Protein AF-A0A8T4Q3R3-F1 (afdb_monomer)

Secondary structure (DSSP, 8-state):
--EEEEEEEEETTEEEEEEEEEEB-STTTS-HHHHTT--HHHHHHHHHHHHHHHHHHHHHH-GGG---SSEEEEEEEE-----SS-SEEE-GGG-BTTEEEEEEEHHHHIIIIIHHHHTT---SHHHHHHHHHHHHHHHHHIIIIISHHHHHHHHHTT--GGGTT-HHHHHHHHHHHHHHHHHHHHHHHHHHTGGGT--EEEEHHHHHHHHHHHHHHHT--SHHHHHHHHHHHT----TT---HHHHHHHHHHHHHHHHHTTT-TTS--EEE-SSS-EEE-GGGHHHHHHH-SEEEEPPPPHHHHHHHHHHHHT--HHHHHHHHHHHHHHTT--TTTSSS-HHHHHHHHHHHHHHHHHH------TTSSS-----

Radius of gyration: 28.36 Å; Cα contacts (8 Å, |Δi|>4): 541; chains: 1; bounding box: 70×39×84 Å

Structure (mmCIF, N/CA/C/O backbone):
data_AF-A0A8T4Q3R3-F1
#
_entry.id   AF-A0A8T4Q3R3-F1
#
loop_
_atom_site.group_PDB
_atom_site.id
_atom_site.type_symbol
_atom_site.label_atom_id
_atom_site.label_alt_id
_atom_site.label_comp_id
_atom_site.label_asym_id
_atom_site.label_entity_id
_atom_site.label_seq_id
_atom_site.pdbx_PDB_ins_code
_atom_site.Cartn_x
_atom_site.Cartn_y
_atom_site.Cartn_z
_atom_site.occupancy
_atom_site.B_iso_or_equiv
_atom_site.auth_seq_id
_atom_site.auth_comp_id
_atom_site.auth_asym_id
_atom_site.auth_atom_id
_atom_site.pdbx_PDB_model_num
ATOM 1 N N . MET A 1 1 ? -9.802 -17.309 30.534 1.00 37.94 1 MET A N 1
ATOM 2 C CA . MET A 1 1 ? -10.594 -17.108 29.301 1.00 37.94 1 MET A CA 1
ATOM 3 C C . MET A 1 1 ? -11.742 -16.167 29.638 1.00 37.94 1 MET A C 1
ATOM 5 O O . MET A 1 1 ? -12.392 -16.405 30.647 1.00 37.94 1 MET A O 1
ATOM 9 N N . GLY A 1 2 ? -11.904 -15.060 28.903 1.00 51.31 2 GLY A N 1
ATOM 10 C CA . GLY A 1 2 ? -13.011 -14.107 29.094 1.00 51.31 2 GLY A CA 1
ATOM 11 C C . GLY A 1 2 ? -14.350 -14.713 28.665 1.00 51.31 2 GLY A C 1
ATOM 12 O O . GLY A 1 2 ? -14.351 -15.588 27.803 1.00 51.31 2 GLY A O 1
ATOM 13 N N . SER A 1 3 ? -15.470 -14.276 29.245 1.00 58.22 3 SER A N 1
ATOM 14 C CA . SER A 1 3 ? -16.790 -14.565 28.671 1.00 58.22 3 SER A CA 1
ATOM 15 C C . SER A 1 3 ? -17.034 -13.628 27.483 1.00 58.22 3 SER A C 1
ATOM 17 O O . SER A 1 3 ? -16.602 -12.471 27.509 1.00 58.22 3 SER A O 1
ATOM 19 N N . VAL A 1 4 ? -17.681 -14.143 26.435 1.00 66.75 4 VAL A N 1
ATOM 20 C CA . VAL A 1 4 ? -18.056 -13.388 25.233 1.00 66.75 4 VAL A CA 1
ATOM 21 C C . VAL A 1 4 ? -19.547 -13.567 25.006 1.00 66.75 4 VAL A C 1
ATOM 23 O O . VAL A 1 4 ? -20.035 -14.695 25.008 1.00 66.75 4 VAL A O 1
ATOM 26 N N . GLU A 1 5 ? -20.262 -12.467 24.805 1.00 69.06 5 GLU A N 1
ATOM 27 C CA . GLU A 1 5 ? -21.697 -12.490 24.523 1.00 69.06 5 GLU A CA 1
ATOM 28 C C . GLU A 1 5 ? -22.018 -11.540 23.374 1.00 69.06 5 GLU A C 1
ATOM 30 O O . GLU A 1 5 ? -21.525 -10.413 23.347 1.00 69.06 5 GLU A O 1
ATOM 35 N N . ARG A 1 6 ? -22.851 -11.990 22.431 1.00 76.56 6 ARG A N 1
ATOM 36 C CA . ARG A 1 6 ? -23.233 -11.226 21.240 1.00 76.56 6 ARG A CA 1
ATOM 37 C C . ARG A 1 6 ? -24.721 -10.912 21.265 1.00 76.56 6 ARG A C 1
ATOM 39 O O . ARG A 1 6 ? -25.539 -11.770 21.587 1.00 76.56 6 ARG A O 1
ATOM 46 N N . MET A 1 7 ? -25.058 -9.688 20.892 1.00 79.44 7 MET A N 1
ATOM 47 C CA . MET A 1 7 ? -26.422 -9.234 20.657 1.00 79.44 7 MET A CA 1
ATOM 48 C C . MET A 1 7 ? -26.556 -8.715 19.238 1.00 79.44 7 MET A C 1
ATOM 50 O O . MET A 1 7 ? -25.619 -8.108 18.730 1.00 79.44 7 MET A O 1
ATOM 54 N N . GLU A 1 8 ? -27.721 -8.913 18.630 1.00 82.94 8 GLU A N 1
ATOM 55 C CA . GLU A 1 8 ? -28.042 -8.387 17.305 1.00 82.94 8 GLU A CA 1
ATOM 56 C C . GLU A 1 8 ? -29.233 -7.436 17.381 1.00 82.94 8 GLU A C 1
ATOM 58 O O . GLU A 1 8 ? -30.151 -7.631 18.182 1.00 82.94 8 GLU A O 1
ATOM 63 N N . PHE A 1 9 ? -29.216 -6.402 16.549 1.00 79.56 9 PHE A N 1
ATOM 64 C CA . PHE A 1 9 ? -30.324 -5.468 16.405 1.00 79.56 9 PHE A CA 1
ATOM 65 C C . PHE A 1 9 ? -30.400 -4.940 14.971 1.00 79.56 9 PHE A C 1
ATOM 67 O O . PHE A 1 9 ? -29.423 -4.990 14.228 1.00 79.56 9 PHE A O 1
ATOM 74 N N . ASP A 1 10 ? -31.576 -4.452 14.581 1.00 78.94 10 ASP A N 1
ATOM 75 C CA . ASP A 1 10 ? -31.829 -3.926 13.239 1.00 78.94 10 ASP A CA 1
ATOM 76 C C . ASP A 1 10 ? -32.003 -2.403 13.260 1.00 78.94 10 ASP A C 1
ATOM 78 O O . ASP A 1 10 ? -32.707 -1.850 14.121 1.00 78.94 10 ASP A O 1
ATOM 82 N N . VAL A 1 11 ? -31.364 -1.742 12.294 1.00 73.06 11 VAL A N 1
ATOM 83 C CA . VAL A 1 11 ? -31.591 -0.333 11.962 1.00 73.06 11 VAL A CA 1
ATOM 84 C C . VAL A 1 11 ? -31.747 -0.235 10.444 1.00 73.06 11 VAL A C 1
ATOM 86 O O . VAL A 1 11 ? -30.822 -0.554 9.701 1.00 73.06 11 VAL A O 1
ATOM 89 N N . TYR A 1 12 ? -32.926 0.187 9.981 1.00 72.81 12 TYR A N 1
ATOM 90 C CA . TYR A 1 12 ? -33.265 0.317 8.555 1.00 72.81 12 TYR A CA 1
ATOM 91 C C . TYR A 1 12 ? -33.049 -0.963 7.718 1.00 72.81 12 TYR A C 1
ATOM 93 O O . TYR A 1 12 ? -32.594 -0.885 6.578 1.00 72.81 12 TYR A O 1
ATOM 101 N N . GLY A 1 13 ? -33.352 -2.148 8.261 1.00 66.88 13 GLY A N 1
ATOM 102 C CA . GLY A 1 13 ? -33.189 -3.424 7.548 1.00 66.88 13 GLY A CA 1
ATOM 103 C C . GLY A 1 13 ? -31.742 -3.923 7.472 1.00 66.88 13 GLY A C 1
ATOM 104 O O . GLY A 1 13 ? -31.460 -4.904 6.781 1.00 66.88 13 GLY A O 1
ATOM 105 N N . THR A 1 14 ? -30.815 -3.242 8.153 1.00 68.69 14 THR A N 1
ATOM 106 C CA . THR A 1 14 ? -29.413 -3.643 8.281 1.00 68.69 14 THR A CA 1
ATOM 107 C C . THR A 1 14 ? -29.186 -4.264 9.659 1.00 68.69 14 THR A C 1
ATOM 109 O O . THR A 1 14 ? -29.567 -3.681 10.676 1.00 68.69 14 THR A O 1
ATOM 112 N N . LYS A 1 15 ? -28.543 -5.440 9.701 1.00 78.25 15 LYS A N 1
ATOM 113 C CA . LYS A 1 15 ? -28.214 -6.145 10.949 1.00 78.25 15 LYS A CA 1
ATOM 114 C C . LYS A 1 15 ? -26.912 -5.624 11.556 1.00 78.25 15 LYS A C 1
ATOM 116 O O . LYS A 1 15 ? -25.850 -5.706 10.941 1.00 78.25 15 LYS A O 1
ATOM 121 N N . PHE A 1 16 ? -27.001 -5.168 12.796 1.00 80.38 16 PHE A N 1
ATOM 122 C CA . PHE A 1 16 ? -25.893 -4.716 13.629 1.00 80.38 16 PHE A CA 1
ATOM 123 C C . PHE A 1 16 ? -25.672 -5.702 14.769 1.00 80.38 16 PHE A C 1
ATOM 125 O O . PHE A 1 16 ? -26.614 -6.366 15.206 1.00 80.38 16 PHE A O 1
ATOM 132 N N . SER A 1 17 ? -24.451 -5.767 15.301 1.00 82.12 17 SER A N 1
ATOM 133 C CA . SER A 1 17 ? -24.191 -6.537 16.518 1.00 82.12 17 SER A CA 1
ATOM 134 C C . SER A 1 17 ? -23.352 -5.808 17.556 1.00 82.12 17 SER A C 1
ATOM 136 O O . SER A 1 17 ? -22.509 -4.986 17.221 1.00 82.12 17 SER A O 1
ATOM 138 N N . ILE A 1 18 ? -23.564 -6.139 18.828 1.00 83.44 18 ILE A N 1
ATOM 139 C CA . ILE A 1 18 ? -22.694 -5.746 19.938 1.00 83.44 18 ILE A CA 1
ATOM 140 C C . ILE A 1 18 ? -22.121 -7.014 20.556 1.00 83.44 18 ILE A C 1
ATOM 142 O O . ILE A 1 18 ? -22.873 -7.875 21.013 1.00 83.44 18 ILE A O 1
ATOM 146 N N . THR A 1 19 ? -20.800 -7.119 20.581 1.00 82.19 19 THR A N 1
ATOM 147 C CA . THR A 1 19 ? -20.057 -8.204 21.215 1.00 82.19 19 THR A CA 1
ATOM 148 C C . THR A 1 19 ? -19.414 -7.674 22.490 1.00 82.19 19 THR A C 1
ATOM 150 O O . THR A 1 19 ? -18.552 -6.798 22.442 1.00 82.19 19 THR A O 1
ATOM 153 N N . PHE A 1 20 ? -19.805 -8.209 23.642 1.00 79.19 20 PHE A N 1
ATOM 154 C CA . PHE A 1 20 ? -19.213 -7.866 24.931 1.00 79.19 20 PHE A CA 1
ATOM 155 C C . PHE A 1 20 ? -18.093 -8.842 25.292 1.00 79.19 20 PHE A C 1
ATOM 157 O O . PHE A 1 20 ? -18.277 -10.056 25.211 1.00 79.19 20 PHE A O 1
ATOM 164 N N . ILE A 1 21 ? -16.942 -8.315 25.716 1.00 80.25 21 ILE A N 1
ATOM 165 C CA . ILE A 1 21 ? -15.752 -9.082 26.103 1.00 80.25 21 ILE A CA 1
ATOM 166 C C . ILE A 1 21 ? -15.402 -8.753 27.557 1.00 80.25 21 ILE A C 1
ATOM 168 O O . ILE A 1 21 ? -14.948 -7.651 27.864 1.00 80.25 21 ILE A O 1
ATOM 172 N N . TYR A 1 22 ? -15.549 -9.716 28.465 1.00 73.12 22 TYR A N 1
ATOM 173 C CA . TYR A 1 22 ? -15.294 -9.504 29.895 1.00 73.12 22 TYR A CA 1
ATOM 174 C C . TYR A 1 22 ? -13.905 -10.031 30.276 1.00 73.12 22 TYR A C 1
ATOM 176 O O . TYR A 1 22 ? -13.711 -11.217 30.561 1.00 73.12 22 TYR A O 1
ATOM 184 N N . SER A 1 23 ? -12.904 -9.148 30.254 1.00 65.94 23 SER A N 1
ATOM 185 C CA . SER A 1 23 ? -11.508 -9.489 30.550 1.00 65.94 23 SER A CA 1
ATOM 186 C C . SER A 1 23 ? -11.145 -9.039 31.960 1.00 65.94 23 SER A C 1
ATOM 188 O O . SER A 1 23 ? -11.128 -7.845 32.241 1.00 65.94 23 SER A O 1
ATOM 190 N N . ASN A 1 24 ? -10.814 -9.979 32.850 1.00 65.12 24 ASN A N 1
ATOM 191 C CA . ASN A 1 24 ? -10.527 -9.739 34.276 1.00 65.12 24 ASN A CA 1
ATOM 192 C C . ASN A 1 24 ? -11.694 -9.168 35.107 1.00 65.12 24 ASN A C 1
ATOM 194 O O . ASN A 1 24 ? -11.618 -9.212 36.329 1.00 65.12 24 ASN A O 1
ATOM 198 N N . PHE A 1 25 ? -12.786 -8.733 34.479 1.00 66.19 25 PHE A N 1
ATOM 199 C CA . PHE A 1 25 ? -14.035 -8.327 35.119 1.00 66.19 25 PHE A CA 1
ATOM 200 C C . PHE A 1 25 ? -15.049 -9.488 35.086 1.00 66.19 25 PHE A C 1
ATOM 202 O O . PHE A 1 25 ? -16.002 -9.484 34.313 1.00 66.19 25 PHE A O 1
ATOM 209 N N . GLN A 1 26 ? -14.777 -10.541 35.863 1.00 63.69 26 GLN A N 1
ATOM 210 C CA . GLN A 1 26 ? -15.593 -11.765 35.943 1.00 63.69 26 GLN A CA 1
ATOM 211 C C . GLN A 1 26 ? -16.235 -11.920 37.324 1.00 63.69 26 GLN A C 1
ATOM 213 O O . GLN A 1 26 ? -15.821 -11.267 38.279 1.00 63.69 26 GLN A O 1
ATOM 218 N N . GLU A 1 27 ? -17.191 -12.837 37.453 1.00 54.78 27 GLU A N 1
ATOM 219 C CA . GLU A 1 27 ? -17.950 -13.129 38.680 1.00 54.78 27 GLU A CA 1
ATOM 220 C C . GLU A 1 27 ? -17.076 -13.305 39.948 1.00 54.78 27 GLU A C 1
ATOM 222 O O . GLU A 1 27 ? -17.450 -12.879 41.047 1.00 54.78 27 GLU A O 1
ATOM 227 N N . GLY A 1 28 ? -15.854 -13.835 39.797 1.00 49.38 28 GLY A N 1
ATOM 228 C CA . GLY A 1 28 ? -14.867 -13.985 40.877 1.00 49.38 28 GLY A CA 1
ATOM 229 C C . GLY A 1 28 ? -14.099 -12.711 41.277 1.00 49.38 28 GLY A C 1
ATOM 230 O O . GLY A 1 28 ? -13.569 -12.656 42.383 1.00 49.38 28 GLY A O 1
ATOM 231 N N . LYS A 1 29 ? -14.051 -11.687 40.411 1.00 53.31 29 LYS A N 1
ATOM 232 C CA . LYS A 1 29 ? -13.351 -10.396 40.616 1.00 53.31 29 LYS A CA 1
ATOM 233 C C . LYS A 1 29 ? -14.285 -9.184 40.680 1.00 53.31 29 LYS A C 1
ATOM 235 O O . LYS A 1 29 ? -13.842 -8.108 41.067 1.00 53.31 29 LYS A O 1
ATOM 240 N N . TYR A 1 30 ? -15.572 -9.356 40.371 1.00 58.03 30 TYR A N 1
ATOM 241 C CA . TYR A 1 30 ? -16.628 -8.384 40.646 1.00 58.03 30 TYR A CA 1
ATOM 242 C C . TYR A 1 30 ? -16.578 -8.032 42.136 1.00 58.03 30 TYR A C 1
ATOM 244 O O . TYR A 1 30 ? -16.939 -8.852 42.989 1.00 58.03 30 TYR A O 1
ATOM 252 N N . SER A 1 31 ? -15.989 -6.870 42.442 1.00 57.16 31 SER A N 1
ATOM 253 C CA . SER A 1 31 ? -15.435 -6.622 43.772 1.00 57.16 31 SER A CA 1
ATOM 254 C C . SER A 1 31 ? -16.493 -6.830 44.860 1.00 57.16 31 SER A C 1
ATOM 256 O O . SER A 1 31 ? -17.669 -6.508 44.662 1.00 57.16 31 SER A O 1
ATOM 258 N N . ARG A 1 32 ? -16.084 -7.337 46.034 1.00 57.50 32 ARG A N 1
ATOM 259 C CA . ARG A 1 32 ? -16.961 -7.500 47.213 1.00 57.50 32 ARG A CA 1
ATOM 260 C C . ARG A 1 32 ? -17.826 -6.254 47.479 1.00 57.50 32 ARG A C 1
ATOM 262 O O . ARG A 1 32 ? -18.962 -6.406 47.910 1.00 57.50 32 ARG A O 1
ATOM 269 N N . LYS A 1 33 ? -17.316 -5.056 47.153 1.00 62.41 33 LYS A N 1
ATOM 270 C CA . LYS A 1 33 ? -18.000 -3.754 47.266 1.00 62.41 33 LYS A CA 1
ATOM 271 C C . LYS A 1 33 ? -19.290 -3.659 46.433 1.00 62.41 33 LYS A C 1
ATOM 273 O O . LYS A 1 33 ? -20.192 -2.931 46.820 1.00 62.41 33 LYS A O 1
ATOM 278 N N . TYR A 1 34 ? -19.387 -4.365 45.304 1.00 64.56 34 TYR A N 1
ATOM 279 C CA . TYR A 1 34 ? -20.512 -4.251 44.362 1.00 64.56 34 TYR A CA 1
ATOM 280 C C . TYR A 1 34 ? -21.531 -5.378 44.473 1.00 64.56 34 TYR A C 1
ATOM 282 O O . TYR A 1 34 ? -22.666 -5.199 44.040 1.00 64.56 34 TYR A O 1
ATOM 290 N N . ARG A 1 35 ? -21.168 -6.516 45.082 1.00 64.12 35 ARG A N 1
ATOM 291 C CA . ARG A 1 35 ? -22.095 -7.645 45.281 1.00 64.12 35 ARG A CA 1
ATOM 292 C C . ARG A 1 35 ? -23.305 -7.276 46.141 1.00 64.12 35 ARG A C 1
ATOM 294 O O . ARG A 1 35 ? -24.369 -7.848 45.956 1.00 64.12 35 ARG A O 1
ATOM 301 N N . SER A 1 36 ? -23.153 -6.309 47.047 1.00 67.69 36 SER A N 1
ATOM 302 C CA . SER A 1 36 ? -24.257 -5.754 47.839 1.00 67.69 36 SER A CA 1
ATOM 303 C C . SER A 1 36 ? -25.153 -4.789 47.052 1.00 67.69 36 SER A C 1
ATOM 305 O O . SER A 1 36 ? -26.234 -4.447 47.523 1.00 67.69 36 SER A O 1
ATOM 307 N N . LEU A 1 37 ? -24.715 -4.327 45.876 1.00 71.31 37 LEU A N 1
ATOM 308 C CA . LEU A 1 37 ? -25.451 -3.375 45.043 1.00 71.31 37 LEU A CA 1
ATOM 309 C C . LEU A 1 37 ? -26.171 -4.052 43.876 1.00 71.31 37 LEU A C 1
ATOM 311 O O . LEU A 1 37 ? -27.269 -3.620 43.533 1.00 71.31 37 LEU A O 1
ATOM 315 N N . LEU A 1 38 ? -25.543 -5.053 43.249 1.00 79.50 38 LEU A N 1
ATOM 316 C CA . LEU A 1 38 ? -26.039 -5.721 42.046 1.00 79.50 38 LEU A CA 1
ATOM 317 C C . LEU A 1 38 ? -25.304 -7.054 41.828 1.00 79.50 38 LEU A C 1
ATOM 319 O O . LEU A 1 38 ? -24.085 -7.111 41.987 1.00 79.50 38 LEU A O 1
ATOM 323 N N . THR A 1 39 ? -26.005 -8.109 41.409 1.00 82.62 39 THR A N 1
ATOM 324 C CA . THR A 1 39 ? -25.351 -9.356 40.959 1.00 82.62 39 THR A CA 1
ATOM 325 C C . THR A 1 39 ? -24.668 -9.167 39.601 1.00 82.62 39 THR A C 1
ATOM 327 O O . THR A 1 39 ? -25.026 -8.271 38.833 1.00 82.62 39 THR A O 1
ATOM 330 N N . PHE A 1 40 ? -23.691 -10.019 39.270 1.00 80.25 40 PHE A N 1
ATOM 331 C CA . PHE A 1 40 ? -23.026 -9.952 37.964 1.00 80.25 40 PHE A CA 1
ATOM 332 C C . PHE A 1 40 ? -24.021 -10.182 36.817 1.00 80.25 40 PHE A C 1
ATOM 334 O O . PHE A 1 40 ? -24.016 -9.437 35.847 1.00 80.25 40 PHE A O 1
ATOM 341 N N . GLU A 1 41 ? -24.954 -11.121 36.962 1.00 82.38 41 GLU A N 1
ATOM 342 C CA . GLU A 1 41 ? -26.006 -11.359 35.968 1.00 82.38 41 GLU A CA 1
ATOM 343 C C . GLU A 1 41 ? -26.889 -10.120 35.738 1.00 82.38 41 GLU A C 1
ATOM 345 O O . GLU A 1 41 ? -27.137 -9.719 34.598 1.00 82.38 41 GLU A O 1
ATOM 350 N N . GLN A 1 42 ? -27.310 -9.447 36.815 1.00 84.12 42 GLN A N 1
ATOM 351 C CA . GLN A 1 42 ? -28.082 -8.208 36.709 1.00 84.12 42 GLN A CA 1
ATOM 352 C C . GLN A 1 42 ? -27.267 -7.067 36.077 1.00 84.12 42 GLN A C 1
ATOM 354 O O . GLN A 1 42 ? -27.827 -6.260 35.328 1.00 84.12 42 GLN A O 1
ATOM 359 N N . PHE A 1 43 ? -25.956 -7.004 36.335 1.00 84.94 43 PHE A N 1
ATOM 360 C CA . PHE A 1 43 ? -25.042 -6.087 35.649 1.00 84.94 43 PHE A CA 1
ATOM 361 C C . PHE A 1 43 ? -25.034 -6.343 34.142 1.00 84.94 43 PHE A C 1
ATOM 363 O O . PHE A 1 43 ? -25.310 -5.420 33.373 1.00 84.94 43 PHE A O 1
ATOM 370 N N . LEU A 1 44 ? -24.794 -7.590 33.724 1.00 82.50 44 LEU A N 1
ATOM 371 C CA . LEU A 1 44 ? -24.759 -7.964 32.310 1.00 82.50 44 LEU A CA 1
ATOM 372 C C . LEU A 1 44 ? -26.077 -7.616 31.623 1.00 82.50 44 LEU A C 1
ATOM 374 O O . LEU A 1 44 ? -26.074 -6.958 30.586 1.00 82.50 44 LEU A O 1
ATOM 378 N N . LYS A 1 45 ? -27.207 -7.992 32.234 1.00 84.62 45 LYS A N 1
ATOM 379 C CA . LYS A 1 45 ? -28.544 -7.703 31.707 1.00 84.62 45 LYS A CA 1
ATOM 380 C C . LYS A 1 45 ? -28.778 -6.202 31.520 1.00 84.62 45 LYS A C 1
ATOM 382 O O . LYS A 1 45 ? -29.308 -5.794 30.489 1.00 84.62 45 LYS A O 1
ATOM 387 N N . SER A 1 46 ? -28.365 -5.386 32.490 1.00 85.25 46 SER A N 1
ATOM 388 C CA . SER A 1 46 ? -28.556 -3.932 32.446 1.00 85.25 46 SER A CA 1
ATOM 389 C C . SER A 1 46 ? -27.703 -3.279 31.361 1.00 85.25 46 SER A C 1
ATOM 391 O O . SER A 1 46 ? -28.223 -2.530 30.540 1.00 85.25 46 SER A O 1
ATOM 393 N N . ILE A 1 47 ? -26.405 -3.593 31.311 1.00 86.75 47 ILE A N 1
ATOM 394 C CA . ILE A 1 47 ? -25.482 -3.014 30.326 1.00 86.75 47 ILE A CA 1
ATOM 395 C C . ILE A 1 47 ? -25.882 -3.404 28.904 1.00 86.75 47 ILE A C 1
ATOM 397 O O . ILE A 1 47 ? -25.956 -2.537 28.039 1.00 86.75 47 ILE A O 1
ATOM 401 N N . LYS A 1 48 ? -26.225 -4.672 28.672 1.00 84.25 48 LYS A N 1
ATOM 402 C CA . LYS A 1 48 ? -26.729 -5.154 27.381 1.00 84.25 48 LYS A CA 1
ATOM 403 C C . LYS A 1 48 ? -27.912 -4.339 26.873 1.00 84.25 48 LYS A C 1
ATOM 405 O O . LYS A 1 48 ? -27.896 -3.877 25.733 1.00 84.25 48 LYS A O 1
ATOM 410 N N . LEU A 1 49 ? -28.918 -4.149 27.726 1.00 83.50 49 LEU A N 1
ATOM 411 C CA . LEU A 1 49 ? -30.126 -3.412 27.376 1.00 83.50 49 LEU A CA 1
ATOM 412 C C . LEU A 1 49 ? -29.803 -1.946 27.056 1.00 83.50 49 LEU A C 1
ATOM 414 O O . LEU A 1 49 ? -30.154 -1.469 25.981 1.00 83.50 49 LEU A O 1
ATOM 418 N N . ILE A 1 50 ? -29.076 -1.271 27.951 1.00 86.38 50 ILE A N 1
ATOM 419 C CA . ILE A 1 50 ? -28.752 0.157 27.829 1.00 86.38 50 ILE A CA 1
ATOM 420 C C . ILE A 1 50 ? -27.911 0.427 26.579 1.00 86.38 50 ILE A C 1
ATOM 422 O O . ILE A 1 50 ? -28.221 1.337 25.818 1.00 86.38 50 ILE A O 1
ATOM 426 N N . PHE A 1 51 ? -26.856 -0.358 26.341 1.00 87.12 51 PHE A N 1
ATOM 427 C CA . PHE A 1 51 ? -25.994 -0.160 25.174 1.00 87.12 51 PHE A CA 1
ATOM 428 C C . PHE A 1 51 ? -26.715 -0.456 23.867 1.00 87.12 51 PHE A C 1
ATOM 430 O O . PHE A 1 51 ? -26.521 0.271 22.900 1.00 87.12 51 PHE A O 1
ATOM 437 N N . SER A 1 52 ? -27.558 -1.488 23.833 1.00 83.25 52 SER A N 1
ATOM 438 C CA . SER A 1 52 ? -28.301 -1.830 22.618 1.00 83.25 52 SER A CA 1
ATOM 439 C C . SER A 1 52 ? -29.335 -0.765 22.277 1.00 83.25 52 SER A C 1
ATOM 441 O O . SER A 1 52 ? -29.445 -0.376 21.117 1.00 83.25 52 SER A O 1
ATOM 443 N N . GLN A 1 53 ? -30.056 -0.252 23.278 1.00 84.69 53 GLN A N 1
ATOM 444 C CA . GLN A 1 53 ? -31.014 0.831 23.077 1.00 84.69 53 GLN A CA 1
ATOM 445 C C . GLN A 1 53 ? -30.300 2.116 22.638 1.00 84.69 53 GLN A C 1
ATOM 447 O O . GLN A 1 53 ? -30.624 2.664 21.585 1.00 84.69 53 GLN A O 1
ATOM 452 N N . ALA A 1 54 ? -29.247 2.516 23.357 1.00 86.81 54 ALA A N 1
ATOM 453 C CA . ALA A 1 54 ? -28.464 3.701 23.028 1.00 86.81 54 ALA A CA 1
ATOM 454 C C . ALA A 1 54 ? -27.820 3.617 21.634 1.00 86.81 54 ALA A C 1
ATOM 456 O O . ALA A 1 54 ? -27.853 4.599 20.899 1.00 86.81 54 ALA A O 1
ATOM 457 N N . ALA A 1 55 ? -27.257 2.464 21.247 1.00 86.19 55 ALA A N 1
ATOM 458 C CA . ALA A 1 55 ? -26.671 2.263 19.921 1.00 86.19 55 ALA A CA 1
ATOM 459 C C . ALA A 1 55 ? -27.735 2.314 18.818 1.00 86.19 55 ALA A C 1
ATOM 461 O O . ALA A 1 55 ? -27.524 2.957 17.791 1.00 86.19 55 ALA A O 1
ATOM 462 N N . ARG A 1 56 ? -28.896 1.687 19.038 1.00 85.19 56 ARG A N 1
ATOM 463 C CA . ARG A 1 56 ? -30.008 1.711 18.083 1.00 85.19 56 ARG A CA 1
ATOM 464 C C . ARG A 1 56 ? -30.524 3.129 17.854 1.00 85.19 56 ARG A C 1
ATOM 466 O O . ARG A 1 56 ? -30.642 3.549 16.706 1.00 85.19 56 ARG A O 1
ATOM 473 N N . GLU A 1 57 ? -30.802 3.866 18.927 1.00 87.69 57 GLU A N 1
ATOM 474 C CA . GLU A 1 57 ? -31.255 5.259 18.849 1.00 87.69 57 GLU A CA 1
ATOM 475 C C . GLU A 1 57 ? -30.207 6.153 18.184 1.00 87.69 57 GLU A C 1
ATOM 477 O O . GLU A 1 57 ? -30.527 6.928 17.286 1.00 87.69 57 GLU A O 1
ATOM 482 N N . LEU A 1 58 ? -28.940 6.009 18.582 1.00 89.06 58 LEU A N 1
ATOM 483 C CA . LEU A 1 58 ? -27.823 6.764 18.026 1.00 89.06 58 LEU A CA 1
ATOM 484 C C . LEU A 1 58 ? -27.709 6.597 16.509 1.00 89.06 58 LEU A C 1
ATOM 486 O O . LEU A 1 58 ? -27.601 7.596 15.798 1.00 89.06 58 LEU A O 1
ATOM 490 N N . LEU A 1 59 ? -27.719 5.352 16.028 1.00 86.62 59 LEU A N 1
ATOM 491 C CA . LEU A 1 59 ? -27.580 5.026 14.608 1.00 86.62 59 LEU A CA 1
ATOM 492 C C . LEU A 1 59 ? -28.795 5.467 13.791 1.00 86.62 59 LEU A C 1
ATOM 494 O O . LEU A 1 59 ? -28.631 5.935 12.667 1.00 86.62 59 LEU A O 1
ATOM 498 N N . HIS A 1 60 ? -29.994 5.368 14.367 1.00 86.38 60 HIS A N 1
ATOM 499 C CA . HIS A 1 60 ? -31.213 5.881 13.747 1.00 86.38 60 HIS A CA 1
ATOM 500 C C . HIS A 1 60 ? -31.172 7.413 13.606 1.00 86.38 60 HIS A C 1
ATOM 502 O O . HIS A 1 60 ? -31.506 7.957 12.560 1.00 86.38 60 HIS A O 1
ATOM 508 N N . GLU A 1 61 ? -30.724 8.131 14.638 1.00 88.69 61 GLU A N 1
ATOM 509 C CA . GLU A 1 61 ? -30.610 9.597 14.611 1.00 88.69 61 GLU A CA 1
ATOM 510 C C . GLU A 1 61 ? -29.436 10.104 13.762 1.00 88.69 61 GLU A C 1
ATOM 512 O O . GLU A 1 61 ? -29.454 11.237 13.283 1.00 88.69 61 GLU A O 1
ATOM 517 N N . ASN A 1 62 ? -28.395 9.287 13.584 1.00 86.00 62 ASN A N 1
ATOM 518 C CA . ASN A 1 62 ? -27.152 9.682 12.927 1.00 86.00 62 ASN A CA 1
ATOM 519 C C . ASN A 1 62 ? -26.735 8.667 11.850 1.00 86.00 62 ASN A C 1
ATOM 521 O O . ASN A 1 62 ? -25.653 8.081 11.955 1.00 86.00 62 ASN A O 1
ATOM 525 N N . PRO A 1 63 ? -27.516 8.504 10.764 1.00 83.12 63 PRO A N 1
ATOM 526 C CA . PRO A 1 63 ? -27.241 7.499 9.734 1.00 83.12 63 PRO A CA 1
ATOM 527 C C . PRO A 1 63 ? -25.877 7.690 9.058 1.00 83.12 63 PRO A C 1
ATOM 529 O O . PRO A 1 63 ? -25.265 6.727 8.612 1.00 83.12 63 PRO A O 1
ATOM 532 N N . LYS A 1 64 ? -25.341 8.918 9.049 1.00 80.31 64 LYS A N 1
ATOM 533 C CA . LYS A 1 64 ? -23.992 9.217 8.541 1.00 80.31 64 LYS A CA 1
ATOM 534 C C . LYS A 1 64 ? -22.870 8.461 9.260 1.00 80.31 64 LYS A C 1
ATOM 536 O O . LYS A 1 64 ? -21.815 8.297 8.667 1.00 80.31 64 LYS A O 1
ATOM 541 N N . LEU A 1 65 ? -23.075 8.026 10.508 1.00 80.69 65 LEU A N 1
ATOM 542 C CA . LEU A 1 65 ? -22.082 7.265 11.276 1.00 80.69 65 LEU A CA 1
ATOM 543 C C . LEU A 1 65 ? -21.984 5.797 10.827 1.00 80.69 65 LEU A C 1
ATOM 545 O O . LEU A 1 65 ? -21.059 5.103 11.240 1.00 80.69 65 LEU A O 1
ATOM 549 N N . ILE A 1 66 ? -22.914 5.327 9.990 1.00 77.31 66 ILE A N 1
ATOM 550 C CA . ILE A 1 66 ? -22.917 3.972 9.439 1.00 77.31 66 ILE A CA 1
ATOM 551 C C . ILE A 1 66 ? -21.946 3.931 8.258 1.00 77.31 66 ILE A C 1
ATOM 553 O O . ILE A 1 66 ? -22.207 4.500 7.200 1.00 77.31 66 ILE A O 1
ATOM 557 N N . THR A 1 67 ? -20.818 3.247 8.431 1.00 69.81 67 THR A N 1
ATOM 558 C CA . THR A 1 67 ? -19.773 3.143 7.397 1.00 69.81 67 THR A CA 1
ATOM 559 C C . THR A 1 67 ? -19.804 1.829 6.620 1.00 69.81 67 THR A C 1
ATOM 561 O O . THR A 1 67 ? -19.016 1.654 5.695 1.00 69.81 67 THR A O 1
ATOM 564 N N . SER A 1 68 ? -20.695 0.901 6.980 1.00 70.88 68 SER A N 1
ATOM 565 C CA . SER A 1 68 ? -20.779 -0.435 6.387 1.00 70.88 68 SER A CA 1
ATOM 566 C C . SER A 1 68 ? -22.175 -1.053 6.558 1.00 70.88 68 SER A C 1
ATOM 568 O O . SER A 1 68 ? -22.890 -0.735 7.506 1.00 70.88 68 SER A O 1
ATOM 570 N N . SER A 1 69 ? -22.532 -1.984 5.664 1.00 67.00 69 SER A N 1
ATOM 571 C CA . SER A 1 69 ? -23.734 -2.834 5.744 1.00 67.00 69 SER A CA 1
ATOM 572 C C . SER A 1 69 ? -23.630 -3.979 6.762 1.00 67.00 69 SER A C 1
ATOM 574 O O . SER A 1 69 ? -24.620 -4.642 7.061 1.00 67.00 69 SER A O 1
ATOM 576 N N . LYS A 1 70 ? -22.434 -4.232 7.295 1.00 69.69 70 LYS A N 1
ATOM 577 C CA . LYS A 1 70 ? -22.175 -5.141 8.418 1.00 69.69 70 LYS A CA 1
ATOM 578 C C . LYS A 1 70 ? -21.392 -4.372 9.466 1.00 69.69 70 LYS A C 1
ATOM 580 O O . LYS A 1 70 ? -20.266 -3.958 9.181 1.00 69.69 70 LYS A O 1
ATOM 585 N N . TYR A 1 71 ? -21.977 -4.172 10.639 1.00 75.69 71 TYR A N 1
ATOM 586 C CA . TYR A 1 71 ? -21.377 -3.333 11.668 1.00 75.69 71 TYR A CA 1
ATOM 587 C C . TYR A 1 71 ? -21.441 -3.997 13.044 1.00 75.69 71 TYR A C 1
ATOM 589 O O . TYR A 1 71 ? -22.504 -4.433 13.494 1.00 75.69 71 TYR A O 1
ATOM 597 N N . GLU A 1 72 ? -20.298 -4.072 13.716 1.00 78.62 72 GLU A N 1
ATOM 598 C CA . GLU A 1 72 ? -20.122 -4.715 15.009 1.00 78.62 72 GLU A CA 1
ATOM 599 C C . GLU A 1 72 ? -19.444 -3.768 16.007 1.00 78.62 72 GLU A C 1
ATOM 601 O O . GLU A 1 72 ? -18.349 -3.263 15.777 1.00 78.62 72 GLU A O 1
ATOM 606 N N . PHE A 1 73 ? -20.074 -3.564 17.161 1.00 79.00 73 PHE A N 1
ATOM 607 C CA . PHE A 1 73 ? -19.446 -2.926 18.312 1.00 79.00 73 PHE A CA 1
ATOM 608 C C . PHE A 1 73 ? -18.806 -3.998 19.185 1.00 79.00 73 PHE A C 1
ATOM 610 O O . PHE A 1 73 ? -19.508 -4.793 19.805 1.00 79.00 73 PHE A O 1
ATOM 617 N N . GLN A 1 74 ? -17.486 -4.005 19.287 1.00 81.06 74 GLN A N 1
ATOM 618 C CA . GLN A 1 74 ? -16.763 -4.827 20.245 1.00 81.06 74 GLN A CA 1
ATOM 619 C C . GLN A 1 74 ? -16.487 -4.011 21.500 1.00 81.06 74 GLN A C 1
ATOM 621 O O . GLN A 1 74 ? -15.685 -3.082 21.501 1.00 81.06 74 GLN A O 1
ATOM 626 N N . ILE A 1 75 ? -17.178 -4.354 22.579 1.00 82.00 75 ILE A N 1
ATOM 627 C CA . ILE A 1 75 ? -17.109 -3.658 23.858 1.00 82.00 75 ILE A CA 1
ATOM 628 C C . ILE A 1 75 ? -16.362 -4.544 24.841 1.00 82.00 75 ILE A C 1
ATOM 630 O O . ILE A 1 75 ? -16.905 -5.513 25.372 1.00 82.00 75 ILE A O 1
ATOM 634 N N . LYS A 1 76 ? -15.110 -4.204 25.126 1.00 82.25 76 LYS A N 1
ATOM 635 C CA . LYS A 1 76 ? -14.343 -4.855 26.180 1.00 82.25 76 LYS A CA 1
ATOM 636 C C . LYS A 1 76 ? -14.559 -4.142 27.504 1.00 82.25 76 LYS A C 1
ATOM 638 O O . LYS A 1 76 ? -14.398 -2.934 27.599 1.00 82.25 76 LYS A O 1
ATOM 643 N N . ILE A 1 77 ? -14.888 -4.897 28.541 1.00 80.50 77 ILE A N 1
ATOM 644 C CA . ILE A 1 77 ? -15.070 -4.384 29.898 1.00 80.50 77 ILE A CA 1
ATOM 645 C C . ILE A 1 77 ? -13.924 -4.907 30.760 1.00 80.50 77 ILE A C 1
ATOM 647 O O . ILE A 1 77 ? -13.708 -6.121 30.855 1.00 80.50 77 ILE A O 1
ATOM 651 N N . THR A 1 78 ? -13.175 -3.985 31.367 1.00 78.44 78 THR A N 1
ATOM 652 C CA . THR A 1 78 ? -11.954 -4.280 32.126 1.00 78.44 78 THR A CA 1
ATOM 653 C C . THR A 1 78 ? -12.006 -3.753 33.558 1.00 78.44 78 THR A C 1
ATOM 655 O O . THR A 1 78 ? -12.739 -2.826 33.890 1.00 78.44 78 THR A O 1
ATOM 658 N N . ASP A 1 79 ? -11.204 -4.374 34.422 1.00 71.81 79 ASP A N 1
ATOM 659 C CA . ASP A 1 79 ? -11.037 -4.031 35.846 1.00 71.81 79 ASP A CA 1
ATOM 660 C C . ASP A 1 79 ? -9.937 -2.968 36.076 1.00 71.81 79 ASP A C 1
ATOM 662 O O . ASP A 1 79 ? -9.426 -2.781 37.179 1.00 71.81 79 ASP A O 1
ATOM 666 N N . THR A 1 80 ? -9.450 -2.322 35.015 1.00 61.03 80 THR A N 1
ATOM 667 C CA . THR A 1 80 ? -8.218 -1.534 35.089 1.00 61.03 80 THR A CA 1
ATOM 668 C C . THR A 1 80 ? -8.448 -0.146 35.696 1.00 61.03 80 THR A C 1
ATOM 670 O O . THR A 1 80 ? -9.239 0.658 35.213 1.00 61.03 80 THR A O 1
ATOM 673 N N . LYS A 1 81 ? -7.638 0.192 36.710 1.00 53.38 81 LYS A N 1
ATOM 674 C CA . LYS A 1 81 ? -7.448 1.560 37.242 1.00 53.38 81 LYS A CA 1
ATOM 675 C C . LYS A 1 81 ? -6.613 2.468 36.321 1.00 53.38 81 LYS A C 1
ATOM 677 O O . LYS A 1 81 ? -6.170 3.520 36.752 1.00 53.38 81 LYS A O 1
ATOM 682 N N . ARG A 1 82 ? -6.322 2.040 35.087 1.00 48.81 82 ARG A N 1
ATOM 683 C CA . ARG A 1 82 ? -5.290 2.645 34.223 1.00 48.81 82 ARG A CA 1
ATOM 684 C C . ARG A 1 82 ? -5.649 4.010 33.632 1.00 48.81 82 ARG A C 1
ATOM 686 O O . ARG A 1 82 ? -4.850 4.536 32.870 1.00 48.81 82 ARG A O 1
ATOM 693 N N . PHE A 1 83 ? -6.824 4.551 33.923 1.00 49.75 83 PHE A N 1
ATOM 694 C CA . PHE A 1 83 ? -7.287 5.753 33.251 1.00 49.75 83 PHE A CA 1
ATOM 695 C C . PHE A 1 83 ? -7.139 6.963 34.158 1.00 49.75 83 PHE A C 1
ATOM 697 O O . PHE A 1 83 ? -7.839 7.069 35.163 1.00 49.75 83 PHE A O 1
ATOM 704 N N . ASP A 1 84 ? -6.252 7.866 33.749 1.00 48.47 84 ASP A N 1
ATOM 705 C CA . ASP A 1 84 ? -6.059 9.154 34.405 1.00 48.47 84 ASP A CA 1
ATOM 706 C C . ASP A 1 8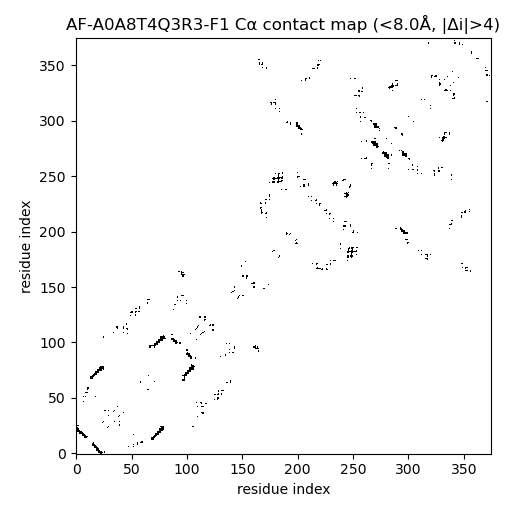4 ? -7.258 10.095 34.208 1.00 48.47 84 ASP A C 1
ATOM 708 O O . ASP A 1 84 ? -7.424 10.984 35.025 1.00 48.47 84 ASP A O 1
ATOM 712 N N . GLU A 1 85 ? -8.157 9.886 33.230 1.00 44.56 85 GLU A N 1
ATOM 713 C CA . GLU A 1 85 ? -9.302 10.805 33.021 1.00 44.56 85 GLU A CA 1
ATOM 714 C C . GLU A 1 85 ? -10.481 10.263 32.170 1.00 44.56 85 GLU A C 1
ATOM 716 O O . GLU A 1 85 ? -11.544 10.885 32.127 1.00 44.56 85 GLU A O 1
ATOM 721 N N . SER A 1 86 ? -10.364 9.103 31.503 1.00 53.06 86 SER A N 1
ATOM 722 C CA . SER A 1 86 ? -11.375 8.591 30.552 1.00 53.06 86 SER A CA 1
ATOM 723 C C . SER A 1 86 ? -12.005 7.253 30.975 1.00 53.06 86 SER A C 1
ATOM 725 O O . SER A 1 86 ? -11.333 6.280 31.289 1.00 53.06 86 SER A O 1
ATOM 727 N N . PHE A 1 87 ? -13.340 7.183 30.985 1.00 71.88 87 PHE A N 1
ATOM 728 C CA . PHE A 1 87 ? -14.119 5.983 31.350 1.00 71.88 87 PHE A CA 1
ATOM 729 C C . PHE A 1 87 ? -14.343 5.008 30.172 1.00 71.88 87 PHE A C 1
ATOM 731 O O . PHE A 1 87 ? -14.836 3.894 30.379 1.00 71.88 87 PHE A O 1
ATOM 738 N N . VAL A 1 88 ? -13.982 5.422 28.951 1.00 81.25 88 VAL A N 1
ATOM 739 C CA . VAL A 1 88 ? -13.985 4.623 27.718 1.00 81.25 88 VAL A CA 1
ATOM 740 C C . VAL A 1 88 ? -12.786 5.001 26.845 1.00 81.25 88 VAL A C 1
ATOM 742 O O . VAL A 1 88 ? -12.390 6.167 26.824 1.00 81.25 88 VAL A O 1
ATOM 745 N N . TYR A 1 89 ? -12.256 4.046 26.085 1.00 78.31 89 TYR A N 1
ATOM 746 C CA . TYR A 1 89 ? -11.217 4.275 25.085 1.00 78.31 89 TYR A CA 1
ATOM 747 C C . TYR A 1 89 ? -11.576 3.616 23.747 1.00 78.31 89 TYR A C 1
ATOM 749 O O . TYR A 1 89 ? -11.942 2.440 23.718 1.00 78.31 89 TYR A O 1
ATOM 757 N N . TYR A 1 90 ? -11.457 4.361 22.647 1.00 81.00 90 TYR A N 1
ATOM 758 C CA . TYR A 1 90 ? -11.552 3.839 21.281 1.00 81.00 90 TYR A CA 1
ATOM 759 C C . TYR A 1 90 ? -10.167 3.437 20.777 1.00 81.00 90 TYR A C 1
ATOM 761 O O . TYR A 1 90 ? -9.239 4.245 20.803 1.00 81.00 90 TYR A O 1
ATOM 769 N N . TYR A 1 91 ? -10.032 2.199 20.303 1.00 72.81 91 TYR A N 1
ATOM 770 C CA . TYR A 1 91 ? -8.775 1.702 19.749 1.00 72.81 91 TYR A CA 1
ATOM 771 C C . TYR A 1 91 ? -8.806 1.752 18.221 1.00 72.81 91 TYR A C 1
ATOM 773 O O . TYR A 1 91 ? -9.340 0.849 17.577 1.00 72.81 91 TYR A O 1
ATOM 781 N N . GLU A 1 92 ? -8.206 2.799 17.650 1.00 69.50 92 GLU A N 1
ATOM 782 C CA . GLU A 1 92 ? -8.123 3.000 16.196 1.00 69.50 92 GLU A CA 1
ATOM 783 C C . GLU A 1 92 ? -7.391 1.840 15.497 1.00 69.50 92 GLU A C 1
ATOM 785 O O . GLU A 1 92 ? -7.853 1.374 14.464 1.00 69.50 92 GLU A O 1
ATOM 790 N N . ASP A 1 93 ? -6.331 1.299 16.107 1.00 59.44 93 ASP A N 1
ATOM 791 C CA . ASP A 1 93 ? -5.463 0.270 15.505 1.00 59.44 93 ASP A CA 1
ATOM 792 C C . ASP A 1 93 ? -6.132 -1.098 15.275 1.00 59.44 93 ASP A C 1
ATOM 794 O O . ASP A 1 93 ? -5.627 -1.913 14.507 1.00 59.44 93 ASP A O 1
ATOM 798 N N . ILE A 1 94 ? -7.239 -1.382 15.966 1.00 62.53 94 ILE A N 1
ATOM 799 C CA . ILE A 1 94 ? -7.984 -2.653 15.860 1.00 62.53 94 ILE A CA 1
ATOM 800 C C . ILE A 1 94 ? -9.441 -2.442 15.435 1.00 62.53 94 ILE A C 1
ATOM 802 O O . ILE A 1 94 ? -10.220 -3.394 15.411 1.00 62.53 94 ILE A O 1
ATOM 806 N N . SER A 1 95 ? -9.811 -1.202 15.112 1.00 67.31 95 SER A N 1
ATOM 807 C CA . SER A 1 95 ? -11.123 -0.856 14.566 1.00 67.31 95 SER A CA 1
ATOM 808 C C . SER A 1 95 ? -11.031 -0.702 13.047 1.00 67.31 95 SER A C 1
ATOM 810 O O . SER A 1 95 ? -10.052 -0.180 12.526 1.00 67.31 95 SER A O 1
ATOM 812 N N . ASN A 1 96 ? -12.065 -1.121 12.320 1.00 67.50 96 ASN A N 1
ATOM 813 C CA . ASN A 1 96 ? -12.130 -1.049 10.857 1.00 67.50 96 ASN A CA 1
ATOM 814 C C . ASN A 1 96 ? -13.537 -0.643 10.386 1.00 67.50 96 ASN A C 1
ATOM 816 O O . ASN A 1 96 ? -14.421 -0.411 11.202 1.00 67.50 96 ASN A O 1
ATOM 820 N N . ALA A 1 97 ? -13.776 -0.582 9.072 1.00 67.88 97 ALA A N 1
ATOM 821 C CA . ALA A 1 97 ? -15.059 -0.143 8.506 1.00 67.88 97 ALA A CA 1
ATOM 822 C C . ALA A 1 97 ? -16.302 -0.896 9.030 1.00 67.88 97 ALA A C 1
ATOM 824 O O . ALA A 1 97 ? -17.411 -0.359 8.965 1.00 67.88 97 ALA A O 1
ATOM 825 N N . HIS A 1 98 ? -16.112 -2.114 9.542 1.00 70.62 98 HIS A N 1
ATOM 826 C CA . HIS A 1 98 ? -17.144 -3.027 10.023 1.00 70.62 98 HIS A CA 1
ATOM 827 C C . HIS A 1 98 ? -17.133 -3.198 11.543 1.00 70.62 98 HIS A C 1
ATOM 829 O O . HIS A 1 98 ? -18.116 -3.681 12.093 1.00 70.62 98 HIS A O 1
ATOM 835 N N . VAL A 1 99 ? -16.041 -2.855 12.227 1.00 75.56 99 VAL A N 1
ATOM 836 C CA . VAL A 1 99 ? -15.842 -3.145 13.650 1.00 75.56 99 VAL A CA 1
ATOM 837 C C . VAL A 1 99 ? -15.360 -1.897 14.381 1.00 75.56 99 VAL A C 1
ATOM 839 O O . VAL A 1 99 ? -14.281 -1.385 14.090 1.00 75.56 99 VAL A O 1
ATOM 842 N N . ILE A 1 100 ? -16.111 -1.451 15.390 1.00 80.69 100 ILE A N 1
ATOM 843 C CA . ILE A 1 100 ? -15.625 -0.482 16.381 1.00 80.69 100 ILE A CA 1
ATOM 844 C C . ILE A 1 100 ? -15.202 -1.233 17.634 1.00 80.69 100 ILE A C 1
ATOM 846 O O . ILE A 1 100 ? -16.029 -1.902 18.251 1.00 80.69 100 ILE A O 1
ATOM 850 N N . TYR A 1 101 ? -13.964 -1.029 18.082 1.00 82.12 101 TYR A N 1
ATOM 851 C CA . TYR A 1 101 ? -13.492 -1.535 19.363 1.00 82.12 101 TYR A CA 1
ATOM 852 C C . TYR A 1 101 ? -13.458 -0.452 20.447 1.00 82.12 101 TYR A C 1
ATOM 854 O O . TYR A 1 101 ? -12.732 0.542 20.340 1.00 82.12 101 TYR A O 1
ATOM 862 N N . LEU A 1 102 ? -14.206 -0.680 21.527 1.00 84.88 102 LEU A N 1
ATOM 863 C CA . LEU A 1 102 ? -14.283 0.181 22.704 1.00 84.88 102 LEU A CA 1
ATOM 864 C C . LEU A 1 102 ? -13.851 -0.591 23.951 1.00 84.88 102 LEU A C 1
ATOM 866 O O . LEU A 1 102 ? -14.371 -1.672 24.220 1.00 84.88 102 LEU A O 1
ATOM 870 N N . GLU A 1 103 ? -12.967 -0.018 24.763 1.00 84.38 103 GLU A N 1
ATOM 871 C CA . GLU A 1 103 ? -12.662 -0.535 26.099 1.00 84.38 103 GLU A CA 1
ATOM 872 C C . GLU A 1 103 ? -13.282 0.361 27.172 1.00 84.38 103 GLU A C 1
ATOM 874 O O . GLU A 1 103 ? -13.037 1.563 27.200 1.00 84.38 103 GLU A O 1
ATOM 879 N N . PHE A 1 104 ? -14.074 -0.225 28.065 1.00 84.00 104 PHE A N 1
ATOM 880 C CA . PHE A 1 104 ? -14.736 0.449 29.175 1.00 84.00 104 PHE A CA 1
ATOM 881 C C . PHE A 1 104 ? -14.186 -0.005 30.519 1.00 84.00 104 PHE A C 1
ATOM 883 O O . PHE A 1 104 ? -13.950 -1.194 30.757 1.00 84.00 104 PHE A O 1
ATOM 890 N N . ASN A 1 105 ? -14.126 0.944 31.451 1.00 82.00 105 ASN A N 1
ATOM 891 C CA . ASN A 1 105 ? -13.901 0.643 32.855 1.00 82.00 105 ASN A CA 1
ATOM 892 C C . ASN A 1 105 ? -15.167 0.024 33.482 1.00 82.00 105 ASN A C 1
ATOM 894 O O . ASN A 1 105 ? -16.209 0.676 33.611 1.00 82.00 105 ASN A O 1
ATOM 898 N N . GLY A 1 106 ? -15.068 -1.234 33.915 1.00 81.12 106 GLY A N 1
ATOM 899 C CA . GLY A 1 106 ? -16.169 -1.988 34.514 1.00 81.12 106 GLY A CA 1
ATOM 900 C C . GLY A 1 106 ? -16.685 -1.395 35.824 1.00 81.12 106 GLY A C 1
ATOM 901 O O . GLY A 1 106 ? -17.894 -1.390 36.049 1.00 81.12 106 GLY A O 1
ATOM 902 N N . HIS A 1 107 ? -15.814 -0.819 36.660 1.00 79.00 107 HIS A N 1
ATOM 903 C CA . HIS A 1 107 ? -16.230 -0.155 37.901 1.00 79.00 107 HIS A CA 1
ATOM 904 C C . HIS A 1 107 ? -17.131 1.042 37.628 1.00 79.00 107 HIS A C 1
ATOM 906 O O . HIS A 1 107 ? -18.169 1.203 38.273 1.00 79.00 107 HIS A O 1
ATOM 912 N N . TRP A 1 108 ? -16.747 1.861 36.649 1.00 81.69 108 TRP A N 1
ATOM 913 C CA . TRP A 1 108 ? -17.529 3.022 36.246 1.00 81.69 108 TRP A CA 1
ATOM 914 C C . TRP A 1 108 ? -18.899 2.596 35.707 1.00 81.69 108 TRP A C 1
ATOM 916 O O . TRP A 1 108 ? -19.916 3.148 36.125 1.00 81.69 108 TRP A O 1
ATOM 926 N N . LEU A 1 109 ? -18.944 1.555 34.865 1.00 83.56 109 LEU A N 1
ATOM 927 C CA . LEU A 1 109 ? -20.200 0.996 34.360 1.00 83.56 109 LEU A CA 1
ATOM 928 C C . LEU A 1 109 ? -21.111 0.503 35.493 1.00 83.56 109 LEU A C 1
ATOM 930 O O . LEU A 1 109 ? -22.315 0.737 35.454 1.00 83.56 109 LEU A O 1
ATOM 934 N N . VAL A 1 110 ? -20.578 -0.138 36.534 1.00 82.31 110 VAL A N 1
ATOM 935 C CA . VAL A 1 110 ? -21.406 -0.558 37.677 1.00 82.31 110 VAL A CA 1
ATOM 936 C C . VAL A 1 110 ? -21.955 0.650 38.433 1.00 82.31 110 VAL A C 1
ATOM 938 O O . VAL A 1 110 ? -23.167 0.761 38.623 1.00 82.31 110 VAL A O 1
ATOM 941 N N . GLU A 1 111 ? -21.072 1.551 38.868 1.00 78.50 111 GLU A N 1
ATOM 942 C CA . GLU A 1 111 ? -21.415 2.643 39.786 1.00 78.50 111 GLU A CA 1
ATOM 943 C C . GLU A 1 111 ? -22.281 3.719 39.128 1.00 78.50 111 GLU A C 1
ATOM 945 O O . GLU A 1 111 ? -23.159 4.290 39.777 1.00 78.50 111 GLU A O 1
ATOM 950 N N . LYS A 1 112 ? -22.025 4.012 37.851 1.00 78.62 112 LYS A N 1
ATOM 951 C CA . LYS A 1 112 ? -22.645 5.131 37.136 1.00 78.62 112 LYS A CA 1
ATOM 952 C C . LYS A 1 112 ? -23.736 4.706 36.173 1.00 78.62 112 LYS A C 1
ATOM 954 O O . LYS A 1 112 ? -24.510 5.569 35.783 1.00 78.62 112 LYS A O 1
ATOM 959 N N . VAL A 1 113 ? -23.815 3.423 35.808 1.00 82.25 113 VAL A N 1
ATOM 960 C CA . VAL A 1 113 ? -24.759 2.938 34.790 1.00 82.25 113 VAL A CA 1
ATOM 961 C C . VAL A 1 113 ? -25.691 1.873 35.335 1.00 82.25 113 VAL A C 1
ATOM 963 O O . VAL A 1 113 ? -26.890 2.113 35.457 1.00 82.25 113 VAL A O 1
ATOM 966 N N . ALA A 1 114 ? -25.160 0.711 35.705 1.00 83.38 114 ALA A N 1
ATOM 967 C CA . ALA A 1 114 ? -25.988 -0.434 36.051 1.00 83.38 114 ALA A CA 1
ATOM 968 C C . ALA A 1 114 ? -26.768 -0.219 37.358 1.00 83.38 114 ALA A C 1
ATOM 970 O O . ALA A 1 114 ? -27.980 -0.424 37.387 1.00 83.38 114 ALA A O 1
ATOM 971 N N . VAL A 1 115 ? -26.109 0.247 38.427 1.00 80.31 115 VAL A N 1
ATOM 972 C CA . VAL A 1 115 ? -26.767 0.445 39.729 1.00 80.31 115 VAL A CA 1
ATOM 973 C C . VAL A 1 115 ? -27.901 1.472 39.649 1.00 80.31 115 VAL A C 1
ATOM 975 O O . VAL A 1 115 ? -29.011 1.137 40.075 1.00 80.31 115 VAL A O 1
ATOM 978 N N . PRO A 1 116 ? -27.709 2.690 39.104 1.00 77.06 116 PRO A N 1
ATOM 979 C CA . PRO A 1 116 ? -28.800 3.655 39.102 1.00 77.06 116 PRO A CA 1
ATOM 980 C C . PRO A 1 116 ? -29.912 3.286 38.107 1.00 77.06 116 PRO A C 1
ATOM 982 O O . PRO A 1 116 ? -31.072 3.567 38.403 1.00 77.06 116 PRO A O 1
ATOM 985 N N . TRP A 1 117 ? -29.602 2.566 37.018 1.00 78.56 117 TRP A N 1
ATOM 986 C CA . TRP A 1 117 ? -30.618 1.968 36.143 1.00 78.56 117 TRP A CA 1
ATOM 987 C C . TRP A 1 117 ? -31.513 0.987 36.905 1.00 78.56 117 TRP A C 1
ATOM 989 O O . TRP A 1 117 ? -32.735 1.127 36.904 1.00 78.56 117 TRP A O 1
ATOM 999 N N . THR A 1 118 ? -30.917 0.035 37.632 1.00 78.19 118 THR A N 1
ATOM 1000 C CA . THR A 1 118 ? -31.692 -0.954 38.400 1.00 78.19 118 THR A CA 1
ATOM 1001 C C . THR A 1 118 ? -32.476 -0.360 39.564 1.00 78.19 118 THR A C 1
ATOM 1003 O O . THR A 1 118 ? -33.513 -0.900 39.936 1.00 78.19 118 THR A O 1
ATOM 1006 N N . LYS A 1 119 ? -32.010 0.760 40.127 1.00 76.12 119 LYS A N 1
ATOM 1007 C CA . LYS A 1 119 ? -32.660 1.449 41.251 1.00 76.12 119 LYS A CA 1
ATOM 1008 C C . LYS A 1 119 ? -33.671 2.521 40.814 1.00 76.12 119 LYS A C 1
ATOM 1010 O O . LYS A 1 119 ? -34.210 3.210 41.670 1.00 76.12 119 LYS A O 1
ATOM 1015 N N . GLY A 1 120 ? -33.945 2.658 39.512 1.00 65.62 120 GLY A N 1
ATOM 1016 C CA . GLY A 1 120 ? -35.020 3.512 38.990 1.00 65.62 120 GLY A CA 1
ATOM 1017 C C . GLY A 1 120 ? -34.658 4.979 38.715 1.00 65.62 120 GLY A C 1
ATOM 1018 O O . GLY A 1 120 ? -35.545 5.750 38.356 1.00 65.62 120 GLY A O 1
ATOM 1019 N N . ASN A 1 121 ? -33.383 5.377 38.803 1.00 58.28 121 ASN A N 1
ATOM 1020 C CA . ASN A 1 121 ? -32.932 6.720 38.411 1.00 58.28 121 ASN A CA 1
ATOM 1021 C C . ASN A 1 121 ? -32.633 6.754 36.898 1.00 58.28 121 ASN A C 1
ATOM 1023 O O . ASN A 1 121 ? -31.570 6.331 36.447 1.00 58.28 121 ASN A O 1
ATOM 1027 N N . ARG A 1 122 ? -33.594 7.245 36.104 1.00 55.03 122 ARG A N 1
ATOM 1028 C CA . ARG A 1 122 ? -33.677 7.094 34.631 1.00 55.03 122 ARG A CA 1
ATOM 1029 C C . ARG A 1 122 ? -32.752 7.974 33.759 1.00 55.03 122 ARG A C 1
ATOM 1031 O O . ARG A 1 122 ? -32.940 8.022 32.551 1.00 55.03 122 ARG A O 1
ATOM 1038 N N . THR A 1 123 ? -31.742 8.661 34.286 1.00 56.69 123 THR A N 1
ATOM 1039 C CA . THR A 1 123 ? -31.012 9.714 33.534 1.00 56.69 123 THR A CA 1
ATOM 1040 C C . THR A 1 123 ? -29.664 9.315 32.913 1.00 56.69 123 THR A C 1
ATOM 1042 O O . THR A 1 123 ? -28.879 10.189 32.556 1.00 56.69 123 THR A O 1
ATOM 1045 N N . ILE A 1 124 ? -29.365 8.021 32.745 1.00 60.16 124 ILE A N 1
ATOM 1046 C CA . ILE A 1 124 ? -28.026 7.579 32.287 1.00 60.16 124 ILE A CA 1
ATOM 1047 C C . ILE A 1 124 ? -27.962 7.199 30.807 1.00 60.16 124 ILE A C 1
ATOM 1049 O O . ILE A 1 124 ? -26.905 7.308 30.187 1.00 60.16 124 ILE A O 1
ATOM 1053 N N . GLU A 1 125 ? -29.083 6.814 30.208 1.00 64.94 125 GLU A N 1
ATOM 1054 C CA . GLU A 1 125 ? -29.138 6.481 28.784 1.00 64.94 125 GLU A CA 1
ATOM 1055 C C . GLU A 1 125 ? -28.613 7.616 27.873 1.00 64.94 125 GLU A C 1
ATOM 1057 O O . GLU A 1 125 ? -27.754 7.337 27.029 1.00 64.94 125 GLU A O 1
ATOM 1062 N N . PRO A 1 126 ? -28.956 8.905 28.100 1.00 74.62 126 PRO A N 1
ATOM 1063 C CA . PRO A 1 126 ? -28.369 10.007 27.337 1.00 74.62 126 PRO A CA 1
ATOM 1064 C C . PRO A 1 126 ? -26.845 10.107 27.476 1.00 74.62 126 PRO A C 1
ATOM 1066 O O . PRO A 1 126 ? -26.170 10.530 26.539 1.00 74.62 126 PRO A O 1
ATOM 1069 N N . ALA A 1 127 ? -26.285 9.723 28.628 1.00 75.06 127 ALA A N 1
ATOM 1070 C CA . ALA A 1 127 ? -24.842 9.736 28.838 1.00 75.06 127 ALA A CA 1
ATOM 1071 C C . ALA A 1 127 ? -24.162 8.637 28.012 1.00 75.06 127 ALA A C 1
ATOM 1073 O O . ALA A 1 127 ? -23.213 8.931 27.292 1.00 75.06 127 ALA A O 1
ATOM 1074 N N . ILE A 1 128 ? -24.679 7.404 28.037 1.00 82.50 128 ILE A N 1
ATOM 1075 C CA . ILE A 1 128 ? -24.129 6.298 27.234 1.00 82.50 128 ILE A CA 1
ATOM 1076 C C . ILE A 1 128 ? -24.248 6.591 25.743 1.00 82.50 128 ILE A C 1
ATOM 1078 O O . ILE A 1 128 ? -23.275 6.436 25.009 1.00 82.50 128 ILE A O 1
ATOM 1082 N N . LYS A 1 129 ? -25.390 7.117 25.305 1.00 84.62 129 LYS A N 1
ATOM 1083 C CA . LYS A 1 129 ? -25.593 7.559 23.927 1.00 84.62 129 LYS A CA 1
ATOM 1084 C C . LYS A 1 129 ? -24.606 8.651 23.504 1.00 84.62 129 LYS A C 1
ATOM 1086 O O . LYS A 1 129 ? -24.031 8.548 22.426 1.00 84.62 129 LYS A O 1
ATOM 1091 N N . ARG A 1 130 ? -24.342 9.662 24.345 1.00 82.12 130 ARG A N 1
ATOM 1092 C CA . ARG A 1 130 ? -23.318 10.698 24.073 1.00 82.12 130 ARG A CA 1
ATOM 1093 C C . ARG A 1 130 ? -21.914 10.114 23.964 1.00 82.12 130 ARG A C 1
ATOM 1095 O O . ARG A 1 130 ? -21.143 10.537 23.110 1.00 82.12 130 ARG A O 1
ATOM 1102 N N . ILE A 1 131 ? -21.590 9.151 24.822 1.00 83.69 131 ILE A N 1
ATOM 1103 C CA . ILE A 1 131 ? -20.296 8.471 24.806 1.00 83.69 131 ILE A CA 1
ATOM 1104 C C . ILE A 1 131 ? -20.135 7.691 23.503 1.00 83.69 131 ILE A C 1
ATOM 1106 O O . ILE A 1 131 ? -19.146 7.879 22.800 1.00 83.69 131 ILE A O 1
ATOM 1110 N N . LEU A 1 132 ? -21.128 6.870 23.158 1.00 85.62 132 LEU A N 1
ATOM 1111 C CA . LEU A 1 132 ? -21.150 6.131 21.901 1.00 85.62 132 LEU A CA 1
ATOM 1112 C C . LEU A 1 132 ? -21.068 7.086 20.707 1.00 85.62 132 LEU A C 1
ATOM 1114 O O . LEU A 1 132 ? -20.242 6.858 19.834 1.00 85.62 132 LEU A O 1
ATOM 1118 N N . PHE A 1 133 ? -21.820 8.193 20.705 1.00 87.00 133 PHE A N 1
ATOM 1119 C CA . PHE A 1 133 ? -21.733 9.215 19.659 1.00 87.00 133 PHE A CA 1
ATOM 1120 C C . PHE A 1 133 ? -20.310 9.752 19.509 1.00 87.00 133 PHE A C 1
ATOM 1122 O O . PHE A 1 133 ? -19.803 9.782 18.396 1.00 87.00 133 PHE A O 1
ATOM 1129 N N . ALA A 1 134 ? -19.650 10.148 20.601 1.00 83.81 134 ALA A N 1
ATOM 1130 C CA . ALA A 1 134 ? -18.294 10.687 20.540 1.00 83.81 134 ALA A CA 1
ATOM 1131 C C . ALA A 1 134 ? -17.306 9.667 19.953 1.00 83.81 134 ALA A C 1
ATOM 1133 O O . ALA A 1 134 ? -16.551 9.998 19.040 1.00 83.81 134 ALA A O 1
ATOM 1134 N N . GLN A 1 135 ? -17.348 8.412 20.414 1.00 84.81 135 GLN A N 1
ATOM 1135 C CA . GLN A 1 135 ? -16.447 7.370 19.911 1.00 84.81 135 GLN A CA 1
ATOM 1136 C C . GLN A 1 135 ? -16.757 6.991 18.454 1.00 84.81 135 GLN A C 1
ATOM 1138 O O . GLN A 1 135 ? -15.848 6.858 17.639 1.00 84.81 135 GLN A O 1
ATOM 1143 N N . MET A 1 136 ? -18.037 6.896 18.089 1.00 83.81 136 MET A N 1
ATOM 1144 C CA . MET A 1 136 ? -18.462 6.665 16.708 1.00 83.81 136 MET A CA 1
ATOM 1145 C C . MET A 1 136 ? -18.121 7.830 15.787 1.00 83.81 136 MET A C 1
ATOM 1147 O O . MET A 1 136 ? -17.788 7.616 14.629 1.00 83.81 136 MET A O 1
ATOM 1151 N N . TRP A 1 137 ? -18.190 9.063 16.280 1.00 83.12 137 TRP A N 1
ATOM 1152 C CA . TRP A 1 137 ? -17.773 10.239 15.532 1.00 83.12 137 TRP A CA 1
ATOM 1153 C C . TRP A 1 137 ? -16.271 10.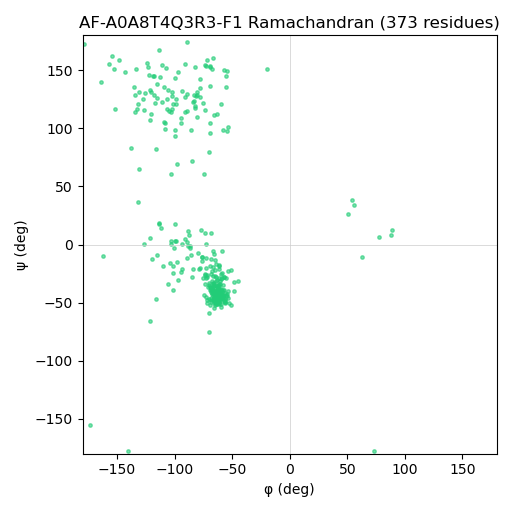203 15.267 1.00 83.12 137 TRP A C 1
ATOM 1155 O O . TRP A 1 137 ? -15.855 10.427 14.134 1.00 83.12 137 TRP A O 1
ATOM 1165 N N . HIS A 1 138 ? -15.460 9.866 16.275 1.00 80.44 138 HIS A N 1
ATOM 1166 C CA . HIS A 1 138 ? -14.023 9.659 16.094 1.00 80.44 138 HIS A CA 1
ATOM 1167 C C . HIS A 1 138 ? -13.730 8.572 15.060 1.00 80.44 138 HIS A C 1
ATOM 1169 O O . HIS A 1 138 ? -12.899 8.793 14.184 1.00 80.44 138 HIS A O 1
ATOM 1175 N N . HIS A 1 139 ? -14.457 7.457 15.111 1.00 81.69 139 HIS A N 1
ATOM 1176 C CA . HIS A 1 139 ? -14.345 6.367 14.149 1.00 81.69 139 HIS A CA 1
ATOM 1177 C C . HIS A 1 139 ? -14.768 6.765 12.724 1.00 81.69 139 HIS A C 1
ATOM 1179 O O . HIS A 1 139 ? -14.037 6.562 11.756 1.00 81.69 139 HIS A O 1
ATOM 1185 N N . TRP A 1 140 ? -15.936 7.388 12.577 1.00 81.19 140 TRP A N 1
ATOM 1186 C CA . TRP A 1 140 ? -16.412 7.899 11.297 1.00 81.19 140 TRP A CA 1
ATOM 1187 C C . TRP A 1 140 ? -15.429 8.916 10.716 1.00 81.19 140 TRP A C 1
ATOM 1189 O O . TRP A 1 140 ? -15.109 8.860 9.531 1.00 81.19 140 TRP A O 1
ATOM 1199 N N . HIS A 1 141 ? -14.906 9.821 11.543 1.00 76.31 141 HIS A N 1
ATOM 1200 C CA . HIS A 1 141 ? -13.931 10.822 11.132 1.00 76.31 141 HIS A CA 1
ATOM 1201 C C . HIS A 1 141 ? -12.579 10.189 10.768 1.00 76.31 141 HIS A C 1
ATOM 1203 O O . HIS A 1 141 ? -11.968 10.588 9.776 1.00 76.31 141 HIS A O 1
ATOM 1209 N N . SER A 1 142 ? -12.120 9.168 11.504 1.00 70.44 142 SER A N 1
ATOM 1210 C CA . SER A 1 142 ? -10.912 8.426 11.130 1.00 70.44 142 SER A CA 1
ATOM 1211 C C . SER A 1 142 ? -11.094 7.725 9.787 1.00 70.44 142 SER A C 1
ATOM 1213 O O . SER A 1 142 ? -10.218 7.817 8.938 1.00 70.44 142 SER A O 1
ATOM 1215 N N . LEU A 1 143 ? -12.254 7.121 9.525 1.00 68.75 143 LEU A N 1
ATOM 1216 C CA . LEU A 1 143 ? -12.523 6.471 8.243 1.00 68.75 143 LEU A CA 1
ATOM 1217 C C . LEU A 1 143 ? -12.667 7.474 7.091 1.00 68.75 143 LEU A C 1
ATOM 1219 O O . LEU A 1 143 ? -11.991 7.361 6.077 1.00 68.75 143 LEU A O 1
ATOM 1223 N N . THR A 1 144 ? -13.522 8.480 7.239 1.00 64.12 144 THR A N 1
ATOM 1224 C CA . THR A 1 144 ? -13.915 9.363 6.126 1.00 64.12 144 THR A CA 1
ATOM 1225 C C . THR A 1 144 ? -12.957 10.517 5.859 1.00 64.12 144 THR A C 1
ATOM 1227 O O . THR A 1 144 ? -12.968 11.067 4.757 1.00 64.12 144 THR A O 1
ATOM 1230 N N . VAL A 1 145 ? -12.136 10.895 6.841 1.00 59.81 145 VAL A N 1
ATOM 1231 C CA . VAL A 1 145 ? -11.209 12.029 6.726 1.00 59.81 145 VAL A CA 1
ATOM 1232 C C . VAL A 1 145 ? -9.760 11.569 6.812 1.00 59.81 145 VAL A C 1
ATOM 1234 O O . VAL A 1 145 ? -8.966 11.962 5.961 1.00 59.81 145 VAL A O 1
ATOM 1237 N N . LYS A 1 146 ? -9.404 10.711 7.778 1.00 58.00 146 LYS A N 1
ATOM 1238 C CA . LYS A 1 146 ? -8.013 10.241 7.929 1.00 58.00 146 LYS A CA 1
ATOM 1239 C C . LYS A 1 146 ? -7.651 9.044 7.040 1.00 58.00 146 LYS A C 1
ATOM 1241 O O . LYS A 1 146 ? -6.482 8.925 6.691 1.00 58.00 146 LYS A O 1
ATOM 1246 N N . ASN A 1 147 ? -8.619 8.199 6.670 1.00 60.44 147 ASN A N 1
ATOM 1247 C CA . ASN A 1 147 ? -8.412 6.988 5.857 1.00 60.44 147 ASN A CA 1
ATOM 1248 C C . ASN A 1 147 ? -9.036 7.089 4.450 1.00 60.44 147 ASN A C 1
ATOM 1250 O O . ASN A 1 147 ? -9.239 6.081 3.770 1.00 60.44 147 ASN A O 1
ATOM 1254 N N . LYS A 1 148 ? -9.418 8.299 4.017 1.00 61.28 148 LYS A N 1
ATOM 1255 C CA . LYS A 1 148 ? -10.105 8.526 2.734 1.00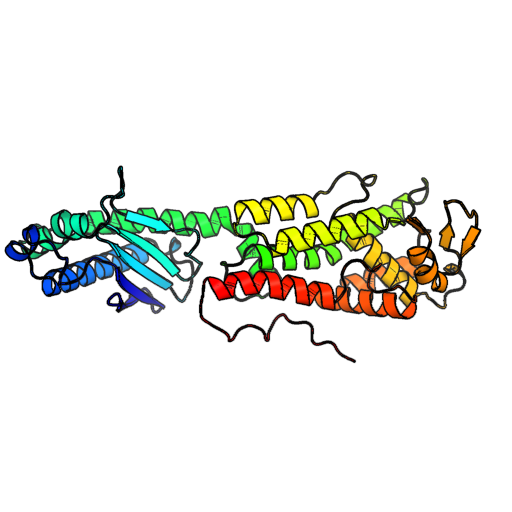 61.28 148 LYS A CA 1
ATOM 1256 C C . LYS A 1 148 ? -9.291 8.005 1.549 1.00 61.28 148 LYS A C 1
ATOM 1258 O O . LYS A 1 148 ? -9.842 7.419 0.626 1.00 61.28 148 LYS A O 1
ATOM 1263 N N . PHE A 1 149 ? -7.980 8.200 1.612 1.00 58.91 149 PHE A N 1
ATOM 1264 C CA . PHE A 1 149 ? -7.040 7.755 0.597 1.00 58.91 149 PHE A CA 1
ATOM 1265 C C . PHE A 1 149 ? -7.009 6.222 0.477 1.00 58.91 149 PHE A C 1
ATOM 1267 O O . PHE A 1 149 ? -7.069 5.687 -0.623 1.00 58.91 149 PHE A O 1
ATOM 1274 N N . GLU A 1 150 ? -7.020 5.512 1.602 1.00 56.75 150 GLU A N 1
ATOM 1275 C CA . GLU A 1 150 ? -7.043 4.053 1.696 1.00 56.75 150 GLU A CA 1
ATOM 1276 C C . GLU A 1 150 ? -8.385 3.467 1.235 1.00 56.75 150 GLU A C 1
ATOM 1278 O O . GLU A 1 150 ? -8.417 2.434 0.570 1.00 56.75 150 GLU A O 1
ATOM 1283 N N . LEU A 1 151 ? -9.496 4.152 1.525 1.00 59.72 151 LEU A N 1
ATOM 1284 C CA . LEU A 1 151 ? -10.831 3.807 1.023 1.00 59.72 151 LEU A CA 1
ATOM 1285 C C . LEU A 1 151 ? -10.940 3.968 -0.497 1.00 59.72 151 LEU A C 1
ATOM 1287 O O . LEU A 1 151 ? -11.480 3.093 -1.175 1.00 59.72 151 LEU A O 1
ATOM 1291 N N . ASP A 1 152 ? -10.441 5.080 -1.034 1.00 61.59 152 ASP A N 1
ATOM 1292 C CA . ASP A 1 152 ? -10.414 5.330 -2.476 1.00 61.59 152 ASP A CA 1
ATOM 1293 C C . ASP A 1 152 ? -9.477 4.337 -3.188 1.00 61.59 152 ASP A C 1
ATOM 1295 O O . ASP A 1 152 ? -9.770 3.876 -4.293 1.00 61.59 152 ASP A O 1
ATOM 1299 N N . LEU A 1 153 ? -8.400 3.923 -2.518 1.00 60.50 153 LEU A N 1
ATOM 1300 C CA . LEU A 1 153 ? -7.455 2.923 -3.001 1.00 60.50 153 LEU A CA 1
ATOM 1301 C C . LEU A 1 153 ? -8.033 1.502 -2.998 1.00 60.50 153 LEU A C 1
ATOM 1303 O O . LEU A 1 153 ? -7.935 0.819 -4.014 1.00 60.50 153 LEU A O 1
ATOM 1307 N N . ALA A 1 154 ? -8.670 1.057 -1.911 1.00 58.53 154 ALA A N 1
ATOM 1308 C CA . ALA A 1 154 ? -9.333 -0.248 -1.861 1.00 58.53 154 ALA A CA 1
ATOM 1309 C C . ALA A 1 154 ? -10.404 -0.365 -2.957 1.00 58.53 154 ALA A C 1
ATOM 1311 O O . ALA A 1 154 ? -10.496 -1.389 -3.633 1.00 58.53 154 ALA A O 1
ATOM 1312 N N . LYS A 1 155 ? -11.142 0.725 -3.218 1.00 63.62 155 LYS A N 1
ATOM 1313 C CA . LYS A 1 155 ? -12.065 0.817 -4.360 1.00 63.62 155 LYS A CA 1
ATOM 1314 C C . LYS A 1 155 ? -11.345 0.693 -5.703 1.00 63.62 155 LYS A C 1
ATOM 1316 O O . LYS A 1 155 ? -11.803 -0.068 -6.548 1.00 63.62 155 LYS A O 1
ATOM 1321 N N . LYS A 1 156 ? -10.232 1.412 -5.903 1.00 60.06 156 LYS A N 1
ATOM 1322 C CA . LYS A 1 156 ? -9.428 1.357 -7.139 1.00 60.06 156 LYS A CA 1
ATOM 1323 C C . LYS A 1 156 ? -8.840 -0.036 -7.393 1.00 60.06 156 LYS A C 1
ATOM 1325 O O . LYS A 1 156 ? -8.731 -0.443 -8.543 1.00 60.06 156 LYS A O 1
ATOM 1330 N N . LEU A 1 157 ? -8.464 -0.750 -6.335 1.00 56.72 157 LEU A N 1
ATOM 1331 C CA . LEU A 1 157 ? -7.884 -2.095 -6.397 1.00 56.72 157 LEU A CA 1
ATOM 1332 C C . LEU A 1 157 ? -8.937 -3.213 -6.378 1.00 56.72 157 LEU A C 1
ATOM 1334 O O . LEU A 1 157 ? -8.567 -4.381 -6.419 1.00 56.72 157 LEU A O 1
ATOM 1338 N N . HIS A 1 158 ? -10.230 -2.878 -6.287 1.00 58.25 158 HIS A N 1
ATOM 1339 C CA . HIS A 1 158 ? -11.319 -3.836 -6.059 1.00 58.25 158 HIS A CA 1
ATOM 1340 C C . HIS A 1 158 ? -11.077 -4.775 -4.860 1.00 58.25 158 HIS A C 1
ATOM 1342 O O . HIS A 1 158 ? -11.614 -5.881 -4.808 1.00 58.25 158 HIS A O 1
ATOM 1348 N N . ALA A 1 159 ? -10.283 -4.333 -3.884 1.00 53.03 159 ALA A N 1
ATOM 1349 C CA . ALA A 1 159 ? -10.009 -5.095 -2.678 1.00 53.03 159 ALA A CA 1
ATOM 1350 C C . ALA A 1 159 ? -11.212 -4.982 -1.723 1.00 53.03 159 ALA A C 1
ATOM 1352 O O . ALA A 1 159 ? -11.739 -3.876 -1.538 1.00 53.03 159 ALA A O 1
ATOM 1353 N N . PRO A 1 160 ? -11.679 -6.085 -1.107 1.00 46.31 160 PRO A N 1
ATOM 1354 C CA . PRO A 1 160 ? -12.721 -6.006 -0.095 1.00 46.31 160 PRO A CA 1
ATOM 1355 C C . PRO A 1 160 ? -12.235 -5.125 1.063 1.00 46.31 160 PRO A C 1
ATOM 1357 O O . PRO A 1 160 ? -11.230 -5.402 1.706 1.00 46.31 160 PRO A O 1
ATOM 1360 N N . LEU A 1 161 ? -12.979 -4.050 1.334 1.00 43.91 161 LEU A N 1
ATOM 1361 C CA . LEU A 1 161 ? -12.723 -3.065 2.398 1.00 43.91 161 LEU A CA 1
ATOM 1362 C C . LEU A 1 161 ? -12.683 -3.654 3.823 1.00 43.91 161 LEU A C 1
ATOM 1364 O O . LEU A 1 161 ? -12.372 -2.932 4.771 1.00 43.91 161 LEU A O 1
ATOM 1368 N N . GLU A 1 162 ? -12.985 -4.947 3.974 1.00 42.84 162 GLU A N 1
ATOM 1369 C CA . GLU A 1 162 ? -13.101 -5.666 5.246 1.00 42.84 162 GLU A CA 1
ATOM 1370 C C . GLU A 1 162 ? -11.753 -5.795 6.013 1.00 42.84 162 GLU A C 1
ATOM 1372 O O . GLU A 1 162 ? -11.760 -6.196 7.175 1.00 42.84 162 GLU A O 1
ATOM 1377 N N . GLU A 1 163 ? -10.609 -5.374 5.445 1.00 47.28 163 GLU A N 1
ATOM 1378 C CA . GLU A 1 163 ? -9.257 -5.727 5.933 1.00 47.28 163 GLU A CA 1
ATOM 1379 C C . GLU A 1 163 ? -8.266 -4.544 6.092 1.00 47.28 163 GLU A C 1
ATOM 1381 O O . GLU A 1 163 ? -7.064 -4.689 5.874 1.00 47.28 163 GLU A O 1
ATOM 1386 N N . ILE A 1 164 ? -8.718 -3.351 6.512 1.00 49.22 164 ILE A N 1
ATOM 1387 C CA . ILE A 1 164 ? -7.807 -2.233 6.874 1.00 49.22 164 ILE A CA 1
ATOM 1388 C C . ILE A 1 164 ? -7.131 -2.499 8.236 1.00 49.22 164 ILE A C 1
ATOM 1390 O O . ILE A 1 164 ? -7.321 -1.759 9.198 1.00 49.22 164 ILE A O 1
ATOM 1394 N N . SER A 1 165 ? -6.367 -3.582 8.347 1.00 49.53 165 SER A N 1
ATOM 1395 C CA . SER A 1 165 ? -5.440 -3.814 9.462 1.00 49.53 165 SER A CA 1
ATOM 1396 C C . SER A 1 165 ? -3.984 -3.951 9.006 1.00 49.53 165 SER A C 1
ATOM 1398 O O . SER A 1 165 ? -3.092 -3.818 9.842 1.00 49.53 165 SER A O 1
ATOM 1400 N N . ASP A 1 166 ? -3.715 -4.108 7.699 1.00 62.75 166 ASP A N 1
ATOM 1401 C CA . ASP A 1 166 ? -2.353 -4.169 7.146 1.00 62.75 166 ASP A CA 1
ATOM 1402 C C . ASP A 1 166 ? -2.040 -3.011 6.202 1.00 62.75 166 ASP A C 1
ATOM 1404 O O . ASP A 1 166 ? -2.103 -3.093 4.972 1.00 62.75 166 ASP A O 1
ATOM 1408 N N . PHE A 1 167 ? -1.668 -1.896 6.821 1.00 68.88 167 PHE A N 1
ATOM 1409 C CA . PHE A 1 167 ? -1.218 -0.712 6.104 1.00 68.88 167 PHE A CA 1
ATOM 1410 C C . PHE A 1 167 ? 0.028 -0.998 5.257 1.00 68.88 167 PHE A C 1
ATOM 1412 O O . PHE A 1 167 ? 0.152 -0.442 4.171 1.00 68.88 167 PHE A O 1
ATOM 1419 N N . SER A 1 168 ? 0.927 -1.883 5.698 1.00 75.06 168 SER A N 1
ATOM 1420 C CA . SER A 1 168 ? 2.127 -2.236 4.936 1.00 75.06 168 SER A CA 1
ATOM 1421 C C . SER A 1 168 ? 1.792 -2.981 3.653 1.00 75.06 168 SER A C 1
ATOM 1423 O O . SER A 1 168 ? 2.319 -2.621 2.601 1.00 75.06 168 SER A O 1
ATOM 1425 N N . HIS A 1 169 ? 0.880 -3.954 3.704 1.00 77.06 169 HIS A N 1
ATOM 1426 C CA . HIS A 1 169 ? 0.399 -4.631 2.504 1.00 77.06 169 HIS A CA 1
ATOM 1427 C C . HIS A 1 169 ? -0.279 -3.652 1.537 1.00 77.06 169 HIS A C 1
ATOM 1429 O O . HIS A 1 169 ? 0.032 -3.639 0.344 1.00 77.06 169 HIS A O 1
ATOM 1435 N N . LEU A 1 170 ? -1.136 -2.768 2.052 1.00 74.38 170 LEU A N 1
ATOM 1436 C CA . LEU A 1 170 ? -1.815 -1.759 1.240 1.00 74.38 170 LEU A CA 1
ATOM 1437 C C . LEU A 1 170 ? -0.825 -0.798 0.554 1.00 74.38 170 LEU A C 1
ATOM 1439 O O . LEU A 1 170 ? -0.923 -0.549 -0.650 1.00 74.38 170 LEU A O 1
ATOM 1443 N N . PHE A 1 171 ? 0.152 -0.275 1.300 1.00 81.44 171 PHE A N 1
ATOM 1444 C CA . PHE A 1 171 ? 1.183 0.615 0.764 1.00 81.44 171 PHE A CA 1
ATOM 1445 C C . PHE A 1 171 ? 2.127 -0.105 -0.214 1.00 81.44 171 PHE A C 1
ATOM 1447 O O . PHE A 1 171 ? 2.591 0.514 -1.175 1.00 81.44 171 PHE A O 1
ATOM 1454 N N . LEU A 1 172 ? 2.388 -1.404 -0.029 1.00 84.25 172 LEU A N 1
ATOM 1455 C CA . LEU A 1 172 ? 3.119 -2.223 -1.002 1.00 84.25 172 LEU A CA 1
ATOM 1456 C C . LEU A 1 172 ? 2.340 -2.356 -2.311 1.00 84.25 172 LEU A C 1
ATOM 1458 O O . LEU A 1 172 ? 2.878 -2.018 -3.364 1.00 84.25 172 LEU A O 1
ATOM 1462 N N . LEU A 1 173 ? 1.067 -2.769 -2.256 1.00 77.94 173 LEU A N 1
ATOM 1463 C CA . LEU A 1 173 ? 0.205 -2.863 -3.442 1.00 77.94 173 LEU A CA 1
ATOM 1464 C C . LEU A 1 173 ? 0.157 -1.541 -4.201 1.00 77.94 173 LEU A C 1
ATOM 1466 O O . LEU A 1 173 ? 0.272 -1.511 -5.425 1.00 77.94 173 LEU A O 1
ATOM 1470 N N . MET A 1 174 ? 0.050 -0.436 -3.471 1.00 79.31 174 MET A N 1
ATOM 1471 C CA . MET A 1 174 ? 0.068 0.884 -4.073 1.00 79.31 174 MET A CA 1
ATOM 1472 C C . MET A 1 174 ? 1.423 1.244 -4.684 1.00 79.31 174 MET A C 1
ATOM 1474 O O . MET A 1 174 ? 1.454 1.829 -5.764 1.00 79.31 174 MET A O 1
ATOM 1478 N N . SER A 1 175 ? 2.535 0.869 -4.049 1.00 86.25 175 SER A N 1
ATOM 1479 C CA . SER A 1 175 ? 3.869 1.054 -4.629 1.00 86.25 175 SER A CA 1
ATOM 1480 C C . SER A 1 175 ? 3.971 0.341 -5.976 1.00 86.25 175 SER A C 1
ATOM 1482 O O . SER A 1 175 ? 4.419 0.937 -6.953 1.00 86.25 175 SER A O 1
ATOM 1484 N N . PHE A 1 176 ? 3.475 -0.895 -6.064 1.00 84.25 176 PHE A N 1
ATOM 1485 C CA . PHE A 1 176 ? 3.451 -1.667 -7.307 1.00 84.25 176 PHE A CA 1
ATOM 1486 C C . PHE A 1 176 ? 2.497 -1.086 -8.358 1.00 84.25 176 PHE A C 1
ATOM 1488 O O . PHE A 1 176 ? 2.868 -0.974 -9.525 1.00 84.25 176 PHE A O 1
ATOM 1495 N N . ALA A 1 177 ? 1.303 -0.642 -7.961 1.00 81.94 177 ALA A N 1
ATOM 1496 C CA . ALA A 1 177 ? 0.366 0.012 -8.872 1.00 81.94 177 ALA A CA 1
ATOM 1497 C C . ALA A 1 177 ? 0.906 1.342 -9.419 1.00 81.94 177 ALA A C 1
ATOM 1499 O O . ALA A 1 177 ? 0.773 1.645 -10.607 1.00 81.94 177 ALA A O 1
ATOM 1500 N N . ASN A 1 178 ? 1.565 2.129 -8.571 1.00 85.56 178 ASN A N 1
ATOM 1501 C CA . ASN A 1 178 ? 2.155 3.394 -8.979 1.00 85.56 178 ASN A CA 1
ATOM 1502 C C . ASN A 1 178 ? 3.417 3.195 -9.828 1.00 85.56 178 ASN A C 1
ATOM 1504 O O . ASN A 1 178 ? 3.673 4.036 -10.683 1.00 85.56 178 ASN A O 1
ATOM 1508 N N . MET A 1 179 ? 4.155 2.084 -9.699 1.00 87.94 179 MET A N 1
ATOM 1509 C CA . MET A 1 179 ? 5.264 1.776 -10.619 1.00 87.94 179 MET A CA 1
ATOM 1510 C C . MET A 1 179 ? 4.803 1.709 -12.077 1.00 87.94 179 MET A C 1
ATOM 1512 O O . MET A 1 179 ? 5.534 2.158 -12.952 1.00 87.94 179 MET A O 1
ATOM 1516 N N . GLN A 1 180 ? 3.587 1.231 -12.345 1.00 88.00 180 GLN A N 1
ATOM 1517 C CA . GLN A 1 180 ? 3.018 1.282 -13.690 1.00 88.00 180 GLN A CA 1
ATOM 1518 C C . GLN A 1 180 ? 2.680 2.726 -14.096 1.00 88.00 180 GLN A C 1
ATOM 1520 O O . GLN A 1 180 ? 3.187 3.231 -15.093 1.00 88.00 180 GLN A O 1
ATOM 1525 N N . MET A 1 181 ? 1.813 3.401 -13.333 1.00 84.94 181 MET A N 1
ATOM 1526 C CA . MET A 1 181 ? 1.242 4.692 -13.742 1.00 84.94 181 MET A CA 1
ATOM 1527 C C . MET A 1 181 ? 2.256 5.839 -13.692 1.00 84.94 181 MET A C 1
ATOM 1529 O O . MET A 1 181 ? 2.405 6.590 -14.657 1.00 84.94 181 MET A O 1
ATOM 1533 N N . GLU A 1 182 ? 2.960 5.975 -12.570 1.00 86.69 182 GLU A N 1
ATOM 1534 C CA . GLU A 1 182 ? 3.983 7.005 -12.382 1.00 86.69 182 GLU A CA 1
ATOM 1535 C C . GLU A 1 182 ? 5.251 6.673 -13.166 1.00 86.69 182 GLU A C 1
ATOM 1537 O O . GLU A 1 182 ? 5.883 7.577 -13.712 1.00 86.69 182 GLU A O 1
ATOM 1542 N N . GLY A 1 183 ? 5.583 5.384 -13.288 1.00 89.94 183 GLY A N 1
ATOM 1543 C CA . GLY A 1 183 ? 6.668 4.925 -14.147 1.00 89.94 183 GLY A CA 1
ATOM 1544 C C . GLY A 1 183 ? 6.438 5.262 -15.610 1.00 89.94 183 GLY A C 1
ATOM 1545 O O . GLY A 1 183 ? 7.332 5.803 -16.257 1.00 89.94 183 GLY A O 1
ATOM 1546 N N . LEU A 1 184 ? 5.224 5.029 -16.116 1.00 90.06 184 LEU A N 1
ATOM 1547 C CA . LEU A 1 184 ? 4.853 5.412 -17.472 1.00 90.06 184 LEU A CA 1
ATOM 1548 C C . LEU A 1 184 ? 4.905 6.934 -17.647 1.00 90.06 184 LEU A C 1
ATOM 1550 O O . LEU A 1 184 ? 5.471 7.413 -18.622 1.00 90.06 184 LEU A O 1
ATOM 1554 N N . ALA A 1 185 ? 4.351 7.715 -16.716 1.00 88.06 185 ALA A N 1
ATOM 1555 C CA . ALA A 1 185 ? 4.398 9.175 -16.804 1.00 88.06 185 ALA A CA 1
ATOM 1556 C C . ALA A 1 185 ? 5.842 9.710 -16.837 1.00 88.06 185 ALA A C 1
ATOM 1558 O O . ALA A 1 185 ? 6.159 10.599 -17.629 1.00 88.06 185 ALA A O 1
ATOM 1559 N N . GLU A 1 186 ? 6.722 9.155 -16.007 1.00 88.56 186 GLU A N 1
ATOM 1560 C CA . GLU A 1 186 ? 8.141 9.508 -15.969 1.00 88.56 186 GLU A CA 1
ATOM 1561 C C . GLU A 1 186 ? 8.889 9.043 -17.226 1.00 88.56 186 GLU A C 1
ATOM 1563 O O . GLU A 1 186 ? 9.700 9.790 -17.772 1.00 88.56 186 GLU A O 1
ATOM 1568 N N . PHE A 1 187 ? 8.568 7.854 -17.741 1.00 89.06 187 PHE A N 1
ATOM 1569 C CA . PHE A 1 187 ? 9.083 7.344 -19.009 1.00 89.06 187 PHE A CA 1
ATOM 1570 C C . PHE A 1 187 ? 8.782 8.310 -20.165 1.00 89.06 187 PHE A C 1
ATOM 1572 O O . PHE A 1 187 ? 9.697 8.705 -20.886 1.00 89.06 187 PHE A O 1
ATOM 1579 N N . LYS A 1 188 ? 7.534 8.788 -20.274 1.00 87.81 188 LYS A N 1
ATOM 1580 C CA . LYS A 1 188 ? 7.124 9.781 -21.284 1.00 87.81 188 LYS A CA 1
ATOM 1581 C C . LYS A 1 188 ? 7.884 11.103 -21.157 1.00 87.81 188 LYS A C 1
ATOM 1583 O O . LYS A 1 188 ? 8.310 11.673 -22.158 1.00 87.81 188 LYS A O 1
ATOM 1588 N N . LYS A 1 189 ? 8.088 11.595 -19.929 1.00 85.69 189 LYS A N 1
ATOM 1589 C CA . LYS A 1 189 ? 8.860 12.827 -19.688 1.00 85.69 189 LYS A CA 1
ATOM 1590 C C . LYS A 1 189 ? 10.312 12.685 -20.130 1.00 85.69 189 LYS A C 1
ATOM 1592 O O . LYS A 1 189 ? 10.840 13.588 -20.769 1.00 85.69 189 LYS A O 1
ATOM 1597 N N . ARG A 1 190 ? 10.951 11.560 -19.799 1.00 81.94 190 ARG A N 1
ATOM 1598 C CA . ARG A 1 190 ? 12.343 11.286 -20.183 1.00 81.94 190 ARG A CA 1
ATOM 1599 C C . ARG A 1 190 ? 12.483 11.132 -21.694 1.00 81.94 190 ARG A C 1
ATOM 1601 O O . ARG A 1 190 ? 13.410 11.703 -22.249 1.00 81.94 190 ARG A O 1
ATOM 1608 N N . GLN A 1 191 ? 11.524 10.471 -22.344 1.00 81.06 191 GLN A N 1
ATOM 1609 C CA . GLN A 1 191 ? 11.442 10.385 -23.804 1.00 81.06 191 GLN A CA 1
ATOM 1610 C C . GLN A 1 191 ? 11.319 11.769 -24.469 1.00 81.06 191 GLN A C 1
ATOM 1612 O O . GLN A 1 191 ? 11.926 12.011 -25.501 1.00 81.06 191 GLN A O 1
ATOM 1617 N N . ALA A 1 192 ? 10.563 12.704 -23.889 1.00 77.00 192 ALA A N 1
ATOM 1618 C CA . ALA A 1 192 ? 10.441 14.058 -24.440 1.00 77.00 192 ALA A CA 1
ATOM 1619 C C . ALA A 1 192 ? 11.690 14.930 -24.190 1.00 77.00 192 ALA A C 1
ATOM 1621 O O . ALA A 1 192 ? 11.991 15.830 -24.970 1.00 77.00 192 ALA A O 1
ATOM 1622 N N . ALA A 1 193 ? 12.427 14.671 -23.106 1.00 72.25 193 ALA A N 1
ATOM 1623 C CA . ALA A 1 193 ? 13.586 15.461 -22.687 1.00 72.25 193 ALA A CA 1
ATOM 1624 C C . ALA A 1 193 ? 14.915 15.031 -23.345 1.00 72.25 193 ALA A C 1
ATOM 1626 O O . ALA A 1 193 ? 15.960 15.627 -23.082 1.00 72.25 193 ALA A O 1
ATOM 1627 N N . THR A 1 194 ? 14.930 14.002 -24.198 1.00 58.09 194 THR A N 1
ATOM 1628 C CA . THR A 1 194 ? 16.179 13.426 -24.729 1.00 58.09 194 THR A CA 1
ATOM 1629 C C . THR A 1 194 ? 16.976 14.318 -25.678 1.00 58.09 194 THR A C 1
ATOM 1631 O O . THR A 1 194 ? 18.154 14.033 -25.894 1.00 58.09 194 THR A O 1
ATOM 1634 N N . HIS A 1 195 ? 16.412 15.427 -26.168 1.00 50.69 195 HIS A N 1
ATOM 1635 C CA . HIS A 1 195 ? 17.169 16.429 -26.931 1.00 50.69 195 HIS A CA 1
ATOM 1636 C C . HIS A 1 195 ? 18.278 17.119 -26.107 1.00 50.69 195 HIS A C 1
ATOM 1638 O O . HIS A 1 195 ? 19.232 17.620 -26.696 1.00 50.69 195 HIS A O 1
ATOM 1644 N N . ASP A 1 196 ? 18.226 17.029 -24.771 1.00 48.94 196 ASP A N 1
ATOM 1645 C CA . ASP A 1 196 ? 19.162 17.683 -23.842 1.00 48.94 196 ASP A CA 1
ATOM 1646 C C . ASP A 1 196 ? 20.056 16.692 -23.048 1.00 48.94 196 ASP A C 1
ATOM 1648 O O . ASP A 1 196 ? 20.621 17.034 -22.009 1.00 48.94 196 ASP A O 1
ATOM 1652 N N . GLY A 1 197 ? 20.196 15.435 -23.498 1.00 49.94 197 GLY A N 1
ATOM 1653 C CA . GLY A 1 197 ? 21.093 14.445 -22.865 1.00 49.94 197 GLY A CA 1
ATOM 1654 C C . GLY A 1 197 ? 20.477 13.606 -21.730 1.00 49.94 197 GLY A C 1
ATOM 1655 O O . GLY A 1 197 ? 21.191 12.881 -21.029 1.00 49.94 197 GLY A O 1
ATOM 1656 N N . TYR A 1 198 ? 19.153 13.640 -21.561 1.00 55.50 198 TYR A N 1
ATOM 1657 C CA . TYR A 1 198 ? 18.424 12.880 -20.537 1.00 55.50 198 TYR A CA 1
ATOM 1658 C C . TYR A 1 198 ? 18.095 11.452 -20.987 1.00 55.50 198 TYR A C 1
ATOM 1660 O O . TYR A 1 198 ? 16.947 11.102 -21.234 1.00 55.50 198 TYR A O 1
ATOM 1668 N N . SER A 1 199 ? 19.108 10.597 -21.067 1.00 67.62 199 SER A N 1
ATOM 1669 C CA . SER A 1 199 ? 18.902 9.156 -21.262 1.00 67.62 199 SER A CA 1
ATOM 1670 C C . SER A 1 199 ? 18.286 8.492 -20.023 1.00 67.62 199 SER A C 1
ATOM 1672 O O . SER A 1 199 ? 18.482 8.932 -18.880 1.00 67.62 199 SER A O 1
ATOM 1674 N N . ILE A 1 200 ? 17.564 7.387 -20.233 1.00 78.25 200 ILE A N 1
ATOM 1675 C CA . ILE A 1 200 ? 17.157 6.504 -19.136 1.00 78.25 200 ILE A CA 1
ATOM 1676 C C . ILE A 1 200 ? 18.426 5.831 -18.623 1.00 78.25 200 ILE A C 1
ATOM 1678 O O . ILE A 1 200 ? 19.000 4.957 -19.265 1.00 78.25 200 ILE A O 1
ATOM 1682 N N . LYS A 1 201 ? 18.907 6.278 -17.465 1.00 83.44 201 LYS A N 1
ATOM 1683 C CA . LYS A 1 201 ? 19.983 5.593 -16.752 1.00 83.44 201 LYS A CA 1
ATOM 1684 C C . LYS A 1 201 ? 19.359 4.438 -15.983 1.00 83.44 201 LYS A C 1
ATOM 1686 O O . LYS A 1 201 ? 18.438 4.677 -15.214 1.00 83.44 201 LYS A O 1
ATOM 1691 N N . ILE A 1 202 ? 19.870 3.230 -16.135 1.00 87.56 202 ILE A N 1
ATOM 1692 C CA . ILE A 1 202 ? 19.582 2.095 -15.261 1.00 87.56 202 ILE A CA 1
ATOM 1693 C C . ILE A 1 202 ? 20.700 2.075 -14.221 1.00 87.56 202 ILE A C 1
ATOM 1695 O O . ILE A 1 202 ? 21.840 1.766 -14.552 1.00 87.56 202 ILE A O 1
ATOM 1699 N N . ASP A 1 203 ? 20.401 2.502 -12.995 1.00 86.50 203 ASP A N 1
ATOM 1700 C CA . ASP A 1 203 ? 21.370 2.623 -11.900 1.00 86.50 203 ASP A CA 1
ATOM 1701 C C . ASP A 1 203 ? 21.170 1.482 -10.899 1.00 86.50 203 ASP A C 1
ATOM 1703 O O . ASP A 1 203 ? 20.124 1.404 -10.253 1.00 86.50 203 ASP A O 1
ATOM 1707 N N . ARG A 1 204 ? 22.164 0.595 -10.762 1.00 85.69 204 ARG A N 1
ATOM 1708 C CA . ARG A 1 204 ? 22.048 -0.578 -9.881 1.00 85.69 204 ARG A CA 1
ATOM 1709 C C . ARG A 1 204 ? 21.855 -0.196 -8.426 1.00 85.69 204 ARG A C 1
ATOM 1711 O O . ARG A 1 204 ? 21.042 -0.812 -7.752 1.00 85.69 204 ARG A O 1
ATOM 1718 N N . LYS A 1 205 ? 22.554 0.842 -7.962 1.00 87.12 205 LYS A N 1
ATOM 1719 C CA . LYS A 1 205 ? 22.430 1.283 -6.576 1.00 87.12 205 LYS A CA 1
ATOM 1720 C C . LYS A 1 205 ? 21.008 1.754 -6.290 1.00 87.12 205 LYS A C 1
ATOM 1722 O O . LYS A 1 205 ? 20.453 1.402 -5.264 1.00 87.12 205 LYS A O 1
ATOM 1727 N N . ALA A 1 206 ? 20.403 2.498 -7.216 1.00 87.56 206 ALA A N 1
ATOM 1728 C CA . ALA A 1 206 ? 19.022 2.946 -7.054 1.00 87.56 206 ALA A CA 1
ATOM 1729 C C . ALA A 1 206 ? 18.025 1.774 -7.018 1.00 87.56 206 ALA A C 1
ATOM 1731 O O . ALA A 1 206 ? 17.039 1.841 -6.291 1.00 87.56 206 ALA A O 1
ATOM 1732 N N . ILE A 1 207 ? 18.279 0.709 -7.788 1.00 90.00 207 ILE A N 1
ATOM 1733 C CA . ILE A 1 207 ? 17.469 -0.517 -7.764 1.00 90.00 207 ILE A CA 1
ATOM 1734 C C . ILE A 1 207 ? 17.613 -1.236 -6.418 1.00 90.00 207 ILE A C 1
ATOM 1736 O O . ILE A 1 207 ? 16.604 -1.612 -5.824 1.00 90.00 207 ILE A O 1
ATOM 1740 N N . ASP A 1 208 ? 18.844 -1.409 -5.939 1.00 89.31 208 ASP A N 1
ATOM 1741 C CA . ASP A 1 208 ? 19.131 -2.084 -4.671 1.00 89.31 208 ASP A CA 1
ATOM 1742 C C . ASP A 1 208 ? 18.542 -1.298 -3.484 1.00 89.31 208 ASP A C 1
ATOM 1744 O O . ASP A 1 208 ? 17.778 -1.860 -2.699 1.00 89.31 208 ASP A O 1
ATOM 1748 N N . ASP A 1 209 ? 18.775 0.019 -3.427 1.00 89.00 209 ASP A N 1
ATOM 1749 C CA . ASP A 1 209 ? 18.209 0.915 -2.410 1.00 89.00 209 ASP A CA 1
ATOM 1750 C C . ASP A 1 209 ? 16.666 0.830 -2.403 1.00 89.00 209 ASP A C 1
ATOM 1752 O O . ASP A 1 209 ? 16.039 0.747 -1.347 1.00 89.00 209 ASP A O 1
ATOM 1756 N N . PHE A 1 210 ? 16.031 0.782 -3.580 1.00 90.81 210 PHE A N 1
ATOM 1757 C CA . PHE A 1 210 ? 14.575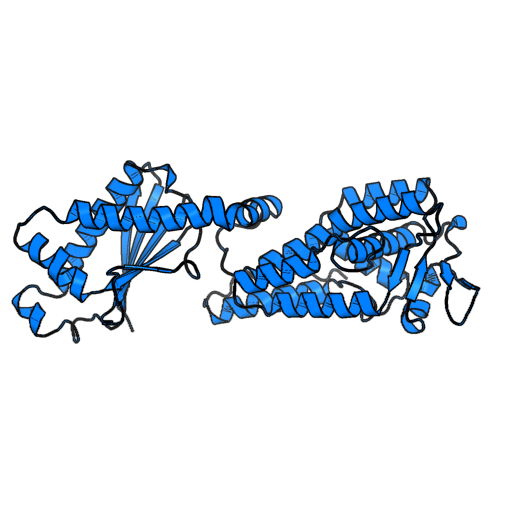 0.669 -3.690 1.00 90.81 210 PHE A CA 1
ATOM 1758 C C . PHE A 1 210 ? 14.037 -0.676 -3.182 1.00 90.81 210 PHE A C 1
ATOM 1760 O O . PHE A 1 210 ? 13.003 -0.721 -2.510 1.00 90.81 210 PHE A O 1
ATOM 1767 N N . LYS A 1 211 ? 14.730 -1.786 -3.468 1.00 91.06 211 LYS A N 1
ATOM 1768 C CA . LYS A 1 211 ? 14.372 -3.105 -2.920 1.00 91.06 211 LYS A CA 1
ATOM 1769 C C . LYS A 1 211 ? 14.473 -3.119 -1.399 1.00 91.06 211 LYS A C 1
ATOM 1771 O O . LYS A 1 211 ? 13.613 -3.713 -0.744 1.00 91.06 211 LYS A O 1
ATOM 1776 N N . ASP A 1 212 ? 15.483 -2.468 -0.835 1.00 91.06 212 ASP A N 1
ATOM 1777 C CA . ASP A 1 212 ? 15.651 -2.347 0.614 1.00 91.06 212 ASP A CA 1
ATOM 1778 C C . ASP A 1 212 ? 14.536 -1.501 1.247 1.00 91.06 212 ASP A C 1
ATOM 1780 O O . ASP A 1 212 ? 13.997 -1.859 2.302 1.00 91.06 212 ASP A O 1
ATOM 1784 N N . GLU A 1 213 ? 14.114 -0.423 0.584 1.00 91.25 213 GLU A N 1
ATOM 1785 C CA . GLU A 1 213 ? 12.975 0.394 1.014 1.00 91.25 213 GLU A CA 1
ATOM 1786 C C . GLU A 1 213 ? 11.651 -0.394 0.965 1.00 91.25 213 GLU A C 1
ATOM 1788 O O . GLU A 1 213 ? 10.875 -0.345 1.923 1.00 91.25 213 GLU A O 1
ATOM 1793 N N . LEU A 1 214 ? 11.409 -1.192 -0.083 1.00 91.50 214 LEU A N 1
ATOM 1794 C CA . LEU A 1 214 ? 10.241 -2.082 -0.163 1.00 91.50 214 LEU A CA 1
ATOM 1795 C C . LEU A 1 214 ? 10.249 -3.157 0.936 1.00 91.50 214 LEU A C 1
ATOM 1797 O O . LEU A 1 214 ? 9.223 -3.393 1.576 1.00 91.50 214 LEU A O 1
ATOM 1801 N N . ASN A 1 215 ? 11.402 -3.781 1.200 1.00 91.50 215 ASN A N 1
ATOM 1802 C CA . ASN A 1 215 ? 11.562 -4.732 2.306 1.00 91.50 215 ASN A CA 1
ATOM 1803 C C . ASN A 1 215 ? 11.301 -4.075 3.668 1.00 91.50 215 ASN A C 1
ATOM 1805 O O . ASN A 1 215 ? 10.693 -4.678 4.555 1.00 91.50 215 ASN A O 1
ATOM 1809 N N . THR A 1 216 ? 11.744 -2.830 3.843 1.00 91.25 216 THR A N 1
ATOM 1810 C CA . THR A 1 216 ? 11.492 -2.052 5.061 1.00 91.25 216 THR A CA 1
ATOM 1811 C C . THR A 1 216 ? 9.999 -1.774 5.224 1.00 91.25 216 THR A C 1
ATOM 1813 O O . THR A 1 216 ? 9.442 -2.002 6.303 1.00 91.25 216 THR A O 1
ATOM 1816 N N . LEU A 1 217 ? 9.323 -1.357 4.150 1.00 89.44 217 LEU A N 1
ATOM 1817 C CA . LEU A 1 217 ? 7.880 -1.131 4.147 1.00 89.44 217 LEU A CA 1
ATOM 1818 C C . LEU A 1 217 ? 7.109 -2.409 4.508 1.00 89.44 217 LEU A C 1
ATOM 1820 O O . LEU A 1 217 ? 6.257 -2.365 5.396 1.00 89.44 217 LEU A O 1
ATOM 1824 N N . ALA A 1 218 ? 7.464 -3.552 3.912 1.00 86.75 218 ALA A N 1
ATOM 1825 C CA . ALA A 1 218 ? 6.837 -4.850 4.182 1.00 86.75 218 ALA A CA 1
ATOM 1826 C C . ALA A 1 218 ? 6.900 -5.275 5.658 1.00 86.75 218 ALA A C 1
ATOM 1828 O O . ALA A 1 218 ? 6.024 -5.982 6.143 1.00 86.75 218 ALA A O 1
ATOM 1829 N N . ARG A 1 219 ? 7.922 -4.822 6.396 1.00 84.81 219 ARG A N 1
ATOM 1830 C CA . ARG A 1 219 ? 8.164 -5.178 7.806 1.00 84.81 219 ARG A CA 1
ATOM 1831 C C . ARG A 1 219 ? 7.679 -4.122 8.801 1.00 84.81 219 ARG A C 1
ATOM 1833 O O . ARG A 1 219 ? 7.919 -4.247 10.007 1.00 84.81 219 ARG A O 1
ATOM 1840 N N . THR A 1 220 ? 7.043 -3.055 8.322 1.00 82.31 220 THR A N 1
ATOM 1841 C CA . THR A 1 220 ? 6.650 -1.924 9.163 1.00 82.31 220 THR A CA 1
ATOM 1842 C C . THR A 1 220 ? 5.323 -2.174 9.879 1.00 82.31 220 THR A C 1
ATOM 1844 O O . THR A 1 220 ? 4.325 -2.534 9.282 1.00 82.31 220 THR A O 1
ATOM 1847 N N . LYS A 1 221 ? 5.292 -1.974 11.200 1.00 68.94 221 LYS A N 1
ATOM 1848 C CA . LYS A 1 221 ? 4.168 -2.441 12.035 1.00 68.94 221 LYS A CA 1
ATOM 1849 C C . LYS A 1 221 ? 3.066 -1.422 12.287 1.00 68.94 221 LYS A C 1
ATOM 1851 O O . LYS A 1 221 ? 1.983 -1.803 12.709 1.00 68.94 221 LYS A O 1
ATOM 1856 N N . THR A 1 222 ? 3.355 -0.133 12.139 1.00 68.50 222 THR A N 1
ATOM 1857 C CA . THR A 1 222 ? 2.400 0.929 12.477 1.00 68.50 222 THR A CA 1
ATOM 1858 C C . THR A 1 222 ? 2.058 1.736 11.243 1.00 68.50 222 THR A C 1
ATOM 1860 O O . THR A 1 222 ? 2.928 1.997 10.412 1.00 68.50 222 THR A O 1
ATOM 1863 N N . LYS A 1 223 ? 0.804 2.192 11.160 1.00 73.06 223 LYS A N 1
ATOM 1864 C CA . LYS A 1 223 ? 0.317 3.024 10.057 1.00 73.06 223 LYS A CA 1
ATOM 1865 C C . LYS A 1 223 ? 1.229 4.222 9.794 1.00 73.06 223 LYS A C 1
ATOM 1867 O O . LYS A 1 223 ? 1.682 4.415 8.675 1.00 73.06 223 LYS A O 1
ATOM 1872 N N . ALA A 1 224 ? 1.527 4.999 10.836 1.00 71.94 224 ALA A N 1
ATOM 1873 C CA . ALA A 1 224 ? 2.316 6.222 10.710 1.00 71.94 224 ALA A CA 1
ATOM 1874 C C . ALA A 1 224 ? 3.736 5.962 10.181 1.00 71.94 224 ALA A C 1
ATOM 1876 O O . ALA A 1 224 ? 4.273 6.771 9.425 1.00 71.94 224 ALA A O 1
ATOM 1877 N N . LEU A 1 225 ? 4.350 4.837 10.564 1.00 79.38 225 LEU A N 1
ATOM 1878 C CA . LEU A 1 225 ? 5.651 4.450 10.026 1.00 79.38 225 LEU A CA 1
ATOM 1879 C C . LEU A 1 225 ? 5.516 3.934 8.591 1.00 79.38 225 LEU A C 1
ATOM 1881 O O . LEU A 1 225 ? 6.298 4.351 7.748 1.00 79.38 225 LEU A O 1
ATOM 1885 N N . ALA A 1 226 ? 4.521 3.096 8.293 1.00 81.44 226 ALA A N 1
ATOM 1886 C CA . ALA A 1 226 ? 4.334 2.533 6.957 1.00 81.44 226 ALA A CA 1
ATOM 1887 C C . ALA A 1 226 ? 4.032 3.636 5.931 1.00 81.44 226 ALA A C 1
ATOM 1889 O O . ALA A 1 226 ? 4.632 3.673 4.863 1.00 81.44 226 ALA A O 1
ATOM 1890 N N . GLU A 1 227 ? 3.202 4.611 6.304 1.00 82.88 227 GLU A N 1
ATOM 1891 C CA . GLU A 1 227 ? 2.940 5.807 5.506 1.00 82.88 227 GLU A CA 1
ATOM 1892 C C . GLU A 1 227 ? 4.214 6.641 5.311 1.00 82.88 227 GLU A C 1
ATOM 1894 O O . GLU A 1 227 ? 4.486 7.122 4.213 1.00 82.88 227 GLU A O 1
ATOM 1899 N N . LYS A 1 228 ? 5.034 6.808 6.357 1.00 85.31 228 LYS A N 1
ATOM 1900 C CA . LYS A 1 228 ? 6.312 7.523 6.255 1.00 85.31 228 LYS A CA 1
ATOM 1901 C C . LYS A 1 228 ? 7.276 6.823 5.297 1.00 85.31 228 LYS A C 1
ATOM 1903 O O . LYS A 1 228 ? 7.932 7.515 4.520 1.00 85.31 228 LYS A O 1
ATOM 1908 N N . GLU A 1 229 ? 7.383 5.498 5.361 1.00 88.44 229 GLU A N 1
ATOM 1909 C CA . GLU A 1 229 ? 8.212 4.703 4.449 1.00 88.44 229 GLU A CA 1
ATOM 1910 C C . GLU A 1 229 ? 7.674 4.777 3.016 1.00 88.44 229 GLU A C 1
ATOM 1912 O O . GLU A 1 229 ? 8.419 5.109 2.096 1.00 88.44 229 GLU A O 1
ATOM 1917 N N . TYR A 1 230 ? 6.364 4.618 2.830 1.00 87.31 230 TYR A N 1
ATOM 1918 C CA . TYR A 1 230 ? 5.715 4.775 1.532 1.00 87.31 230 TYR A CA 1
ATOM 1919 C C . TYR A 1 230 ? 5.947 6.164 0.917 1.00 87.31 230 TYR A C 1
ATOM 1921 O O . TYR A 1 230 ? 6.338 6.284 -0.241 1.00 87.31 230 TYR A O 1
ATOM 1929 N N . ARG A 1 231 ? 5.822 7.236 1.706 1.00 85.19 231 ARG A N 1
ATOM 1930 C CA . ARG A 1 231 ? 6.113 8.606 1.254 1.00 85.19 231 ARG A CA 1
ATOM 1931 C C . ARG A 1 231 ? 7.570 8.807 0.832 1.00 85.19 231 ARG A C 1
ATOM 1933 O O . ARG A 1 231 ? 7.843 9.770 0.118 1.00 85.19 231 ARG A O 1
ATOM 1940 N N . LYS A 1 232 ? 8.523 7.971 1.272 1.00 85.62 232 LYS A N 1
ATOM 1941 C CA . LYS A 1 232 ? 9.902 7.998 0.744 1.00 85.62 232 LYS A CA 1
ATOM 1942 C C . LYS A 1 232 ? 9.949 7.419 -0.668 1.00 85.62 232 LYS A C 1
ATOM 1944 O O . LYS A 1 232 ? 10.531 8.071 -1.531 1.00 85.62 232 LYS A O 1
ATOM 1949 N N . LEU A 1 233 ? 9.274 6.288 -0.889 1.00 86.50 233 LEU A N 1
ATOM 1950 C CA . LEU A 1 233 ? 9.137 5.637 -2.198 1.00 86.50 233 LEU A CA 1
ATOM 1951 C C . LEU A 1 233 ? 8.425 6.547 -3.209 1.00 86.50 233 LEU A C 1
ATOM 1953 O O . LEU A 1 233 ? 8.804 6.607 -4.377 1.00 86.50 233 LEU A O 1
ATOM 1957 N N . GLU A 1 234 ? 7.412 7.289 -2.756 1.00 80.75 234 GLU A N 1
ATOM 1958 C CA . GLU A 1 234 ? 6.607 8.189 -3.588 1.00 80.75 234 GLU A CA 1
ATOM 1959 C C . GLU A 1 234 ? 7.316 9.468 -4.028 1.00 80.75 234 GLU A C 1
ATOM 1961 O O . GLU A 1 234 ? 6.762 10.193 -4.856 1.00 80.75 234 GLU A O 1
ATOM 1966 N N . LYS A 1 235 ? 8.490 9.800 -3.465 1.00 69.00 235 LYS A N 1
ATOM 1967 C CA . LYS A 1 235 ? 9.127 11.108 -3.674 1.00 69.00 235 LYS A CA 1
ATOM 1968 C C . LYS A 1 235 ? 9.300 11.419 -5.163 1.00 69.00 235 LYS A C 1
ATOM 1970 O O . LYS A 1 235 ? 10.310 11.084 -5.772 1.00 69.00 235 LYS A O 1
ATOM 1975 N N . LYS A 1 236 ? 8.363 12.204 -5.701 1.00 54.38 236 LYS A N 1
ATOM 1976 C CA . LYS A 1 236 ? 8.552 13.024 -6.895 1.00 54.38 236 LYS A CA 1
ATOM 1977 C C . LYS A 1 236 ? 9.504 14.135 -6.518 1.00 54.38 236 LYS A C 1
ATOM 1979 O O . LYS A 1 236 ? 9.124 15.153 -5.944 1.00 54.38 236 LYS A O 1
ATOM 1984 N N . ARG A 1 237 ? 10.771 13.915 -6.806 1.00 50.88 237 ARG A N 1
ATOM 1985 C CA . ARG A 1 237 ? 11.706 15.013 -6.966 1.00 50.88 237 ARG A CA 1
ATOM 1986 C C . ARG A 1 237 ? 12.014 15.112 -8.449 1.00 50.88 237 ARG A C 1
ATOM 1988 O O . ARG A 1 237 ? 11.837 14.130 -9.155 1.00 50.88 237 ARG A O 1
ATOM 1995 N N . ASP A 1 238 ? 12.344 16.331 -8.854 1.00 54.78 238 ASP A N 1
ATOM 1996 C CA . ASP A 1 238 ? 12.708 16.813 -10.190 1.00 54.78 238 ASP A CA 1
ATOM 1997 C C . ASP A 1 238 ? 13.174 15.729 -11.190 1.00 54.78 238 ASP A C 1
ATOM 1999 O O . ASP A 1 238 ? 13.788 14.756 -10.776 1.00 54.78 238 ASP A O 1
ATOM 2003 N N . ILE A 1 239 ? 12.981 15.907 -12.503 1.00 56.50 239 ILE A N 1
ATOM 2004 C CA . ILE A 1 239 ? 13.377 14.936 -13.554 1.00 56.50 239 ILE A CA 1
ATOM 2005 C C . ILE A 1 239 ? 14.854 14.476 -13.441 1.00 56.50 239 ILE A C 1
ATOM 2007 O O . ILE A 1 239 ? 15.235 13.387 -13.890 1.00 56.50 239 ILE A O 1
ATOM 2011 N N . TRP A 1 240 ? 15.686 15.278 -12.771 1.00 57.72 240 TRP A N 1
ATOM 2012 C CA . TRP A 1 240 ? 17.073 14.989 -12.397 1.00 57.72 240 TRP A CA 1
ATOM 2013 C C . TRP A 1 240 ? 17.260 13.888 -11.346 1.00 57.72 240 TRP A C 1
ATOM 2015 O O . TRP A 1 240 ? 18.327 13.278 -11.270 1.00 57.72 240 TRP A O 1
ATOM 2025 N N . MET A 1 241 ? 16.260 13.639 -10.506 1.00 62.59 241 MET A N 1
ATOM 2026 C CA . MET A 1 241 ? 16.332 12.685 -9.411 1.00 62.59 241 MET A CA 1
ATOM 2027 C C . MET A 1 241 ? 16.052 11.272 -9.918 1.00 62.59 241 MET A C 1
ATOM 2029 O O . MET A 1 241 ? 15.029 10.978 -10.526 1.00 62.59 241 MET A O 1
ATOM 2033 N N . ARG A 1 242 ? 17.011 10.386 -9.656 1.00 72.38 242 ARG A N 1
ATOM 2034 C CA . ARG A 1 242 ? 17.027 8.986 -10.090 1.00 72.38 242 ARG A CA 1
ATOM 2035 C C . ARG A 1 242 ? 16.658 8.070 -8.925 1.00 72.38 242 ARG A C 1
ATOM 2037 O O . ARG A 1 242 ? 17.489 7.304 -8.449 1.00 72.38 242 ARG A O 1
ATOM 2044 N N . THR A 1 243 ? 15.453 8.234 -8.385 1.00 79.19 243 THR A N 1
ATOM 2045 C CA . THR A 1 243 ? 15.008 7.518 -7.179 1.00 79.19 243 THR A CA 1
ATOM 2046 C C . THR A 1 243 ? 13.487 7.372 -7.124 1.00 79.19 243 THR A C 1
ATOM 2048 O O . THR A 1 243 ? 12.763 8.095 -7.813 1.00 79.19 243 THR A O 1
ATOM 2051 N N . GLY A 1 244 ? 13.018 6.445 -6.290 1.00 85.56 244 GLY A N 1
ATOM 2052 C CA . GLY A 1 244 ? 11.606 6.229 -6.002 1.00 85.56 244 GLY A CA 1
ATOM 2053 C C . GLY A 1 244 ? 10.822 5.565 -7.133 1.00 85.56 244 GLY A C 1
ATOM 2054 O O . GLY A 1 244 ? 11.349 5.219 -8.194 1.00 85.56 244 GLY A O 1
ATOM 2055 N N . ILE A 1 245 ? 9.521 5.420 -6.887 1.00 90.00 245 ILE A N 1
ATOM 2056 C CA . ILE A 1 245 ? 8.562 4.736 -7.759 1.00 90.00 245 ILE A CA 1
ATOM 2057 C C . ILE A 1 245 ? 8.572 5.267 -9.206 1.00 90.00 245 ILE A C 1
ATOM 2059 O O . ILE A 1 245 ? 8.614 4.434 -10.112 1.00 90.00 245 ILE A O 1
ATOM 2063 N N . PRO A 1 246 ? 8.571 6.593 -9.479 1.00 89.69 246 PRO A N 1
ATOM 2064 C CA . PRO A 1 246 ? 8.518 7.087 -10.858 1.00 89.69 246 PRO A CA 1
ATOM 2065 C C . PRO A 1 246 ? 9.750 6.681 -11.675 1.00 89.69 246 PRO A C 1
ATOM 2067 O O . PRO A 1 246 ? 9.633 6.161 -12.783 1.00 89.69 246 PRO A O 1
ATOM 2070 N N . TYR A 1 247 ? 10.947 6.868 -11.116 1.00 88.38 247 TYR A N 1
ATOM 2071 C CA . TYR A 1 247 ? 12.188 6.533 -11.811 1.00 88.38 247 TYR A CA 1
ATOM 2072 C C . TYR A 1 247 ? 12.309 5.027 -12.043 1.00 88.38 247 TYR A C 1
ATOM 2074 O O . TYR A 1 247 ? 12.573 4.583 -13.160 1.00 88.38 247 TYR A O 1
ATOM 2082 N N . ILE A 1 248 ? 12.056 4.238 -11.004 1.00 90.69 248 ILE A N 1
ATOM 2083 C CA . ILE A 1 248 ? 12.144 2.787 -11.068 1.00 90.69 248 ILE A CA 1
ATOM 2084 C C . ILE A 1 248 ? 11.102 2.192 -12.029 1.00 90.69 248 ILE A C 1
ATOM 2086 O O . ILE A 1 248 ? 11.433 1.351 -12.866 1.00 90.69 248 ILE A O 1
ATOM 2090 N N . GLY A 1 249 ? 9.864 2.686 -11.987 1.00 92.12 249 GLY A N 1
ATOM 2091 C CA . GLY A 1 249 ? 8.827 2.301 -12.938 1.00 92.12 249 GLY A CA 1
ATOM 2092 C C . GLY A 1 249 ? 9.184 2.666 -14.385 1.00 92.12 249 GLY A C 1
ATOM 2093 O O . GLY A 1 249 ? 8.884 1.902 -15.302 1.00 92.12 249 GLY A O 1
ATOM 2094 N N . SER A 1 250 ? 9.895 3.780 -14.611 1.00 91.38 250 SER A N 1
ATOM 2095 C CA . SER A 1 250 ? 10.365 4.155 -15.953 1.00 91.38 250 SER A CA 1
ATOM 2096 C C . SER A 1 250 ? 11.421 3.191 -16.509 1.00 91.38 250 SER A C 1
ATOM 2098 O O . SER A 1 250 ? 11.407 2.900 -17.705 1.00 91.38 250 SER A O 1
ATOM 2100 N N . ILE A 1 251 ? 12.280 2.625 -15.647 1.00 92.19 251 ILE A N 1
ATOM 2101 C CA . ILE A 1 251 ? 13.218 1.555 -16.024 1.00 92.19 251 ILE A CA 1
ATOM 2102 C C . ILE A 1 251 ? 12.436 0.321 -16.474 1.00 92.19 251 ILE A C 1
ATOM 2104 O O . ILE A 1 251 ? 12.728 -0.228 -17.533 1.00 92.19 251 ILE A O 1
ATOM 2108 N N . MET A 1 252 ? 11.410 -0.081 -15.716 1.00 93.75 252 MET A N 1
ATOM 2109 C CA . MET A 1 252 ? 10.567 -1.226 -16.079 1.00 93.75 252 MET A CA 1
ATOM 2110 C C . MET A 1 252 ? 9.860 -1.014 -17.425 1.00 93.75 252 MET A C 1
ATOM 2112 O O . MET A 1 252 ? 9.887 -1.908 -18.269 1.00 93.75 252 MET A O 1
ATOM 2116 N N . CYS A 1 253 ? 9.297 0.180 -17.658 1.00 93.12 253 CYS A N 1
ATOM 2117 C CA . CYS A 1 253 ? 8.683 0.546 -18.940 1.00 93.12 253 CYS A CA 1
ATOM 2118 C C . CYS A 1 253 ? 9.682 0.424 -20.098 1.00 93.12 253 CYS A C 1
ATOM 2120 O O . CYS A 1 253 ? 9.355 -0.133 -21.144 1.00 93.12 253 CYS A O 1
ATOM 2122 N N . TYR A 1 254 ? 10.912 0.904 -19.898 1.00 91.31 254 TYR A N 1
ATOM 2123 C CA . TYR A 1 254 ? 11.957 0.819 -20.911 1.00 91.31 254 TYR A CA 1
ATOM 2124 C C . TYR A 1 254 ? 12.367 -0.625 -21.207 1.00 91.31 254 TYR A C 1
ATOM 2126 O O . TYR A 1 254 ? 12.468 -1.001 -22.370 1.00 91.31 254 TYR A O 1
ATOM 2134 N N . THR A 1 255 ? 12.555 -1.458 -20.178 1.00 92.00 255 THR A N 1
ATOM 2135 C CA . THR A 1 255 ? 12.884 -2.882 -20.347 1.00 92.00 255 THR A CA 1
ATOM 2136 C C . THR A 1 255 ? 11.795 -3.621 -21.126 1.00 92.00 255 THR A C 1
ATOM 2138 O O . THR A 1 255 ? 12.118 -4.384 -22.033 1.00 92.00 255 THR A O 1
ATOM 2141 N N . ILE A 1 256 ? 10.515 -3.358 -20.833 1.00 92.12 256 ILE A N 1
ATOM 2142 C CA . ILE A 1 256 ? 9.390 -3.892 -21.619 1.00 92.12 256 ILE A CA 1
ATOM 2143 C C . ILE A 1 256 ? 9.479 -3.409 -23.072 1.00 92.12 256 ILE A C 1
ATOM 2145 O O . ILE A 1 256 ? 9.326 -4.204 -23.996 1.00 92.12 256 ILE A O 1
ATOM 2149 N N . GLY A 1 257 ? 9.774 -2.125 -23.289 1.00 89.38 257 GLY A N 1
ATOM 2150 C CA . GLY A 1 257 ? 9.923 -1.575 -24.634 1.00 89.38 257 GLY A CA 1
ATOM 2151 C C . GLY A 1 257 ? 11.062 -2.195 -25.440 1.00 89.38 257 GLY A C 1
ATOM 2152 O O . GLY A 1 257 ? 10.883 -2.478 -26.622 1.00 89.38 257 GLY A O 1
ATOM 2153 N N . LEU A 1 258 ? 12.197 -2.484 -24.801 1.00 87.31 258 LEU A N 1
ATOM 2154 C CA . LEU A 1 258 ? 13.296 -3.209 -25.437 1.00 87.31 258 LEU A CA 1
ATOM 2155 C C . LEU A 1 258 ? 12.897 -4.629 -25.857 1.00 87.31 258 LEU A C 1
ATOM 2157 O O . LEU A 1 258 ? 13.334 -5.075 -26.913 1.00 87.31 258 LEU A O 1
ATOM 2161 N N . ASP A 1 259 ? 12.078 -5.334 -25.069 1.00 88.31 259 ASP A N 1
ATOM 2162 C CA . ASP A 1 259 ? 11.578 -6.663 -25.449 1.00 88.31 259 ASP A CA 1
ATOM 2163 C C . ASP A 1 259 ? 10.658 -6.594 -26.674 1.00 88.31 259 ASP A C 1
ATOM 2165 O O . ASP A 1 259 ? 10.880 -7.300 -27.661 1.00 88.31 259 ASP A O 1
ATOM 2169 N N . LEU A 1 260 ? 9.660 -5.702 -26.648 1.00 84.62 260 LEU A N 1
ATOM 2170 C CA . LEU A 1 260 ? 8.706 -5.549 -27.756 1.00 84.62 260 LEU A CA 1
ATOM 2171 C C . LEU A 1 260 ? 9.393 -5.224 -29.087 1.00 84.62 260 LEU A C 1
ATOM 2173 O O . LEU A 1 260 ? 8.895 -5.592 -30.149 1.00 84.62 260 LEU A O 1
ATOM 2177 N N . MET A 1 261 ? 10.554 -4.577 -29.018 1.00 79.25 261 MET A N 1
ATOM 2178 C CA . MET A 1 261 ? 11.302 -4.088 -30.168 1.00 79.25 261 MET A CA 1
ATOM 2179 C C . MET A 1 261 ? 12.642 -4.809 -30.361 1.00 79.25 261 MET A C 1
ATOM 2181 O O . MET A 1 261 ? 13.512 -4.321 -31.077 1.00 79.25 261 MET A O 1
ATOM 2185 N N . MET A 1 262 ? 12.836 -5.981 -29.750 1.00 76.75 262 MET A N 1
ATOM 2186 C CA . MET A 1 262 ? 14.124 -6.692 -29.731 1.00 76.75 262 MET A CA 1
ATOM 2187 C C . MET A 1 262 ? 14.642 -7.100 -31.125 1.00 76.75 262 MET A C 1
ATOM 2189 O O . MET A 1 262 ? 15.826 -7.397 -31.283 1.00 76.75 262 MET A O 1
ATOM 2193 N N . ASN A 1 263 ? 13.763 -7.132 -32.130 1.00 74.19 263 ASN A N 1
ATOM 2194 C CA . ASN A 1 263 ? 14.103 -7.423 -33.524 1.00 74.19 263 ASN A CA 1
ATOM 2195 C C . ASN A 1 263 ? 14.136 -6.163 -34.412 1.00 74.19 263 ASN A C 1
ATOM 2197 O O . ASN A 1 263 ? 14.328 -6.287 -35.621 1.00 74.19 263 ASN A O 1
ATOM 2201 N N . ASP A 1 264 ? 13.929 -4.970 -33.846 1.00 71.50 264 ASP A N 1
ATOM 2202 C CA . ASP A 1 264 ? 13.979 -3.717 -34.594 1.00 71.50 264 ASP A CA 1
ATOM 2203 C C . ASP A 1 264 ? 15.435 -3.242 -34.742 1.00 71.50 264 ASP A C 1
ATOM 2205 O O . ASP A 1 264 ? 16.099 -2.942 -33.743 1.00 71.50 264 ASP A O 1
ATOM 2209 N N . PRO A 1 265 ? 15.946 -3.119 -35.980 1.00 67.25 265 PRO A N 1
ATOM 2210 C CA . PRO A 1 265 ? 17.335 -2.741 -36.233 1.00 67.25 265 PRO A CA 1
ATOM 2211 C C . PRO A 1 265 ? 17.685 -1.316 -35.765 1.00 67.25 265 PRO A C 1
ATOM 2213 O O . PRO A 1 265 ? 18.864 -0.968 -35.697 1.00 67.25 265 PRO A O 1
ATOM 2216 N N . ARG A 1 266 ? 16.697 -0.472 -35.433 1.00 69.06 266 ARG A N 1
ATOM 2217 C CA . ARG A 1 266 ? 16.907 0.887 -34.902 1.00 69.06 266 ARG A CA 1
ATOM 2218 C C . ARG A 1 266 ? 17.262 0.896 -33.413 1.00 69.06 266 ARG A C 1
ATOM 2220 O O . ARG A 1 266 ? 17.850 1.869 -32.951 1.00 69.06 266 ARG A O 1
ATOM 2227 N N . ILE A 1 267 ? 16.938 -0.169 -32.673 1.00 64.25 267 ILE A N 1
ATOM 2228 C CA . ILE A 1 267 ? 17.106 -0.257 -31.205 1.00 64.25 267 ILE A CA 1
ATOM 2229 C C . ILE A 1 267 ? 18.386 -1.026 -30.817 1.00 64.25 267 ILE A C 1
ATOM 2231 O O . ILE A 1 267 ? 18.737 -1.169 -29.649 1.00 64.25 267 ILE A O 1
ATOM 2235 N N . ASP A 1 268 ? 19.177 -1.433 -31.807 1.00 56.09 268 ASP A N 1
ATOM 2236 C CA . ASP A 1 268 ? 20.384 -2.255 -31.657 1.00 56.09 268 ASP A CA 1
ATOM 2237 C C . ASP A 1 268 ? 21.578 -1.573 -30.941 1.00 56.09 268 ASP A C 1
ATOM 2239 O O . ASP A 1 268 ? 22.685 -2.114 -30.945 1.00 56.09 268 ASP A O 1
ATOM 2243 N N . LYS A 1 269 ? 21.402 -0.386 -30.339 1.00 61.84 269 LY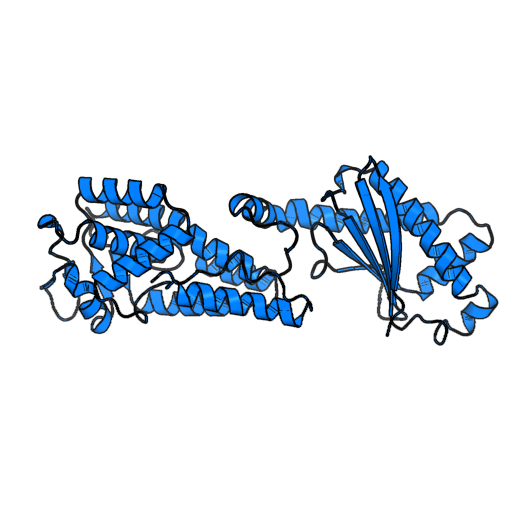S A N 1
ATOM 2244 C CA . LYS A 1 269 ? 22.497 0.441 -29.798 1.00 61.84 269 LYS A CA 1
ATOM 2245 C C . LYS A 1 269 ? 22.168 1.056 -28.432 1.00 61.84 269 LYS A C 1
ATOM 2247 O O . LYS A 1 269 ? 21.810 2.221 -28.344 1.00 61.84 269 LYS A O 1
ATOM 2252 N N . LEU A 1 270 ? 22.351 0.308 -27.349 1.00 65.00 270 LEU A N 1
ATOM 2253 C CA . LEU A 1 270 ? 22.495 0.845 -25.993 1.00 65.00 270 LEU A CA 1
ATOM 2254 C C . LEU A 1 270 ? 23.840 1.583 -25.871 1.00 65.00 270 LEU A C 1
ATOM 2256 O O . LEU A 1 270 ? 24.861 1.081 -26.346 1.00 65.00 270 LEU A O 1
ATOM 2260 N N . TYR A 1 271 ? 23.861 2.758 -25.236 1.00 60.28 271 TYR A N 1
ATOM 2261 C CA . TYR A 1 271 ? 25.078 3.565 -25.092 1.00 60.28 271 TYR A CA 1
ATOM 2262 C C . TYR A 1 271 ? 25.725 3.356 -23.722 1.00 60.28 271 TYR A C 1
ATOM 2264 O O . TYR A 1 271 ? 25.155 3.657 -22.677 1.00 60.28 271 TYR A O 1
ATOM 2272 N N . LEU A 1 272 ? 26.972 2.901 -23.709 1.00 55.88 272 LEU A N 1
ATOM 2273 C CA . LEU A 1 272 ? 27.729 2.763 -22.470 1.00 55.88 272 LEU A CA 1
ATOM 2274 C C . LEU A 1 272 ? 28.471 4.065 -22.169 1.00 55.88 272 LEU A C 1
ATOM 2276 O O . LEU A 1 272 ? 29.373 4.471 -22.904 1.00 55.88 272 LEU A O 1
ATOM 2280 N N . MET A 1 273 ? 28.099 4.723 -21.069 1.00 52.09 273 MET A N 1
ATOM 2281 C CA . MET A 1 273 ? 28.928 5.757 -20.448 1.00 52.09 273 MET A CA 1
ATOM 2282 C C . MET A 1 273 ? 29.496 5.199 -19.140 1.00 52.09 273 MET A C 1
ATOM 2284 O O . MET A 1 273 ? 28.815 5.144 -18.119 1.00 52.09 273 MET A O 1
ATOM 2288 N N . GLY A 1 274 ? 30.749 4.749 -19.207 1.00 50.72 274 GLY A N 1
ATOM 2289 C CA . GLY A 1 274 ? 31.501 4.093 -18.137 1.00 50.72 274 GLY A CA 1
ATOM 2290 C C . GLY A 1 274 ? 32.957 3.881 -18.568 1.00 50.72 274 GLY A C 1
ATOM 2291 O O . GLY A 1 274 ? 33.446 4.589 -19.443 1.00 50.72 274 GLY A O 1
ATOM 2292 N N . LYS A 1 275 ? 33.665 2.896 -17.995 1.00 40.7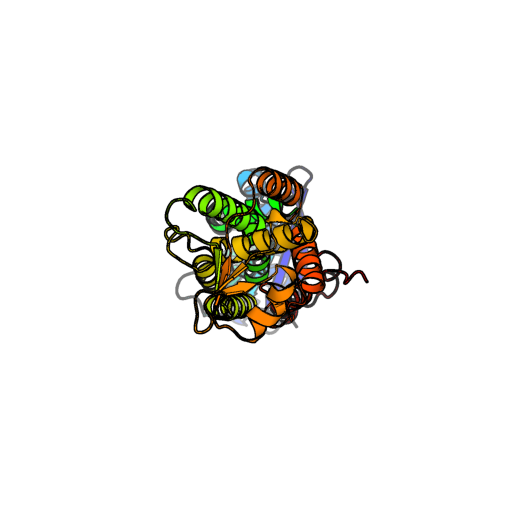5 275 LYS A N 1
ATOM 2293 C CA . LYS A 1 275 ? 35.057 2.578 -18.394 1.00 40.75 275 LYS A CA 1
ATOM 2294 C C . LYS A 1 275 ? 35.178 2.056 -19.832 1.00 40.75 275 LYS A C 1
ATOM 2296 O O . LYS A 1 275 ? 36.258 2.132 -20.411 1.00 40.75 275 LYS A O 1
ATOM 2301 N N . GLN A 1 276 ? 34.095 1.530 -20.397 1.00 49.34 276 GLN A N 1
ATOM 2302 C CA . GLN A 1 276 ? 34.002 1.146 -21.800 1.00 49.34 276 GLN A CA 1
ATOM 2303 C C . GLN A 1 276 ? 33.065 2.127 -22.507 1.00 49.34 276 GLN A C 1
ATOM 2305 O O . GLN A 1 276 ? 31.853 2.087 -22.314 1.00 49.34 276 GLN A O 1
ATOM 2310 N N . HIS A 1 277 ? 33.629 3.034 -23.302 1.00 52.84 277 HIS A N 1
ATOM 2311 C CA . HIS A 1 277 ? 32.848 3.818 -24.254 1.00 52.84 277 HIS A CA 1
ATOM 2312 C C . HIS A 1 277 ? 32.488 2.912 -25.435 1.00 52.84 277 HIS A C 1
ATOM 2314 O O . HIS A 1 277 ? 33.381 2.362 -26.077 1.00 52.84 277 HIS A O 1
ATOM 2320 N N . GLY A 1 278 ? 31.197 2.732 -25.720 1.00 61.84 278 GLY A N 1
ATOM 2321 C CA . GLY A 1 278 ? 30.773 1.841 -26.798 1.00 61.84 278 GLY A CA 1
ATOM 2322 C C . GLY A 1 278 ? 29.265 1.770 -27.015 1.00 61.84 278 GLY A C 1
ATOM 2323 O O . GLY A 1 278 ? 28.477 2.316 -26.242 1.00 61.84 278 GLY A O 1
ATOM 2324 N N . MET A 1 279 ? 28.890 1.090 -28.098 1.00 66.62 279 MET A N 1
ATOM 2325 C CA . MET A 1 279 ? 27.515 0.704 -28.416 1.00 66.62 279 MET A CA 1
ATOM 2326 C C . MET A 1 279 ? 27.359 -0.794 -28.151 1.00 66.62 279 MET A C 1
ATOM 2328 O O . MET A 1 279 ? 28.201 -1.574 -28.592 1.00 66.62 279 MET A O 1
ATOM 2332 N N . ALA A 1 280 ? 26.296 -1.183 -27.458 1.00 72.56 280 ALA A N 1
ATOM 2333 C CA . ALA A 1 280 ? 25.954 -2.575 -27.173 1.00 72.56 280 ALA A CA 1
ATOM 2334 C C . ALA A 1 280 ? 24.554 -2.895 -27.699 1.00 72.56 280 ALA A C 1
ATOM 2336 O O . ALA A 1 280 ? 23.709 -2.007 -27.788 1.00 72.56 280 ALA A O 1
ATOM 2337 N N . LYS A 1 281 ? 24.275 -4.154 -28.034 1.00 77.75 281 LYS A N 1
ATOM 2338 C CA . LYS A 1 281 ? 22.925 -4.547 -28.469 1.00 77.75 281 LYS A CA 1
ATOM 2339 C C . LYS A 1 281 ? 21.953 -4.587 -27.294 1.00 77.75 281 LYS A C 1
ATOM 2341 O O . LYS A 1 281 ? 22.359 -4.859 -26.169 1.00 77.75 281 LYS A O 1
ATOM 2346 N N . ALA A 1 282 ? 20.654 -4.417 -27.555 1.00 74.94 282 ALA A N 1
ATOM 2347 C CA . ALA A 1 282 ? 19.618 -4.527 -26.521 1.00 74.94 282 ALA A CA 1
ATOM 2348 C C . ALA A 1 282 ? 19.697 -5.860 -25.745 1.00 74.94 282 ALA A C 1
ATOM 2350 O O . ALA A 1 282 ? 19.615 -5.870 -24.519 1.00 74.94 282 ALA A O 1
ATOM 2351 N N . LYS A 1 283 ? 19.972 -6.971 -26.447 1.00 79.88 283 LYS A N 1
ATOM 2352 C CA . LYS A 1 283 ? 20.176 -8.311 -25.858 1.00 79.88 283 LYS A CA 1
ATOM 2353 C C . LYS A 1 283 ? 21.363 -8.409 -24.895 1.00 79.88 283 LYS A C 1
ATOM 2355 O O . LYS A 1 283 ? 21.448 -9.363 -24.137 1.00 79.88 283 LYS A O 1
ATOM 2360 N N . GLU A 1 284 ? 22.289 -7.456 -24.928 1.00 83.25 284 GLU A N 1
ATOM 2361 C CA . GLU A 1 284 ? 23.440 -7.427 -24.024 1.00 83.25 284 GLU A CA 1
ATOM 2362 C C . GLU A 1 284 ? 23.124 -6.717 -22.701 1.00 83.25 284 GLU A C 1
ATOM 2364 O O . GLU A 1 284 ? 23.977 -6.690 -21.814 1.00 83.25 284 GLU A O 1
ATOM 2369 N N . LEU A 1 285 ? 21.910 -6.171 -22.529 1.00 84.62 285 LEU A N 1
ATOM 2370 C CA . LEU A 1 285 ? 21.522 -5.446 -21.319 1.00 84.62 285 LEU A CA 1
ATOM 2371 C C . LEU A 1 285 ? 21.743 -6.275 -20.048 1.00 84.62 285 LEU A C 1
ATOM 2373 O O . LEU A 1 285 ? 22.306 -5.755 -19.086 1.00 84.62 285 LEU A O 1
ATOM 2377 N N . GLY A 1 286 ? 21.366 -7.556 -20.045 1.00 85.31 286 GLY A N 1
ATOM 2378 C CA . GLY A 1 286 ? 21.579 -8.443 -18.902 1.00 85.31 286 GLY A CA 1
ATOM 2379 C C . GLY A 1 286 ? 23.047 -8.569 -18.496 1.00 85.31 286 GLY A C 1
ATOM 2380 O O . GLY A 1 286 ? 23.398 -8.352 -17.332 1.00 85.31 286 GLY A O 1
ATOM 2381 N N . LYS A 1 287 ? 23.931 -8.797 -19.475 1.00 85.81 287 LYS A N 1
ATOM 2382 C CA . LYS A 1 287 ? 25.386 -8.829 -19.268 1.00 85.81 287 LYS A CA 1
ATOM 2383 C C . LYS A 1 287 ? 25.900 -7.507 -18.696 1.00 85.81 287 LYS A C 1
ATOM 2385 O O . LYS A 1 287 ? 26.670 -7.516 -17.738 1.00 85.81 287 LYS A O 1
ATOM 2390 N N . LEU A 1 288 ? 25.455 -6.383 -19.257 1.00 85.56 288 LEU A N 1
ATOM 2391 C CA . LEU A 1 288 ? 25.876 -5.044 -18.841 1.00 85.56 288 LEU A CA 1
ATOM 2392 C C . LEU A 1 288 ? 25.412 -4.700 -17.429 1.00 85.56 288 LEU A C 1
ATOM 2394 O O . LEU A 1 288 ? 26.187 -4.155 -16.651 1.00 85.56 288 LEU A O 1
ATOM 2398 N N . MET A 1 289 ? 24.186 -5.066 -17.056 1.00 85.88 289 MET A N 1
ATOM 2399 C CA . MET A 1 289 ? 23.709 -4.926 -15.679 1.00 85.88 289 MET A CA 1
ATOM 2400 C C . MET A 1 289 ? 24.498 -5.821 -14.708 1.00 85.88 289 MET A C 1
ATOM 2402 O O . MET A 1 289 ? 24.647 -5.476 -13.538 1.00 85.88 289 MET A O 1
ATOM 2406 N N . GLY A 1 290 ? 25.061 -6.936 -15.179 1.00 83.75 290 GLY A N 1
ATOM 2407 C CA . GLY A 1 290 ? 25.969 -7.774 -14.397 1.00 83.75 290 GLY A CA 1
ATOM 2408 C C . GLY A 1 290 ? 27.320 -7.117 -14.095 1.00 83.75 290 GLY A C 1
ATOM 2409 O O . GLY A 1 290 ? 27.843 -7.283 -12.988 1.00 83.75 290 GLY A O 1
ATOM 2410 N N . THR A 1 291 ? 27.873 -6.351 -15.041 1.00 83.50 291 THR A N 1
ATOM 2411 C CA . THR A 1 291 ? 29.258 -5.848 -14.981 1.00 83.50 291 THR A CA 1
ATOM 2412 C C . THR A 1 291 ? 29.385 -4.364 -14.647 1.00 83.50 291 THR A C 1
ATOM 2414 O O . THR A 1 291 ? 30.334 -3.975 -13.970 1.00 83.50 291 THR A O 1
ATOM 2417 N N . GLU A 1 292 ? 28.449 -3.535 -15.099 1.00 83.00 292 GLU A N 1
ATOM 2418 C CA . GLU A 1 292 ? 28.495 -2.082 -14.945 1.00 83.00 292 GLU A CA 1
ATOM 2419 C C . GLU A 1 292 ? 27.664 -1.616 -13.746 1.00 83.00 292 GLU A C 1
ATOM 2421 O O . GLU A 1 292 ? 26.632 -2.196 -13.404 1.00 83.00 292 GLU A O 1
ATOM 2426 N N . SER A 1 293 ? 28.088 -0.522 -13.107 1.00 81.50 293 SER A N 1
ATOM 2427 C CA . SER A 1 293 ? 27.308 0.114 -12.034 1.00 81.50 293 SER A CA 1
ATOM 2428 C C . SER A 1 293 ? 26.070 0.839 -12.567 1.00 81.50 293 SER A C 1
ATOM 2430 O O . SER A 1 293 ? 25.080 0.992 -11.847 1.00 81.50 293 SER A O 1
ATOM 2432 N N . ALA A 1 294 ? 26.120 1.274 -13.828 1.00 83.25 294 ALA A N 1
ATOM 2433 C CA . ALA A 1 294 ? 25.001 1.881 -14.518 1.00 83.25 294 ALA A CA 1
ATOM 2434 C C . ALA A 1 294 ? 25.070 1.688 -16.035 1.00 83.25 294 ALA A C 1
ATOM 2436 O O . ALA A 1 294 ? 26.151 1.662 -16.617 1.00 83.25 294 ALA A O 1
ATOM 2437 N N . VAL A 1 295 ? 23.899 1.649 -16.669 1.00 82.62 295 VAL A N 1
ATOM 2438 C CA . VAL A 1 295 ? 23.741 1.572 -18.129 1.00 82.62 295 VAL A CA 1
ATOM 2439 C C . VAL A 1 295 ? 22.935 2.779 -18.598 1.00 82.62 295 VAL A C 1
ATOM 2441 O O . VAL A 1 295 ? 21.914 3.102 -17.994 1.00 82.62 295 VAL A O 1
ATOM 2444 N N . PHE A 1 296 ? 23.375 3.470 -19.649 1.00 80.25 296 PHE A N 1
ATOM 2445 C CA . PHE A 1 296 ? 22.650 4.613 -20.204 1.00 80.25 296 PHE A CA 1
ATOM 2446 C C . PHE A 1 296 ? 21.908 4.190 -21.468 1.00 80.25 296 PHE A C 1
ATOM 2448 O O . PHE A 1 296 ? 22.463 3.598 -22.388 1.00 80.25 296 PHE A O 1
ATOM 2455 N N . CYS A 1 297 ? 20.619 4.477 -21.506 1.00 79.31 297 CYS A N 1
ATOM 2456 C CA . CYS A 1 297 ? 19.747 3.946 -22.533 1.00 79.31 297 CYS A CA 1
ATOM 2457 C C . CYS A 1 297 ? 19.210 5.083 -23.411 1.00 79.31 297 CYS A C 1
ATOM 2459 O O . CYS A 1 297 ? 18.667 6.054 -22.868 1.00 79.31 297 CYS A O 1
ATOM 2461 N N . PRO A 1 298 ? 19.370 5.006 -24.745 1.00 76.94 298 PRO A N 1
ATOM 2462 C CA . PRO A 1 298 ? 18.831 6.020 -25.644 1.00 76.94 298 PRO A CA 1
ATOM 2463 C C . PRO A 1 298 ? 17.295 6.008 -25.649 1.00 76.94 298 PRO A C 1
ATOM 2465 O O . PRO A 1 298 ? 16.693 4.995 -25.277 1.00 76.94 298 PRO A O 1
ATOM 2468 N N . PRO A 1 299 ? 16.655 7.103 -26.100 1.00 78.50 299 PRO A N 1
ATOM 2469 C CA . PRO A 1 299 ? 15.218 7.097 -26.356 1.00 78.50 299 PRO A CA 1
ATOM 2470 C C . PRO A 1 299 ? 14.849 6.006 -27.361 1.00 78.50 299 PRO A C 1
ATOM 2472 O O . PRO A 1 299 ? 15.637 5.668 -28.249 1.00 78.50 299 PRO A O 1
ATOM 2475 N N . LEU A 1 300 ? 13.634 5.476 -27.233 1.00 80.62 300 LEU A N 1
ATOM 2476 C CA . LEU A 1 300 ? 13.078 4.606 -28.269 1.00 80.62 300 LEU A CA 1
ATOM 2477 C C . LEU A 1 300 ? 12.699 5.459 -29.497 1.00 80.62 300 LEU A C 1
ATOM 2479 O O . LEU A 1 300 ? 12.413 6.643 -29.333 1.00 80.62 300 LEU A O 1
ATOM 2483 N N . PRO A 1 301 ? 12.668 4.907 -30.720 1.00 80.56 301 PRO A N 1
ATOM 2484 C CA . PRO A 1 301 ? 12.024 5.565 -31.859 1.00 80.56 301 PRO A CA 1
ATOM 2485 C C . PRO A 1 301 ? 10.559 5.927 -31.553 1.00 80.56 301 PRO A C 1
ATOM 2487 O O . PRO A 1 301 ? 9.912 5.214 -30.788 1.00 80.56 301 PRO A O 1
ATOM 2490 N N . ASP A 1 302 ? 10.027 7.004 -32.136 1.00 82.56 302 ASP A N 1
ATOM 2491 C CA . ASP A 1 302 ? 8.698 7.535 -31.775 1.00 82.56 302 ASP A CA 1
ATOM 2492 C C . ASP A 1 302 ? 7.560 6.519 -31.966 1.00 82.56 302 ASP A C 1
ATOM 2494 O O . ASP A 1 302 ? 6.735 6.339 -31.073 1.00 82.56 302 ASP A O 1
ATOM 2498 N N . ASP A 1 303 ? 7.560 5.785 -33.080 1.00 83.00 303 ASP A N 1
ATOM 2499 C CA . ASP A 1 303 ? 6.583 4.730 -33.374 1.00 83.00 303 ASP A CA 1
ATOM 2500 C C . ASP A 1 303 ? 6.666 3.566 -32.374 1.00 83.00 303 ASP A C 1
ATOM 2502 O O . ASP A 1 303 ? 5.650 3.067 -31.884 1.00 83.00 303 ASP A O 1
ATOM 2506 N N . ALA A 1 304 ? 7.890 3.178 -32.011 1.00 80.25 304 ALA A N 1
ATOM 2507 C CA . ALA A 1 304 ? 8.151 2.171 -30.990 1.00 80.25 304 ALA A CA 1
ATOM 2508 C C . ALA A 1 304 ? 7.675 2.637 -29.605 1.00 80.25 304 ALA A C 1
ATOM 2510 O O . ALA A 1 304 ? 7.030 1.898 -28.863 1.00 80.25 304 ALA A O 1
ATOM 2511 N N . TYR A 1 305 ? 7.965 3.887 -29.255 1.00 86.50 305 TYR A N 1
ATOM 2512 C CA . TYR A 1 305 ? 7.539 4.511 -28.010 1.00 86.50 305 TYR A CA 1
ATOM 2513 C C . TYR A 1 305 ? 6.008 4.587 -27.892 1.00 86.50 305 TYR A C 1
ATOM 2515 O O . TYR A 1 305 ? 5.460 4.261 -26.834 1.00 86.50 305 TYR A O 1
ATOM 2523 N N . GLU A 1 306 ? 5.306 4.975 -28.959 1.00 87.75 306 GLU A N 1
ATOM 2524 C CA . GLU A 1 306 ? 3.840 5.021 -28.988 1.00 87.75 306 GLU A CA 1
ATOM 2525 C C . GLU A 1 306 ? 3.223 3.632 -28.790 1.00 87.75 306 GLU A C 1
ATOM 2527 O O . GLU A 1 306 ? 2.271 3.473 -28.011 1.00 87.75 306 GLU A O 1
ATOM 2532 N N . GLN A 1 307 ? 3.804 2.608 -29.425 1.00 86.81 307 GLN A N 1
ATOM 2533 C CA . GLN A 1 307 ? 3.394 1.217 -29.250 1.00 86.81 307 GLN A CA 1
ATOM 2534 C C . GLN A 1 307 ? 3.581 0.755 -27.798 1.00 86.81 307 GLN A C 1
ATOM 2536 O O . GLN A 1 307 ? 2.661 0.179 -27.212 1.00 86.81 307 GLN A O 1
ATOM 2541 N N . VAL A 1 308 ? 4.730 1.059 -27.188 1.00 86.19 308 VAL A N 1
ATOM 2542 C CA . VAL A 1 308 ? 5.027 0.738 -25.781 1.00 86.19 308 VAL A CA 1
ATOM 2543 C C . VAL A 1 308 ? 4.044 1.426 -24.839 1.00 86.19 308 VAL A C 1
ATOM 2545 O O . VAL A 1 308 ? 3.485 0.785 -23.949 1.00 86.19 308 VAL A O 1
ATOM 2548 N N . CYS A 1 309 ? 3.783 2.717 -25.047 1.00 90.69 309 CYS A N 1
ATOM 2549 C CA . CYS A 1 309 ? 2.836 3.469 -24.231 1.00 90.69 309 CYS A CA 1
ATOM 2550 C C . CYS A 1 309 ? 1.428 2.878 -24.303 1.00 90.69 309 CYS A C 1
ATOM 2552 O O . CYS A 1 309 ? 0.777 2.724 -23.270 1.00 90.69 309 CYS A O 1
ATOM 2554 N N . SER A 1 310 ? 0.968 2.538 -25.508 1.00 89.44 310 SER A N 1
ATOM 2555 C CA . SER A 1 310 ? -0.352 1.941 -25.725 1.00 89.44 310 SER A CA 1
ATOM 2556 C C . SER A 1 310 ? -0.452 0.558 -25.081 1.00 89.44 310 SER A C 1
ATOM 2558 O O . SER A 1 310 ? -1.450 0.252 -24.432 1.00 89.44 310 SER A O 1
ATOM 2560 N N . HIS A 1 311 ? 0.607 -0.250 -25.191 1.00 90.19 311 HIS A N 1
ATOM 2561 C CA . HIS A 1 311 ? 0.679 -1.574 -24.581 1.00 90.19 311 HIS A CA 1
ATOM 2562 C C . HIS A 1 311 ? 0.609 -1.509 -23.048 1.00 90.19 311 HIS A C 1
ATOM 2564 O O . HIS A 1 311 ? -0.193 -2.215 -22.445 1.00 90.19 311 HIS A O 1
ATOM 2570 N N . ILE A 1 312 ? 1.387 -0.622 -22.416 1.00 90.25 312 ILE A N 1
ATOM 2571 C CA . ILE A 1 312 ? 1.435 -0.479 -20.950 1.00 90.25 312 ILE A CA 1
ATOM 2572 C C . ILE A 1 312 ? 0.141 0.131 -20.388 1.00 90.25 312 ILE A C 1
ATOM 2574 O O . ILE A 1 312 ? -0.284 -0.246 -19.296 1.00 90.25 312 ILE A O 1
ATOM 2578 N N . LEU A 1 313 ? -0.504 1.058 -21.109 1.00 85.75 313 LEU A N 1
ATOM 2579 C CA . LEU A 1 313 ? -1.784 1.650 -20.690 1.00 85.75 313 LEU A CA 1
ATOM 2580 C C . LEU A 1 313 ? -2.927 0.631 -20.631 1.00 85.75 313 LEU A C 1
ATOM 2582 O O . LEU A 1 313 ? -3.860 0.824 -19.857 1.00 85.75 313 LEU A O 1
ATOM 2586 N N . GLY A 1 314 ? -2.861 -0.429 -21.440 1.00 80.06 314 GLY A N 1
ATOM 2587 C CA . GLY A 1 314 ? -3.849 -1.508 -21.441 1.00 80.06 314 GLY A CA 1
ATOM 2588 C C . GLY A 1 314 ? -3.676 -2.531 -20.316 1.00 80.06 314 GLY A C 1
ATOM 2589 O O . GLY A 1 314 ? -4.529 -3.400 -20.176 1.00 80.06 314 GLY A O 1
ATOM 2590 N N . MET A 1 315 ? -2.594 -2.449 -19.535 1.00 85.31 315 MET A N 1
ATOM 2591 C CA . MET A 1 315 ? -2.293 -3.397 -18.461 1.00 85.31 315 MET A CA 1
ATOM 2592 C C . MET A 1 315 ? -2.870 -2.944 -17.118 1.00 85.31 315 MET A C 1
ATOM 2594 O O . MET A 1 315 ? -3.014 -1.753 -16.848 1.00 85.31 315 MET A O 1
ATOM 2598 N N . ASN A 1 316 ? -3.116 -3.886 -16.216 1.00 78.38 316 ASN A N 1
ATOM 2599 C CA . ASN A 1 316 ? -3.111 -3.627 -14.778 1.00 78.38 316 ASN A CA 1
ATOM 2600 C C . ASN A 1 316 ? -1.696 -3.820 -14.188 1.00 78.38 316 ASN A C 1
ATOM 2602 O O . ASN A 1 316 ? -0.765 -4.268 -14.859 1.00 78.38 316 ASN A O 1
ATOM 2606 N N . TYR A 1 317 ? -1.517 -3.503 -12.905 1.00 76.19 317 TYR A N 1
ATOM 2607 C CA . TYR A 1 317 ? -0.203 -3.556 -12.2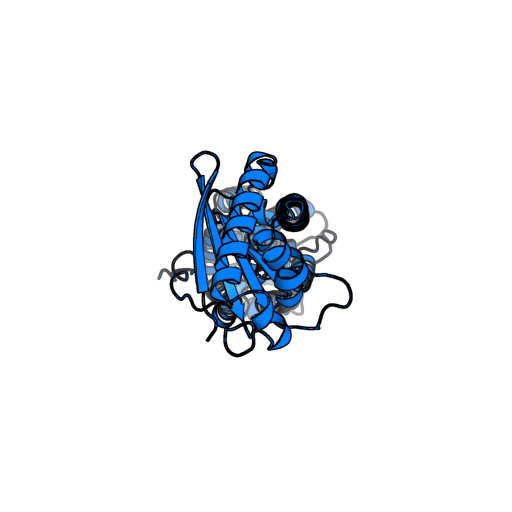56 1.00 76.19 317 TYR A CA 1
ATOM 2608 C C . TYR A 1 317 ? 0.396 -4.973 -12.191 1.00 76.19 317 TYR A C 1
ATOM 2610 O O . TYR A 1 317 ? 1.613 -5.136 -12.269 1.00 76.19 317 TYR A O 1
ATOM 2618 N N . THR A 1 318 ? -0.441 -6.007 -12.083 1.00 77.44 318 THR A N 1
ATOM 2619 C CA . THR A 1 318 ? -0.015 -7.412 -12.111 1.00 77.44 318 THR A CA 1
ATOM 2620 C C . THR A 1 318 ? 0.490 -7.790 -13.504 1.00 77.44 318 THR A C 1
ATOM 2622 O O . THR A 1 318 ? 1.557 -8.383 -13.641 1.00 77.44 318 THR A O 1
ATOM 2625 N N . GLU A 1 319 ? -0.239 -7.418 -14.553 1.00 85.94 319 GLU A N 1
ATOM 2626 C CA . GLU A 1 319 ? 0.161 -7.632 -15.949 1.00 85.94 319 GLU A CA 1
ATOM 2627 C C . GLU A 1 319 ? 1.447 -6.876 -16.295 1.00 85.94 319 GLU A C 1
ATOM 2629 O O . GLU A 1 319 ? 2.327 -7.433 -16.948 1.00 85.94 319 GLU A O 1
ATOM 2634 N N . PHE A 1 320 ? 1.608 -5.658 -15.777 1.00 88.50 320 PHE A N 1
ATOM 2635 C CA . PHE A 1 320 ? 2.824 -4.866 -15.943 1.00 88.50 320 PHE A CA 1
ATOM 2636 C C . PHE A 1 320 ? 4.061 -5.561 -15.351 1.00 88.50 320 PHE A C 1
ATOM 2638 O O . PHE A 1 320 ? 5.091 -5.673 -16.019 1.00 88.50 320 PHE A O 1
ATOM 2645 N N . VAL A 1 321 ? 3.960 -6.102 -14.130 1.00 88.81 321 VAL A N 1
ATOM 2646 C CA . VAL A 1 321 ? 5.053 -6.876 -13.510 1.00 88.81 321 VAL A CA 1
ATOM 2647 C C . VAL A 1 321 ? 5.328 -8.175 -14.286 1.00 88.81 321 VAL A C 1
ATOM 2649 O O . VAL A 1 321 ? 6.490 -8.535 -14.468 1.00 88.81 321 VAL A O 1
ATOM 2652 N N . LYS A 1 322 ? 4.298 -8.857 -14.815 1.00 89.06 322 LYS A N 1
ATOM 2653 C CA . LYS A 1 322 ? 4.475 -10.039 -15.689 1.00 89.06 322 LYS A CA 1
ATOM 2654 C C . LYS A 1 322 ? 5.244 -9.700 -16.961 1.00 89.06 322 LYS A C 1
ATOM 2656 O O . LYS A 1 322 ? 6.195 -10.403 -17.301 1.00 89.06 322 LYS A O 1
ATOM 2661 N N . ALA A 1 323 ? 4.848 -8.627 -17.641 1.00 91.19 323 ALA A N 1
ATOM 2662 C CA . ALA A 1 323 ? 5.510 -8.160 -18.851 1.00 91.19 323 ALA A CA 1
ATOM 2663 C C . ALA A 1 323 ? 6.978 -7.806 -18.571 1.00 91.19 323 ALA A C 1
ATOM 2665 O O . ALA A 1 323 ? 7.863 -8.212 -19.321 1.00 91.19 323 ALA A O 1
ATOM 2666 N N . TYR A 1 324 ? 7.251 -7.134 -17.449 1.00 94.31 324 TYR A N 1
ATOM 2667 C CA . TYR A 1 324 ? 8.614 -6.828 -17.019 1.00 94.31 324 TYR A CA 1
ATOM 2668 C C . TYR A 1 324 ? 9.449 -8.088 -16.735 1.00 94.31 324 TYR A C 1
ATOM 2670 O O . TYR A 1 324 ? 10.581 -8.192 -17.208 1.00 94.31 324 TYR A O 1
ATOM 2678 N N . ASN A 1 325 ? 8.891 -9.070 -16.018 1.00 93.12 325 ASN A N 1
ATOM 2679 C CA . ASN A 1 325 ? 9.538 -10.361 -15.766 1.00 93.12 325 ASN A CA 1
ATOM 2680 C C . ASN A 1 325 ? 9.924 -11.080 -17.067 1.00 93.12 325 ASN A C 1
ATOM 2682 O O . ASN A 1 325 ? 11.052 -11.556 -17.211 1.00 93.12 325 ASN A O 1
ATOM 2686 N N . LEU A 1 326 ? 8.991 -11.141 -18.021 1.00 92.44 326 LEU A N 1
ATOM 2687 C CA . LEU A 1 326 ? 9.211 -11.772 -19.320 1.00 92.44 326 LEU A CA 1
ATOM 2688 C C . LEU A 1 326 ? 10.291 -11.043 -20.128 1.00 92.44 326 LEU A C 1
ATOM 2690 O O . LEU A 1 326 ? 11.179 -11.690 -20.688 1.00 92.44 326 LEU A O 1
ATOM 2694 N N . ALA A 1 327 ? 10.237 -9.711 -20.152 1.00 91.94 327 ALA A N 1
ATOM 2695 C CA . ALA A 1 327 ? 11.231 -8.882 -20.818 1.00 91.94 327 ALA A CA 1
ATOM 2696 C C . ALA A 1 327 ? 12.629 -9.103 -20.221 1.00 91.94 327 ALA A C 1
ATOM 2698 O O . ALA A 1 327 ? 13.585 -9.327 -20.961 1.00 91.94 327 ALA A O 1
ATOM 2699 N N . GLY A 1 328 ? 12.742 -9.137 -18.888 1.00 91.31 328 GLY A N 1
ATOM 2700 C CA . GLY A 1 328 ? 13.997 -9.434 -18.197 1.00 91.31 328 GLY A CA 1
ATOM 2701 C C . GLY A 1 328 ? 14.580 -10.793 -18.587 1.00 91.31 328 GLY A C 1
ATOM 2702 O O . GLY A 1 328 ? 15.758 -10.868 -18.923 1.00 91.31 328 GLY A O 1
ATOM 2703 N N . LYS A 1 329 ? 13.747 -11.842 -18.652 1.00 91.31 329 LYS A N 1
ATOM 2704 C CA . LYS A 1 329 ? 14.168 -13.186 -19.085 1.00 91.31 329 LYS A CA 1
ATOM 2705 C C . LYS A 1 329 ? 14.710 -13.196 -20.518 1.00 91.31 329 LYS A C 1
ATOM 2707 O O . LYS A 1 329 ? 15.726 -13.828 -20.783 1.00 91.31 329 LYS A O 1
ATOM 2712 N N . LYS A 1 330 ? 14.051 -12.506 -21.452 1.00 89.06 330 LYS A N 1
ATOM 2713 C CA . LYS A 1 330 ? 14.481 -12.459 -22.863 1.00 89.06 330 LYS A CA 1
ATOM 2714 C C . LYS A 1 330 ? 15.729 -11.605 -23.092 1.00 89.06 330 LYS A C 1
ATOM 2716 O O . LYS A 1 330 ? 16.490 -11.882 -24.015 1.00 89.06 330 LYS A O 1
ATOM 2721 N N . LEU A 1 331 ? 15.931 -10.588 -22.257 1.00 88.81 331 LEU A N 1
ATOM 2722 C CA . LEU A 1 331 ? 17.115 -9.723 -22.254 1.00 88.81 331 LEU A CA 1
ATOM 2723 C C . LEU A 1 331 ? 18.256 -10.278 -21.379 1.00 88.81 331 LEU A C 1
ATOM 2725 O O . LEU A 1 331 ? 19.243 -9.576 -21.157 1.00 88.81 331 LEU A O 1
ATOM 2729 N N . ASP A 1 332 ? 18.113 -11.517 -20.890 1.00 89.94 332 ASP A N 1
ATOM 2730 C CA . ASP A 1 332 ? 19.087 -12.243 -20.064 1.00 89.94 332 ASP A CA 1
ATOM 2731 C C . ASP A 1 332 ? 19.495 -11.489 -18.781 1.00 89.94 332 ASP A C 1
ATOM 2733 O O . ASP A 1 332 ? 20.640 -11.526 -18.329 1.00 89.94 332 ASP A O 1
ATOM 2737 N N . ILE A 1 333 ? 18.555 -10.738 -18.195 1.00 90.06 333 ILE A N 1
ATOM 2738 C CA . ILE A 1 333 ? 18.775 -9.992 -16.954 1.00 90.06 333 ILE A CA 1
ATOM 2739 C C . ILE A 1 333 ? 18.606 -10.946 -15.770 1.00 90.06 333 ILE A C 1
ATOM 2741 O O . ILE A 1 333 ? 17.514 -11.451 -15.514 1.00 90.06 333 ILE A O 1
ATOM 2745 N N . ASP A 1 334 ? 19.682 -11.146 -15.008 1.00 89.25 334 ASP A N 1
ATOM 2746 C CA . ASP A 1 334 ? 19.650 -11.891 -13.744 1.00 89.25 334 ASP A CA 1
ATOM 2747 C C . ASP A 1 334 ? 18.605 -11.281 -12.788 1.00 89.25 334 ASP A C 1
ATOM 2749 O O . ASP A 1 334 ? 18.541 -10.059 -12.608 1.00 89.25 334 ASP A O 1
ATOM 2753 N N . SER A 1 335 ? 17.801 -12.127 -12.138 1.00 86.12 335 SER A N 1
ATOM 2754 C CA . SER A 1 335 ? 16.729 -11.714 -11.223 1.00 86.12 335 SER A CA 1
ATOM 2755 C C . SER A 1 335 ? 17.222 -10.806 -10.092 1.00 86.12 335 SER A C 1
ATOM 2757 O O . SER A 1 335 ? 16.492 -9.915 -9.650 1.00 86.12 335 SER A O 1
ATOM 2759 N N . LYS A 1 336 ? 18.485 -10.941 -9.663 1.00 86.38 336 LYS A N 1
ATOM 2760 C CA . LYS A 1 336 ? 19.084 -10.055 -8.652 1.00 86.38 336 LYS A CA 1
ATOM 2761 C C . LYS A 1 336 ? 19.279 -8.620 -9.153 1.00 86.38 336 LYS A C 1
ATOM 2763 O O . LYS A 1 336 ? 19.333 -7.700 -8.341 1.00 86.38 336 LYS A O 1
ATOM 2768 N N . HIS A 1 337 ? 19.360 -8.413 -10.466 1.00 88.31 337 HIS A N 1
ATOM 2769 C CA . HIS A 1 337 ? 19.511 -7.103 -11.107 1.00 88.31 337 HIS A CA 1
ATOM 2770 C C . HIS A 1 337 ? 18.185 -6.526 -11.616 1.00 88.31 337 HIS A C 1
ATOM 2772 O O . HIS A 1 337 ? 18.103 -5.330 -11.884 1.00 88.31 337 HIS A O 1
ATOM 2778 N N . MET A 1 338 ? 17.137 -7.345 -11.707 1.00 89.94 338 MET A N 1
ATOM 2779 C CA . MET A 1 338 ? 15.779 -6.878 -11.987 1.00 89.94 338 MET A CA 1
ATOM 2780 C C . MET A 1 338 ? 15.229 -6.050 -10.828 1.00 89.94 338 MET A C 1
ATOM 2782 O O . MET A 1 338 ? 15.583 -6.294 -9.682 1.00 89.94 338 MET A O 1
ATOM 2786 N N . VAL A 1 339 ? 14.338 -5.099 -11.103 1.00 87.56 339 VAL A N 1
ATOM 2787 C CA . VAL A 1 339 ? 13.760 -4.219 -10.083 1.00 87.56 339 VAL A CA 1
ATOM 2788 C C . VAL A 1 339 ? 12.798 -4.965 -9.154 1.00 87.56 339 VAL A C 1
ATOM 2790 O O . VAL A 1 339 ? 13.120 -5.222 -7.997 1.00 87.56 339 VAL A O 1
ATOM 2793 N N . VAL A 1 340 ? 11.598 -5.269 -9.650 1.00 83.88 340 VAL A N 1
ATOM 2794 C CA . VAL A 1 340 ? 10.560 -6.000 -8.926 1.00 83.88 340 VAL A CA 1
ATOM 2795 C C . VAL A 1 340 ? 10.240 -7.229 -9.744 1.00 83.88 340 VAL A C 1
ATOM 2797 O O . VAL A 1 340 ? 9.618 -7.130 -10.800 1.00 83.88 340 VAL A O 1
ATOM 2800 N N . THR A 1 341 ? 10.686 -8.382 -9.257 1.00 86.12 341 THR A N 1
ATOM 2801 C CA . THR A 1 341 ? 10.259 -9.665 -9.802 1.00 86.12 341 THR A CA 1
ATOM 2802 C C . THR A 1 341 ? 8.915 -10.063 -9.198 1.00 86.12 341 THR A C 1
ATOM 2804 O O . THR A 1 341 ? 8.608 -9.697 -8.063 1.00 86.12 341 THR A O 1
ATOM 2807 N N . GLY A 1 342 ? 8.123 -10.855 -9.924 1.00 80.31 342 GLY A N 1
ATOM 2808 C CA . GLY A 1 342 ? 6.949 -11.537 -9.360 1.00 80.31 342 GLY A CA 1
ATOM 2809 C C . GLY A 1 342 ? 7.243 -12.272 -8.040 1.00 80.31 342 GLY A C 1
ATOM 2810 O O . GLY A 1 342 ? 6.465 -12.159 -7.098 1.00 80.31 342 GLY A O 1
ATOM 2811 N N . ASP A 1 343 ? 8.404 -12.925 -7.919 1.00 83.94 343 ASP A N 1
ATOM 2812 C CA . ASP A 1 343 ? 8.816 -13.598 -6.677 1.00 83.94 343 ASP A CA 1
ATOM 2813 C C . ASP A 1 343 ? 9.052 -12.615 -5.528 1.00 83.94 343 ASP A C 1
ATOM 2815 O O . ASP A 1 343 ? 8.616 -12.860 -4.402 1.00 83.94 343 ASP A O 1
ATOM 2819 N N . LEU A 1 344 ? 9.706 -11.478 -5.799 1.00 85.62 344 LEU A N 1
ATOM 2820 C CA . LEU A 1 344 ? 9.900 -10.428 -4.800 1.00 85.62 344 LEU A CA 1
ATOM 2821 C C . LEU A 1 344 ? 8.551 -9.834 -4.380 1.00 85.62 344 LEU A C 1
ATOM 2823 O O . LEU A 1 344 ? 8.312 -9.655 -3.190 1.00 85.62 344 LEU A O 1
ATOM 2827 N N . PHE A 1 345 ? 7.657 -9.572 -5.335 1.00 82.31 345 PHE A N 1
ATOM 2828 C CA . PHE A 1 345 ? 6.302 -9.090 -5.064 1.00 82.31 345 PHE A CA 1
ATOM 2829 C C . PHE A 1 345 ? 5.545 -10.046 -4.132 1.00 82.31 345 PHE A C 1
ATOM 2831 O O . PHE A 1 345 ? 4.991 -9.607 -3.121 1.00 82.31 345 PHE A O 1
ATOM 2838 N N . ASN A 1 346 ? 5.556 -11.347 -4.440 1.00 79.94 346 ASN A N 1
ATOM 2839 C CA . ASN A 1 346 ? 4.931 -12.384 -3.617 1.00 79.94 346 ASN A CA 1
ATOM 2840 C C . ASN A 1 346 ? 5.556 -12.443 -2.226 1.00 79.94 346 ASN A C 1
ATOM 2842 O O . ASN A 1 346 ? 4.840 -12.353 -1.235 1.00 79.94 346 ASN A O 1
ATOM 2846 N N . THR A 1 347 ? 6.886 -12.492 -2.151 1.00 85.62 347 THR A N 1
ATOM 2847 C CA . THR A 1 347 ? 7.628 -12.551 -0.885 1.00 85.62 3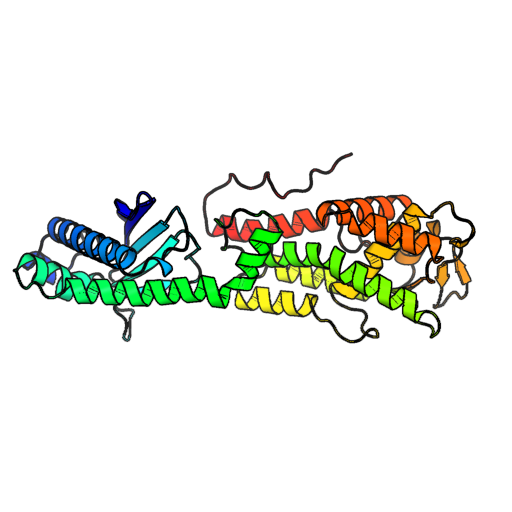47 THR A CA 1
ATOM 2848 C C . THR A 1 347 ? 7.302 -11.361 0.017 1.00 85.62 347 THR A C 1
ATOM 2850 O O . THR A 1 347 ? 7.048 -11.529 1.206 1.00 85.62 347 THR A O 1
ATOM 2853 N N . LEU A 1 348 ? 7.293 -10.141 -0.527 1.00 84.44 348 LEU A N 1
ATOM 2854 C CA . LEU A 1 348 ? 6.985 -8.930 0.239 1.00 84.44 348 LEU A CA 1
ATOM 2855 C C . LEU A 1 348 ? 5.519 -8.896 0.678 1.00 84.44 348 LEU A C 1
ATOM 2857 O O . LEU A 1 348 ? 5.214 -8.468 1.791 1.00 84.44 348 LEU A O 1
ATOM 2861 N N . THR A 1 349 ? 4.621 -9.372 -0.184 1.00 77.88 349 THR A N 1
ATOM 2862 C CA . THR A 1 349 ? 3.194 -9.494 0.121 1.00 77.88 349 THR A CA 1
ATOM 2863 C C . THR A 1 349 ? 2.961 -10.498 1.246 1.00 77.88 349 THR A C 1
ATOM 2865 O O . THR A 1 349 ? 2.254 -10.178 2.199 1.00 77.88 349 THR A O 1
ATOM 2868 N N . GLU A 1 350 ? 3.587 -11.672 1.186 1.00 76.94 350 GLU A N 1
ATOM 2869 C CA . GLU A 1 350 ? 3.547 -12.683 2.245 1.00 76.94 350 GLU A CA 1
ATOM 2870 C C . GLU A 1 350 ? 4.139 -12.151 3.552 1.00 76.94 350 GLU A C 1
ATOM 2872 O O . GLU A 1 350 ? 3.525 -12.318 4.600 1.00 76.94 350 GLU A O 1
ATOM 2877 N N . GLN A 1 351 ? 5.273 -11.442 3.508 1.00 78.44 351 GLN A N 1
ATOM 2878 C CA . GLN A 1 351 ? 5.892 -10.843 4.697 1.00 78.44 351 GLN A CA 1
ATOM 2879 C C . GLN A 1 351 ? 4.993 -9.811 5.386 1.00 78.44 351 GLN A C 1
ATOM 2881 O O . GLN A 1 351 ? 4.911 -9.811 6.617 1.00 78.44 351 GLN A O 1
ATOM 2886 N N . ALA A 1 352 ? 4.314 -8.953 4.619 1.00 72.12 352 ALA A N 1
ATOM 2887 C CA . ALA A 1 352 ? 3.341 -8.018 5.178 1.00 72.12 352 ALA A CA 1
ATOM 2888 C C . ALA A 1 352 ? 2.198 -8.788 5.868 1.00 72.12 352 ALA A C 1
ATOM 2890 O O . ALA A 1 352 ? 1.939 -8.594 7.059 1.00 72.12 352 ALA A O 1
ATOM 2891 N N . HIS A 1 353 ? 1.650 -9.801 5.189 1.00 66.62 353 HIS A N 1
ATOM 2892 C CA . HIS A 1 353 ? 0.579 -10.639 5.730 1.00 66.62 353 HIS A CA 1
ATOM 2893 C C . HIS A 1 353 ? 0.992 -11.509 6.928 1.00 66.62 353 HIS A C 1
ATOM 2895 O O . HIS A 1 353 ? 0.186 -11.742 7.826 1.00 66.62 353 HIS A O 1
ATOM 2901 N N . GLU A 1 354 ? 2.224 -12.008 7.025 1.00 63.84 354 GLU A N 1
ATOM 2902 C CA . GLU A 1 354 ? 2.682 -12.739 8.217 1.00 63.84 354 GLU A CA 1
ATOM 2903 C C . GLU A 1 354 ? 2.577 -11.888 9.492 1.00 63.84 354 GLU A C 1
ATOM 2905 O O . GLU A 1 354 ? 2.349 -12.419 10.588 1.00 63.84 354 GLU A O 1
ATOM 2910 N N . MET A 1 355 ? 2.682 -10.561 9.368 1.00 59.19 355 MET A N 1
ATOM 2911 C CA . MET A 1 355 ? 2.436 -9.657 10.487 1.00 59.19 355 MET A CA 1
ATOM 2912 C C . MET A 1 355 ? 0.953 -9.602 10.881 1.00 59.19 355 MET A C 1
ATOM 2914 O O . MET A 1 355 ? 0.670 -9.541 12.081 1.00 59.19 355 MET A O 1
ATOM 2918 N N . LEU A 1 356 ? 0.018 -9.731 9.927 1.00 48.91 356 LEU A N 1
ATOM 2919 C CA . LEU A 1 356 ? -1.415 -9.925 10.201 1.00 48.91 356 LEU A CA 1
ATOM 2920 C C . LEU A 1 356 ? -1.680 -11.231 10.950 1.00 48.91 356 LEU A C 1
ATOM 2922 O O . LEU A 1 356 ? -2.390 -11.231 11.955 1.00 48.91 356 LEU A O 1
ATOM 2926 N N . TYR A 1 357 ? -1.093 -12.345 10.503 1.00 41.28 357 TYR A N 1
ATOM 2927 C CA . TYR A 1 357 ? -1.357 -13.675 11.069 1.00 41.28 357 TYR A CA 1
ATOM 2928 C C . TYR A 1 357 ? -0.940 -13.810 12.539 1.00 41.28 357 TYR A C 1
ATOM 2930 O O . TYR A 1 357 ? -1.577 -14.539 13.305 1.00 41.28 357 TYR A O 1
ATOM 2938 N N . LYS A 1 358 ? 0.098 -13.083 12.971 1.00 41.59 358 LYS A N 1
ATOM 2939 C CA . LYS A 1 358 ? 0.489 -13.027 14.391 1.00 41.59 358 LYS A CA 1
ATOM 2940 C C . LYS A 1 358 ? -0.482 -12.212 15.253 1.00 41.59 358 LYS A C 1
ATOM 2942 O O . LYS A 1 358 ? -0.514 -12.421 16.465 1.00 41.59 358 LYS A O 1
ATOM 2947 N N . LEU A 1 359 ? -1.283 -11.328 14.656 1.00 39.09 359 LEU A N 1
ATOM 2948 C CA . LEU A 1 359 ? -2.295 -10.515 15.340 1.00 39.09 359 LEU A CA 1
ATOM 2949 C C . LEU A 1 359 ? -3.710 -11.119 15.243 1.00 39.09 359 LEU A C 1
ATOM 2951 O O . LEU A 1 359 ? -4.491 -10.992 16.190 1.00 39.09 359 LEU A O 1
ATOM 2955 N N . HIS A 1 360 ? -4.038 -11.837 14.164 1.00 37.41 360 HIS A N 1
ATOM 2956 C CA . HIS A 1 360 ? -5.359 -12.420 13.915 1.00 37.41 360 HIS A CA 1
ATOM 2957 C C . HIS A 1 360 ? -5.263 -13.876 13.424 1.00 37.41 360 HIS A C 1
ATOM 2959 O O . HIS A 1 360 ? -4.804 -14.170 12.325 1.00 37.41 360 HIS A O 1
ATOM 2965 N N . ARG A 1 361 ? -5.747 -14.824 14.242 1.00 35.78 361 ARG A N 1
ATOM 2966 C CA . ARG A 1 361 ? -5.873 -16.246 13.873 1.00 35.78 361 ARG A CA 1
ATOM 2967 C C . ARG A 1 361 ? -6.983 -16.459 12.824 1.00 35.78 361 ARG A C 1
ATOM 2969 O O . ARG A 1 361 ? -8.060 -16.895 13.216 1.00 35.78 361 ARG A O 1
ATOM 2976 N N . ARG A 1 362 ? -6.769 -16.208 11.527 1.00 38.69 362 ARG A N 1
ATOM 2977 C CA . ARG A 1 362 ? -7.648 -16.719 10.442 1.00 38.69 362 ARG A CA 1
ATOM 2978 C C . ARG A 1 362 ? -6.878 -16.910 9.133 1.00 38.69 362 ARG A C 1
ATOM 2980 O O . ARG A 1 362 ? -6.401 -15.934 8.586 1.00 38.69 362 ARG A O 1
ATOM 2987 N N . GLN A 1 363 ? -6.784 -18.159 8.661 1.00 33.28 363 GLN A N 1
ATOM 2988 C CA . GLN A 1 363 ? -5.883 -18.667 7.604 1.00 33.28 363 GLN A CA 1
ATOM 2989 C C . GLN A 1 363 ? -6.399 -18.610 6.145 1.00 33.28 363 GLN A C 1
ATOM 2991 O O . GLN A 1 363 ? -5.700 -19.076 5.251 1.00 33.28 363 GLN A O 1
ATOM 2996 N N . GLU A 1 364 ? -7.590 -18.086 5.849 1.00 37.53 364 GLU A N 1
ATOM 2997 C CA . GLU A 1 364 ? -8.269 -18.427 4.578 1.00 37.53 364 GLU A CA 1
ATOM 2998 C C . GLU A 1 364 ? -8.036 -17.486 3.370 1.00 37.53 364 GLU A C 1
ATOM 3000 O O . GLU A 1 364 ? -8.537 -17.773 2.285 1.00 37.53 364 GLU A O 1
ATOM 3005 N N . TYR A 1 365 ? -7.236 -16.419 3.476 1.00 44.56 365 TYR A N 1
ATOM 3006 C CA . TYR A 1 365 ? -7.282 -15.308 2.499 1.00 44.56 365 TYR A CA 1
ATOM 3007 C C . TYR A 1 365 ? -6.150 -15.255 1.446 1.00 44.56 365 TYR A C 1
ATOM 3009 O O . TYR A 1 365 ? -6.173 -14.414 0.551 1.00 44.56 365 TYR A O 1
ATOM 3017 N N . LEU A 1 366 ? -5.199 -16.198 1.453 1.00 37.75 366 LEU A N 1
ATOM 3018 C CA . LEU A 1 366 ? -4.009 -16.194 0.570 1.00 37.75 366 LEU A CA 1
ATOM 3019 C C . LEU A 1 366 ? -4.284 -16.361 -0.943 1.00 37.75 366 LEU A C 1
ATOM 3021 O O . LEU A 1 366 ? -3.367 -16.244 -1.756 1.00 37.75 366 LEU A O 1
ATOM 3025 N N . ARG A 1 367 ? -5.521 -16.666 -1.353 1.00 36.75 367 ARG A N 1
ATOM 3026 C CA . ARG A 1 367 ? -5.813 -17.124 -2.725 1.00 36.75 367 ARG A CA 1
ATOM 3027 C C . ARG A 1 367 ? -6.114 -16.015 -3.740 1.00 36.75 367 ARG A C 1
ATOM 3029 O O . ARG A 1 367 ? -6.153 -16.315 -4.926 1.00 36.75 367 ARG A O 1
ATOM 3036 N N . GLY A 1 368 ? -6.328 -14.771 -3.304 1.00 37.38 368 GLY A N 1
ATOM 3037 C CA . GLY A 1 368 ? -6.739 -13.673 -4.196 1.00 37.38 368 GLY A CA 1
ATOM 3038 C C . GLY A 1 368 ? -5.611 -12.798 -4.757 1.00 37.38 368 GLY A C 1
ATOM 3039 O O . GLY A 1 368 ? -5.795 -12.185 -5.803 1.00 37.38 368 GLY A O 1
ATOM 3040 N N . PHE A 1 369 ? -4.457 -12.735 -4.082 1.00 41.56 369 PHE A N 1
ATOM 3041 C CA . PHE A 1 369 ? -3.418 -11.719 -4.344 1.00 41.56 369 PHE A CA 1
ATOM 3042 C C . PHE A 1 369 ? -2.019 -12.287 -4.614 1.00 41.56 369 PHE A C 1
ATOM 3044 O O . PHE A 1 369 ? -1.075 -11.532 -4.841 1.00 41.56 369 PHE A O 1
ATOM 3051 N N . THR A 1 370 ? -1.875 -13.609 -4.596 1.00 40.03 370 THR A N 1
ATOM 3052 C CA . THR A 1 370 ? -0.624 -14.290 -4.927 1.00 40.03 370 THR A CA 1
ATOM 3053 C C . THR A 1 370 ? -0.477 -14.391 -6.444 1.00 40.03 370 THR A C 1
ATOM 3055 O O . THR A 1 370 ? -1.398 -14.793 -7.159 1.00 40.03 370 THR A O 1
ATOM 3058 N N . PHE A 1 371 ? 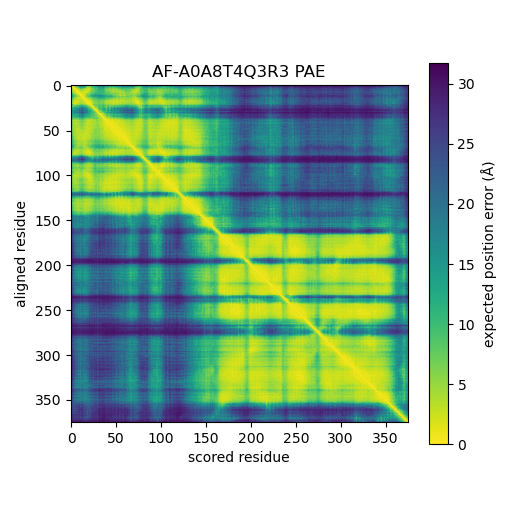0.692 -14.018 -6.965 1.00 41.00 371 PHE A N 1
ATOM 3059 C CA . PHE A 1 371 ? 1.054 -14.335 -8.339 1.00 41.00 371 PHE A CA 1
ATOM 3060 C C . PHE A 1 371 ? 1.125 -15.855 -8.458 1.00 41.00 371 PHE A C 1
ATOM 3062 O O . PHE A 1 371 ? 2.029 -16.476 -7.898 1.00 41.00 371 PHE A O 1
ATOM 3069 N N . GLN A 1 372 ? 0.206 -16.457 -9.212 1.00 41.19 372 GLN A N 1
ATOM 3070 C CA . GLN A 1 372 ? 0.464 -17.783 -9.752 1.00 41.19 372 GLN A CA 1
ATOM 3071 C C . GLN A 1 372 ? 1.612 -17.627 -10.746 1.00 41.19 372 GLN A C 1
ATOM 3073 O O . GLN A 1 372 ? 1.465 -16.939 -11.762 1.00 41.19 372 GLN A O 1
ATOM 3078 N N . ALA A 1 373 ? 2.769 -18.192 -10.400 1.00 33.25 373 ALA A N 1
ATOM 3079 C CA . ALA A 1 373 ? 3.850 -18.406 -11.343 1.00 33.25 373 ALA A CA 1
ATOM 3080 C C . ALA A 1 373 ? 3.274 -19.274 -12.469 1.00 33.25 373 ALA A C 1
ATOM 3082 O O . ALA A 1 373 ? 3.043 -20.465 -12.290 1.00 33.25 373 ALA A O 1
ATOM 3083 N N . GLY A 1 374 ? 2.898 -18.629 -13.571 1.00 34.84 374 GLY A N 1
ATOM 3084 C CA . GLY A 1 374 ? 2.606 -19.323 -14.811 1.00 34.84 374 GLY A CA 1
ATOM 3085 C C . GLY A 1 374 ? 3.936 -19.687 -15.448 1.00 34.84 374 GLY A C 1
ATOM 3086 O O . GLY A 1 374 ? 4.794 -18.809 -15.577 1.00 34.84 374 GLY A O 1
ATOM 3087 N N . ASP A 1 375 ? 4.079 -20.968 -15.773 1.00 33.41 375 ASP A N 1
ATOM 3088 C CA . ASP A 1 375 ? 5.160 -21.527 -16.589 1.00 33.41 375 ASP A CA 1
ATOM 3089 C C . ASP A 1 375 ? 5.340 -20.790 -17.929 1.00 33.41 375 ASP A C 1
ATOM 3091 O O . ASP A 1 375 ? 4.314 -20.385 -18.536 1.00 33.41 375 ASP A O 1
#

Solvent-accessible surface area (backbone atoms only — not comparable to full-atom values): 20706 Å² total; per-residue (Å²): 134,61,59,74,49,79,46,76,51,74,58,96,91,33,60,32,35,42,36,41,35,29,47,79,47,40,82,92,55,56,48,81,84,43,60,84,73,47,50,66,67,58,38,55,56,41,48,55,53,50,52,52,52,28,50,50,54,48,46,69,76,38,57,85,59,61,74,48,82,51,39,34,40,39,39,33,31,27,70,64,85,82,54,92,84,58,68,61,46,73,44,71,87,78,26,44,63,38,34,47,35,34,42,33,35,43,64,55,44,42,71,66,42,30,45,38,53,76,72,67,52,83,79,43,57,69,55,54,29,51,52,51,48,52,50,43,48,52,49,39,44,43,47,68,67,74,33,36,68,59,53,53,44,29,61,74,68,72,45,76,69,90,61,73,73,48,52,19,40,53,48,48,56,47,49,50,43,38,20,50,58,40,1,47,55,42,36,55,50,39,56,71,42,44,91,77,74,44,49,56,65,49,46,51,64,48,42,53,54,48,49,52,50,52,54,50,25,23,70,36,89,45,60,74,57,18,51,53,47,42,55,56,38,62,46,84,58,61,96,86,49,76,47,37,33,35,43,54,16,19,50,44,52,49,47,33,38,48,48,82,40,68,85,42,83,88,55,51,55,32,41,40,75,63,99,57,75,50,75,38,43,56,67,43,46,16,60,45,62,72,74,43,70,49,46,37,30,64,71,70,58,71,71,58,43,52,52,41,53,55,56,58,69,74,45,54,46,68,54,49,38,51,47,32,45,52,20,32,60,74,25,56,37,52,74,90,76,46,76,69,42,64,67,55,53,41,52,41,46,50,49,18,46,53,59,47,50,78,78,43,94,72,89,82,72,72,80,82,79,56,76,76,83,75,132

Nearest PDB structures (foldseek):
  4mm8-assembly1_A  TM=1.695E-01  e=5.766E+00  Aquifex aeolicus VF5

pLDDT: mean 74.39, std 14.87, range [33.25, 94.31]

Mean predicted aligned error: 14.5 Å

Foldseek 3Di:
DWDKDKDWDDDPNFIEMEIETEDCNDQVPVPPVQVVQDHPVLLVVQCVVLLVVLVNVLCNVCVLLQQDSAAYEYEYEDCDPPDPDDQKDWDPLPAFSRYTYMYGHNVCCRPPGRRCVVVPVPPCSVVSSVVCNVSSVVVSCCVVPVCVVVVVQCVVVVNPRPDPNQLLLSLLVVLLQLLLVLQLVLLVVLLVCPVPPSFLKQAQVQLVVLLVLNLVSLQDRDNVVNVVSSVQLVDPDDNPDCHHSNSLSVVLLVLLLCQVCLVPPVQQFFADDDPDGGTHGLLCVQVCLVPDSMTTGHRDPPVSSVVSSVVSVPDGSLVSLVSSQVSCVSSNHDPSRRRDHLVSSQVSSVSSCVSVCVVDVDDDDSPPPRDPPDD

Sequence (375 aa):
MGSVERMEFDVYGTKFSITFIYSNFQEGKYSRKYRSLLTFEQFLKSIKLIFSQAARELLHENPKLITSSKYEFQIKITDTKRFDESFVYYYEDISNAHVIYLEFNGHWLVEKVAVPWTKGNRTIEPAIKRILFAQMWHHWHSLTVKNKFELDLAKKLHAPLEEISDFSHLFLLMSFANMQMEGLAEFKKRQAATHDGYSIKIDRKAIDDFKDELNTLARTKTKALAEKEYRKLEKKRDIWMRTGIPYIGSIMCYTIGLDLMMNDPRIDKLYLMGKQHGMAKAKELGKLMGTESAVFCPPLPDDAYEQVCSHILGMNYTEFVKAYNLAGKKLDIDSKHMVVTGDLFNTLTEQAHEMLYKLHRRQEYLRGFTFQAGD